Protein AF-A0A831SJA8-F1 (afdb_monomer_lite)

Secondary structure (DSSP, 8-state):
-HHHHHHHHHHHHHHHHHHHHHHHHHHHGGG----TTHHHHHHHHHHHHHHHHH-PPPPGGGTTS--HHHHHHHHHHHHHHHH-GGGT-GGGGS-HHHHHHHHHHHHHHHHHHHHHHHHHHHHHHHHHHH-GGGTTHHHHHHHH-HHHHHHTTT-TTHHHHHHHHHHHHHHHHHHHHHHHHHTT---HHHHHHHHHHHHHHHHHHHHHHHH-GGGGHHHHHHHHHHHHHSGGG-STHHHHHHHHHHHHHHHHHHHHHHHH-GGGGGHHHHHHHHHHHHS-TTSHHHHHHHH-TTTS-SS--THHHHHHHHHHHHHHHHHHHHHHHHSS-HHHHHHHHHHHHHH--HHHIIIIIHHHHHHHHHHHHHHHHHHHHHHHH----SEEEETTEEEETTS--TTHHHHHHHHHS-HHHHHHHHHHHHHHHHTGGG--HHHHHHHHHHHHHHHHHHHHHHHTT--

Structure (mmCIF, N/CA/C/O backbone):
data_AF-A0A831SJA8-F1
#
_entry.id   AF-A0A831SJA8-F1
#
loop_
_atom_site.group_PDB
_atom_site.id
_atom_site.type_symbol
_atom_site.label_atom_id
_atom_site.label_alt_id
_atom_site.label_comp_id
_atom_site.label_asym_id
_atom_site.label_entity_id
_atom_site.label_seq_id
_atom_site.pdbx_PDB_ins_code
_atom_site.Cartn_x
_atom_site.Cartn_y
_atom_site.Cartn_z
_atom_site.occupancy
_atom_site.B_iso_or_equiv
_atom_site.auth_seq_id
_atom_site.auth_comp_id
_atom_site.auth_asym_id
_atom_site.auth_atom_id
_atom_site.pdbx_PDB_model_num
ATOM 1 N N . MET A 1 1 ? 10.935 -4.710 32.785 1.00 45.56 1 MET A N 1
ATOM 2 C CA . MET A 1 1 ? 11.330 -6.101 32.458 1.00 45.56 1 MET A CA 1
ATOM 3 C C . MET A 1 1 ? 10.149 -7.076 32.427 1.00 45.56 1 MET A C 1
ATOM 5 O O . MET A 1 1 ? 9.999 -7.708 31.394 1.00 45.56 1 MET A O 1
ATOM 9 N N . LYS A 1 2 ? 9.251 -7.128 33.432 1.00 38.75 2 LYS A N 1
ATOM 10 C CA . LYS A 1 2 ? 8.084 -8.055 33.473 1.00 38.75 2 LYS A CA 1
ATOM 11 C C . LYS A 1 2 ? 7.200 -8.128 32.206 1.00 38.75 2 LYS A C 1
ATOM 13 O O . LYS A 1 2 ? 6.755 -9.201 31.830 1.00 38.75 2 LYS A O 1
ATOM 18 N N . LYS A 1 3 ? 6.977 -7.010 31.504 1.00 47.56 3 LYS A N 1
ATOM 19 C CA . LYS A 1 3 ? 6.137 -6.983 30.288 1.00 47.56 3 LYS A CA 1
ATOM 20 C C . LYS A 1 3 ? 6.804 -7.631 29.061 1.00 47.56 3 LYS A C 1
ATOM 22 O O . LYS A 1 3 ? 6.114 -8.121 28.177 1.00 47.56 3 LYS A O 1
ATOM 27 N N . TYR A 1 4 ? 8.139 -7.632 29.002 1.00 48.50 4 TYR A N 1
ATOM 28 C CA . TYR A 1 4 ? 8.899 -8.208 27.885 1.00 48.50 4 TYR A CA 1
ATOM 29 C C . TYR A 1 4 ? 9.063 -9.726 28.026 1.00 48.50 4 TYR A C 1
ATOM 31 O O . TYR A 1 4 ? 9.014 -10.432 27.023 1.00 48.50 4 TYR A O 1
ATOM 39 N N . THR A 1 5 ? 9.167 -10.226 29.261 1.00 49.53 5 THR A N 1
ATOM 40 C CA . THR A 1 5 ? 9.229 -11.664 29.569 1.00 49.53 5 THR A CA 1
ATOM 41 C C . THR A 1 5 ? 7.941 -12.410 29.209 1.00 49.53 5 THR A C 1
ATOM 43 O O . THR A 1 5 ? 8.011 -13.576 28.847 1.00 49.53 5 THR A O 1
ATOM 46 N N . GLU A 1 6 ? 6.782 -11.744 29.224 1.00 58.97 6 GLU A N 1
ATOM 47 C CA . GLU A 1 6 ? 5.502 -12.343 28.804 1.00 58.97 6 GLU A CA 1
ATOM 48 C C . GLU A 1 6 ? 5.267 -12.274 27.285 1.00 58.97 6 GLU A C 1
ATOM 50 O O . GLU A 1 6 ? 4.634 -13.156 26.713 1.00 58.97 6 GLU A O 1
ATOM 55 N N . LEU A 1 7 ? 5.777 -11.237 26.608 1.00 60.75 7 LEU A N 1
ATOM 56 C CA . LEU A 1 7 ? 5.582 -11.037 25.165 1.00 60.75 7 LEU A CA 1
ATOM 57 C C . LEU A 1 7 ? 6.501 -11.916 24.307 1.00 60.75 7 LEU A C 1
ATOM 59 O O . LEU A 1 7 ? 6.094 -12.347 23.229 1.00 60.75 7 LEU A O 1
ATOM 63 N N . PHE A 1 8 ? 7.724 -12.177 24.769 1.00 62.22 8 PHE A N 1
ATOM 64 C CA . PHE A 1 8 ? 8.710 -12.968 24.034 1.00 62.22 8 PHE A CA 1
ATOM 65 C C . PHE A 1 8 ? 8.229 -14.389 23.669 1.00 62.22 8 PHE A C 1
ATOM 67 O O . PHE A 1 8 ? 8.270 -14.716 22.482 1.00 62.22 8 PHE A O 1
ATOM 74 N N . PRO A 1 9 ? 7.692 -15.212 24.597 1.00 71.19 9 PRO A N 1
ATOM 75 C CA . PRO A 1 9 ? 7.235 -16.563 24.258 1.00 71.19 9 PRO A CA 1
ATOM 76 C C . PRO A 1 9 ? 6.049 -16.582 23.281 1.00 71.19 9 PRO A C 1
ATOM 78 O O . PRO A 1 9 ? 5.926 -17.513 22.494 1.00 71.19 9 PRO A O 1
ATOM 81 N N . ILE A 1 10 ? 5.209 -15.540 23.270 1.00 80.88 10 ILE A N 1
ATOM 82 C CA . ILE A 1 10 ? 4.058 -15.440 22.355 1.00 80.88 10 ILE A CA 1
ATOM 83 C C . ILE A 1 10 ? 4.510 -15.155 20.915 1.00 80.88 10 ILE A C 1
ATOM 85 O O . ILE A 1 10 ? 3.962 -15.704 19.960 1.00 80.88 10 ILE A O 1
ATOM 89 N N . TRP A 1 11 ? 5.503 -14.278 20.742 1.00 88.25 11 TRP A N 1
ATOM 90 C CA . TRP A 1 11 ? 5.961 -13.856 19.414 1.00 88.25 11 TRP A CA 1
ATOM 91 C C . TRP A 1 11 ? 7.069 -14.736 18.840 1.00 88.25 11 TRP A C 1
ATOM 93 O O . TRP A 1 11 ? 7.246 -14.732 17.622 1.00 88.25 11 TRP A O 1
ATOM 103 N N . LEU A 1 12 ? 7.775 -15.511 19.669 1.00 90.88 12 LEU A N 1
ATOM 104 C CA . LEU A 1 12 ? 8.875 -16.369 19.229 1.00 90.88 12 LEU A CA 1
ATOM 105 C C . LEU A 1 12 ? 8.479 -17.313 18.074 1.00 90.88 12 LEU A C 1
ATOM 107 O O . LEU A 1 12 ? 9.172 -17.273 17.057 1.00 90.88 12 LEU A O 1
ATOM 111 N N . PRO A 1 13 ? 7.360 -18.071 18.126 1.00 92.75 13 PRO A N 1
ATOM 112 C CA . PRO A 1 13 ? 6.957 -18.922 17.003 1.00 92.75 13 PRO A CA 1
ATOM 113 C C . PRO A 1 13 ? 6.730 -18.125 15.714 1.00 92.75 13 PRO A C 1
ATOM 115 O O . PRO A 1 13 ? 7.152 -18.532 14.639 1.00 92.75 13 PRO A O 1
ATOM 118 N N . THR A 1 14 ? 6.123 -16.941 15.827 1.00 93.88 14 THR A N 1
ATOM 119 C CA . THR A 1 14 ? 5.858 -16.058 14.682 1.00 93.88 14 THR A CA 1
ATOM 120 C C . THR A 1 14 ? 7.157 -15.565 14.048 1.00 93.88 14 THR A C 1
ATOM 122 O O . THR A 1 14 ? 7.292 -15.577 12.827 1.00 93.88 14 THR A O 1
ATOM 125 N N . VAL A 1 15 ? 8.128 -15.151 14.865 1.00 94.50 15 VAL A N 1
ATOM 126 C CA . VAL A 1 15 ? 9.439 -14.698 14.382 1.00 94.50 15 VAL A CA 1
ATOM 127 C C . VAL A 1 15 ? 10.188 -15.845 13.706 1.00 94.50 15 VAL A C 1
ATOM 129 O O . VAL A 1 15 ? 10.713 -15.646 12.615 1.00 94.50 15 VAL A O 1
ATOM 132 N N . LEU A 1 16 ? 10.188 -17.045 14.295 1.00 96.00 16 LEU A N 1
ATOM 133 C CA . LEU A 1 16 ? 10.824 -18.227 13.704 1.00 96.00 16 LEU A CA 1
ATOM 134 C C . LEU A 1 16 ? 10.196 -18.608 12.357 1.00 96.00 16 LEU A C 1
ATOM 136 O O . LEU A 1 16 ? 10.923 -18.878 11.406 1.00 96.00 16 LEU A O 1
ATOM 140 N N . VAL A 1 17 ? 8.865 -18.559 12.246 1.00 97.12 17 VAL A N 1
ATOM 141 C CA . VAL A 1 17 ? 8.150 -18.796 10.981 1.00 97.12 17 VAL A CA 1
ATOM 142 C C . VAL A 1 17 ? 8.542 -17.769 9.918 1.00 97.12 17 VAL A C 1
ATOM 144 O O . VAL A 1 17 ? 8.821 -18.142 8.781 1.00 97.12 17 VAL A O 1
ATOM 147 N N . ILE A 1 18 ? 8.597 -16.482 10.269 1.00 97.38 18 ILE A N 1
ATOM 148 C CA . ILE A 1 18 ? 8.975 -15.421 9.323 1.00 97.38 18 ILE A CA 1
ATOM 149 C C . ILE A 1 18 ? 10.441 -15.561 8.896 1.00 97.38 18 ILE A C 1
ATOM 151 O O . ILE A 1 18 ? 10.749 -15.363 7.723 1.00 97.38 18 ILE A O 1
ATOM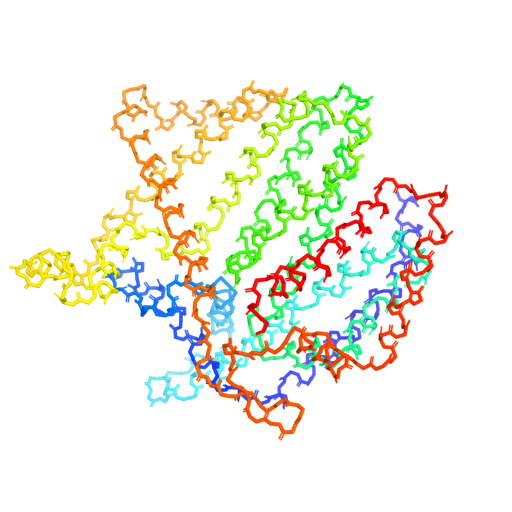 155 N N . LEU A 1 19 ? 11.336 -15.930 9.818 1.00 97.50 19 LEU A N 1
ATOM 156 C CA . LEU A 1 19 ? 12.734 -16.216 9.495 1.00 97.50 19 LEU A CA 1
ATOM 157 C C . LEU A 1 19 ? 12.846 -17.410 8.547 1.00 97.50 19 LEU A C 1
ATOM 159 O O . LEU A 1 19 ? 13.544 -17.303 7.547 1.00 97.50 19 LEU A O 1
ATOM 163 N N . LEU A 1 20 ? 12.109 -18.495 8.800 1.00 97.88 20 LEU A N 1
ATOM 164 C CA . LEU A 1 20 ? 12.072 -19.663 7.919 1.00 97.88 20 LEU A CA 1
ATOM 165 C C . LEU A 1 20 ? 11.577 -19.293 6.513 1.00 97.88 20 LEU A C 1
ATOM 167 O O . LEU A 1 20 ? 12.234 -19.622 5.528 1.00 97.88 20 LEU A O 1
ATOM 171 N N . ILE A 1 21 ? 10.464 -18.556 6.422 1.00 97.81 21 ILE A N 1
ATOM 172 C CA . ILE A 1 21 ? 9.939 -18.011 5.161 1.00 97.81 21 ILE A CA 1
ATOM 173 C C . ILE A 1 21 ? 11.006 -17.168 4.451 1.00 97.81 21 ILE A C 1
ATOM 175 O O . ILE A 1 21 ? 11.233 -17.341 3.254 1.00 97.81 21 ILE A O 1
ATOM 179 N N . GLY A 1 22 ? 11.675 -16.278 5.186 1.00 97.31 22 GLY A N 1
ATOM 180 C CA . GLY A 1 22 ? 12.732 -15.418 4.665 1.00 97.31 22 GLY A CA 1
ATOM 181 C C . GLY A 1 22 ? 13.918 -16.211 4.120 1.00 97.31 22 GLY A C 1
ATOM 182 O O . GLY A 1 22 ? 14.361 -15.947 3.006 1.00 97.31 22 GLY A O 1
ATOM 183 N N . THR A 1 23 ? 14.402 -17.206 4.866 1.00 97.44 23 THR A N 1
ATOM 184 C CA . THR A 1 23 ? 15.517 -18.071 4.459 1.00 97.44 23 THR A CA 1
ATOM 185 C C . THR A 1 23 ? 15.171 -18.876 3.212 1.00 97.44 23 THR A C 1
ATOM 187 O O . THR A 1 23 ? 15.947 -18.865 2.256 1.00 97.44 23 THR A O 1
ATOM 190 N N . ILE A 1 24 ? 13.995 -19.514 3.186 1.00 96.88 24 ILE A N 1
ATOM 191 C CA . ILE A 1 24 ? 13.525 -20.268 2.018 1.00 96.88 24 ILE A CA 1
ATOM 192 C C . ILE A 1 24 ? 13.417 -19.330 0.818 1.00 96.88 24 ILE A C 1
ATOM 194 O O . ILE A 1 24 ? 14.011 -19.598 -0.223 1.00 96.88 24 ILE A O 1
ATOM 198 N N . GLY A 1 25 ? 12.723 -18.202 0.962 1.00 96.38 25 GLY A N 1
ATOM 199 C CA . GLY A 1 25 ? 12.517 -17.286 -0.149 1.00 96.38 25 GLY A CA 1
ATOM 200 C C . GLY A 1 25 ? 13.825 -16.714 -0.695 1.00 96.38 25 GLY A C 1
ATOM 201 O O . GLY A 1 25 ? 14.055 -16.811 -1.893 1.00 96.38 25 GLY A O 1
ATOM 202 N N . VAL A 1 26 ? 14.740 -16.227 0.153 1.00 96.19 26 VAL A N 1
ATOM 203 C CA . VAL A 1 26 ? 16.060 -15.732 -0.295 1.00 96.19 26 VAL A CA 1
ATOM 204 C C . VAL A 1 26 ? 16.845 -16.804 -1.056 1.00 96.19 26 VAL A C 1
ATOM 206 O O . VAL A 1 26 ? 17.522 -16.464 -2.029 1.00 96.19 26 VAL A O 1
ATOM 209 N N . SER A 1 27 ? 16.741 -18.075 -0.651 1.00 96.12 27 SER A N 1
ATOM 210 C CA . SER A 1 27 ? 17.435 -19.177 -1.326 1.00 96.12 27 SER A CA 1
ATOM 211 C C . SER A 1 27 ? 16.907 -19.466 -2.735 1.00 96.12 27 SER A C 1
ATOM 213 O O . SER A 1 27 ? 17.702 -19.847 -3.586 1.00 96.12 27 SER A O 1
ATOM 215 N N . ILE A 1 28 ? 15.618 -19.208 -3.000 1.00 95.31 28 ILE A N 1
ATOM 216 C CA . ILE A 1 28 ? 14.964 -19.523 -4.284 1.00 95.31 28 ILE A CA 1
ATOM 217 C C . ILE A 1 28 ? 14.686 -18.302 -5.173 1.00 95.31 28 ILE A C 1
ATOM 219 O O . ILE A 1 28 ? 14.299 -18.470 -6.325 1.00 95.31 28 ILE A O 1
ATOM 223 N N . VAL A 1 29 ? 14.857 -17.062 -4.682 1.00 93.50 29 VAL A N 1
ATOM 224 C CA . VAL A 1 29 ? 14.620 -15.828 -5.475 1.00 93.50 29 VAL A CA 1
ATOM 225 C C . VAL A 1 29 ? 15.337 -15.889 -6.829 1.00 93.50 29 VAL A C 1
ATOM 227 O O . VAL A 1 29 ? 14.800 -15.427 -7.831 1.00 93.50 29 VAL A O 1
ATOM 230 N N . GLY A 1 30 ? 16.545 -16.460 -6.862 1.00 88.94 30 GLY A N 1
ATOM 231 C CA . GLY A 1 30 ? 17.364 -16.562 -8.069 1.00 88.94 30 GLY A CA 1
ATOM 232 C C . GLY A 1 30 ? 16.840 -17.530 -9.134 1.00 88.94 30 GLY A C 1
ATOM 233 O O . GLY A 1 30 ? 17.302 -17.443 -10.272 1.00 88.94 30 GLY A O 1
ATOM 234 N N . ASP A 1 31 ? 15.892 -18.402 -8.783 1.00 91.56 31 ASP A N 1
ATOM 235 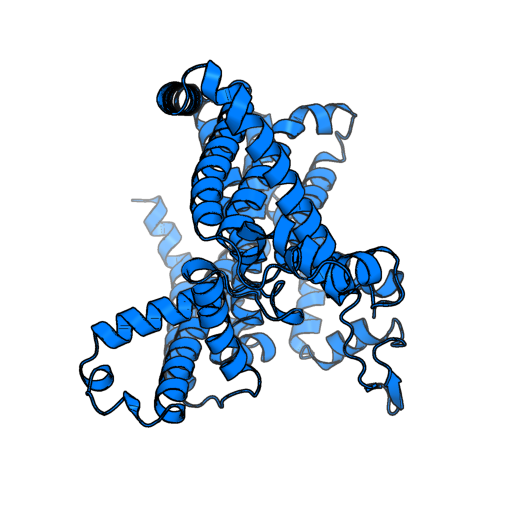C CA . ASP A 1 31 ? 15.340 -19.437 -9.666 1.00 91.56 31 ASP A CA 1
ATOM 236 C C . ASP A 1 31 ? 14.133 -18.938 -10.478 1.00 91.56 31 ASP A C 1
ATOM 238 O O . ASP A 1 31 ? 13.669 -19.610 -11.400 1.00 91.56 31 ASP A O 1
ATOM 242 N N . TYR A 1 32 ? 13.613 -17.748 -10.157 1.00 90.00 32 TYR A N 1
ATOM 243 C CA . TYR A 1 32 ? 12.485 -17.157 -10.870 1.00 90.00 32 TYR A CA 1
ATOM 244 C C . TYR A 1 32 ? 12.912 -16.546 -12.210 1.00 90.00 32 TYR A C 1
ATOM 246 O O . TYR A 1 32 ? 13.964 -15.919 -12.349 1.00 90.00 32 TYR A O 1
ATOM 254 N N . GLY A 1 33 ? 12.049 -16.729 -13.212 1.00 88.81 33 GLY A N 1
ATOM 255 C CA . GLY A 1 33 ? 12.221 -16.151 -14.540 1.00 88.81 33 GLY A CA 1
ATOM 256 C C . GLY A 1 33 ? 12.019 -14.635 -14.573 1.00 88.81 33 GLY A C 1
ATOM 257 O O . GLY A 1 33 ? 11.650 -14.005 -13.583 1.00 88.81 33 GLY A O 1
ATOM 258 N N . ILE A 1 34 ? 12.244 -14.056 -15.752 1.00 88.62 34 ILE A N 1
ATOM 259 C CA . ILE A 1 34 ? 12.055 -12.626 -16.009 1.00 88.62 34 ILE A CA 1
ATOM 260 C C . ILE A 1 34 ? 10.743 -12.426 -16.758 1.00 88.62 34 ILE A C 1
ATOM 262 O O . ILE A 1 34 ? 10.533 -13.061 -17.794 1.00 88.62 34 ILE A O 1
ATOM 266 N N . THR A 1 35 ? 9.872 -11.544 -16.268 1.00 87.69 35 THR A N 1
ATOM 267 C CA . THR A 1 35 ? 8.616 -11.229 -16.964 1.00 87.69 35 THR A CA 1
ATOM 268 C C . THR A 1 35 ? 8.806 -10.157 -18.037 1.00 87.69 35 THR A C 1
ATOM 270 O O . THR A 1 35 ? 9.763 -9.378 -18.021 1.00 87.69 35 THR A O 1
ATOM 273 N N . THR A 1 36 ? 7.883 -10.117 -18.999 1.00 83.62 36 THR A N 1
ATOM 274 C CA . THR A 1 36 ? 7.919 -9.204 -20.156 1.00 83.62 36 THR A CA 1
ATOM 275 C C . THR A 1 36 ? 7.947 -7.730 -19.768 1.00 83.62 36 THR A C 1
ATOM 277 O O . THR A 1 36 ? 8.562 -6.926 -20.463 1.00 83.62 36 THR A O 1
ATOM 280 N N . ASP A 1 37 ? 7.325 -7.381 -18.644 1.00 82.31 37 ASP A N 1
ATOM 281 C CA . ASP A 1 37 ? 7.115 -5.990 -18.239 1.00 82.31 37 ASP A CA 1
ATOM 282 C C . ASP A 1 37 ? 8.299 -5.434 -17.431 1.00 82.31 37 ASP A C 1
ATOM 284 O O . ASP A 1 37 ? 8.409 -4.227 -17.224 1.00 82.31 37 ASP A O 1
ATOM 288 N N . GLU A 1 38 ? 9.210 -6.290 -16.955 1.00 88.38 38 GLU A N 1
ATOM 289 C CA . GLU A 1 38 ? 10.304 -5.880 -16.070 1.00 88.38 38 GLU A CA 1
ATOM 290 C C . GLU A 1 38 ? 11.283 -4.854 -16.653 1.00 88.38 38 GLU A C 1
ATOM 292 O O . GLU A 1 38 ? 11.744 -4.014 -15.872 1.00 88.38 38 GLU A O 1
ATOM 297 N N . PRO A 1 39 ? 11.628 -4.882 -17.957 1.00 86.81 39 PRO A N 1
ATOM 298 C CA . PRO A 1 39 ? 12.447 -3.838 -18.564 1.00 86.81 39 PRO A CA 1
ATOM 299 C C . PRO A 1 39 ? 11.777 -2.462 -18.500 1.00 86.81 39 PRO A C 1
ATOM 301 O O . PRO A 1 39 ? 12.420 -1.495 -18.096 1.00 86.81 39 PRO A O 1
ATOM 304 N N . MET A 1 40 ? 10.470 -2.393 -18.782 1.00 85.12 40 MET A N 1
ATOM 305 C CA . MET A 1 40 ? 9.695 -1.150 -18.704 1.00 85.12 40 MET A CA 1
ATOM 306 C C . MET A 1 40 ? 9.720 -0.557 -17.288 1.00 85.12 40 MET A C 1
ATOM 308 O O . MET A 1 40 ? 9.850 0.654 -17.124 1.00 85.12 40 MET A O 1
ATOM 312 N N . GLU A 1 41 ? 9.674 -1.399 -16.250 1.00 86.06 41 GLU A N 1
ATOM 313 C CA . GLU A 1 41 ? 9.768 -0.944 -14.853 1.00 86.06 41 GLU A CA 1
ATOM 314 C C . GLU A 1 41 ? 11.100 -0.280 -14.510 1.00 86.06 41 GLU A C 1
ATOM 316 O O . GLU A 1 41 ? 11.155 0.625 -13.674 1.00 86.06 41 GLU A O 1
ATOM 321 N N . ILE A 1 42 ? 12.182 -0.741 -15.137 1.00 86.88 42 ILE A N 1
ATOM 322 C CA . ILE A 1 42 ? 13.519 -0.180 -14.944 1.00 86.88 42 ILE A CA 1
ATOM 323 C C . ILE A 1 42 ? 13.633 1.152 -15.686 1.00 86.88 42 ILE A C 1
ATOM 325 O O . ILE A 1 42 ? 14.128 2.129 -15.115 1.00 86.88 42 ILE A O 1
ATOM 329 N N . ASP A 1 43 ? 13.135 1.206 -16.920 1.00 86.12 43 ASP A N 1
ATOM 330 C CA . ASP A 1 43 ? 13.146 2.419 -17.736 1.00 86.12 43 ASP A CA 1
ATOM 331 C C . ASP A 1 43 ? 12.259 3.517 -17.134 1.00 86.12 43 ASP A C 1
ATOM 333 O O . ASP A 1 43 ? 12.634 4.690 -17.158 1.00 86.12 43 ASP A O 1
ATOM 337 N N . MET A 1 44 ? 11.157 3.149 -16.468 1.00 87.25 44 MET A N 1
ATOM 338 C CA . MET A 1 44 ? 10.281 4.088 -15.759 1.00 87.25 44 MET A CA 1
ATOM 339 C C . MET A 1 44 ? 11.028 4.964 -14.749 1.00 87.25 44 MET A C 1
ATOM 341 O O . MET A 1 44 ? 10.741 6.161 -14.627 1.00 87.25 44 MET A O 1
ATOM 345 N N . VAL A 1 45 ? 12.000 4.401 -14.028 1.00 89.56 45 VAL A N 1
ATOM 346 C CA . VAL A 1 45 ? 12.814 5.178 -13.082 1.00 89.56 45 VAL A CA 1
ATOM 347 C C . VAL A 1 45 ? 13.680 6.185 -13.834 1.00 89.56 45 VAL A C 1
ATOM 349 O O . VAL A 1 45 ? 13.793 7.337 -13.414 1.00 89.56 45 VAL A O 1
ATOM 352 N N . GLN A 1 46 ? 14.258 5.778 -14.966 1.00 87.31 46 GLN A N 1
ATOM 353 C CA . GLN A 1 46 ? 15.079 6.660 -15.786 1.00 87.31 46 GLN A CA 1
ATOM 354 C C . GLN A 1 46 ? 14.248 7.791 -16.400 1.00 87.31 46 GLN A C 1
ATOM 356 O O . GLN A 1 46 ? 14.675 8.939 -16.337 1.00 87.31 46 GLN A O 1
ATOM 361 N N . TRP A 1 47 ? 13.040 7.515 -16.896 1.00 85.88 47 TRP A N 1
ATOM 362 C CA . TRP A 1 47 ? 12.146 8.552 -17.423 1.00 85.88 47 TRP A CA 1
ATOM 363 C C . TRP A 1 47 ? 11.769 9.593 -16.366 1.00 85.88 47 TRP A C 1
ATOM 365 O O . TRP A 1 47 ? 11.756 10.785 -16.657 1.00 85.88 47 TRP A O 1
ATOM 375 N N . ASN A 1 48 ? 11.531 9.175 -15.118 1.00 86.19 48 ASN A N 1
ATOM 376 C CA . ASN A 1 48 ? 11.276 10.115 -14.022 1.00 86.19 48 ASN A CA 1
ATOM 377 C C . ASN A 1 48 ? 12.521 10.949 -13.668 1.00 86.19 48 ASN A C 1
ATOM 379 O O . ASN A 1 48 ? 12.400 12.133 -13.357 1.00 86.19 48 ASN A O 1
ATOM 383 N N . ILE A 1 49 ? 13.723 10.370 -13.746 1.00 85.56 49 ILE A N 1
ATOM 384 C CA . ILE A 1 49 ? 14.978 11.117 -13.562 1.00 85.56 49 ILE A CA 1
ATOM 385 C C . ILE A 1 49 ? 15.173 12.138 -14.690 1.00 85.56 49 ILE A C 1
ATOM 387 O O . ILE A 1 49 ? 15.535 13.282 -14.415 1.00 85.56 49 ILE A O 1
ATOM 391 N N . ASP A 1 50 ? 14.926 11.742 -15.935 1.00 84.31 50 ASP A N 1
ATOM 392 C CA . ASP A 1 50 ? 15.024 12.589 -17.126 1.00 84.31 50 ASP A CA 1
ATOM 393 C C . ASP A 1 50 ? 14.000 13.733 -17.092 1.00 84.31 50 ASP A C 1
ATOM 395 O O . ASP A 1 50 ? 14.328 14.868 -17.445 1.00 84.31 50 ASP A O 1
ATOM 399 N N . LEU A 1 51 ? 12.789 13.474 -16.594 1.00 80.44 51 LEU A N 1
ATOM 400 C CA . LEU A 1 51 ? 11.785 14.503 -16.331 1.00 80.44 51 LEU A CA 1
ATOM 401 C C . LEU A 1 51 ? 12.314 15.544 -15.336 1.00 80.44 51 LEU A C 1
ATOM 403 O O . LEU A 1 51 ? 12.284 16.739 -15.623 1.00 80.44 51 LEU A O 1
ATOM 407 N N . ILE A 1 52 ? 12.847 15.097 -14.195 1.00 80.56 52 ILE A N 1
ATOM 408 C CA . ILE A 1 52 ? 13.340 15.994 -13.137 1.00 80.56 52 ILE A CA 1
ATOM 409 C C . ILE A 1 52 ? 14.567 16.792 -13.602 1.00 80.56 52 ILE A C 1
ATOM 411 O O . ILE A 1 52 ? 14.674 17.987 -13.326 1.00 80.56 52 ILE A O 1
ATOM 415 N N . LYS A 1 53 ? 15.521 16.139 -14.277 1.00 82.00 53 LYS A N 1
ATOM 416 C CA . LYS A 1 53 ? 16.803 16.753 -14.655 1.00 82.00 53 LYS A CA 1
ATOM 417 C C . LYS A 1 53 ? 16.721 17.569 -15.933 1.00 82.00 53 LYS A C 1
ATOM 419 O O . LYS A 1 53 ? 17.324 18.634 -16.019 1.00 82.00 53 LYS A O 1
ATOM 424 N N . GLU A 1 54 ? 16.028 17.061 -16.941 1.00 79.06 54 GLU A N 1
ATOM 425 C CA . GLU A 1 54 ? 16.080 17.591 -18.306 1.00 79.06 54 GLU A CA 1
ATOM 426 C C . GLU A 1 54 ? 14.736 18.160 -18.770 1.00 79.06 54 GLU A C 1
ATOM 428 O O . GLU A 1 54 ? 14.664 18.727 -19.863 1.00 79.06 54 GLU A O 1
ATOM 433 N N . GLY A 1 55 ? 13.676 18.020 -17.962 1.00 72.12 55 GLY A N 1
ATOM 434 C CA . GLY A 1 55 ? 12.327 18.447 -18.327 1.00 72.12 55 GLY A CA 1
ATOM 435 C C . GLY A 1 55 ? 11.740 17.636 -19.482 1.00 72.12 55 GLY A C 1
ATOM 436 O O . GLY A 1 55 ? 10.859 18.140 -20.180 1.00 72.12 55 GLY A O 1
ATOM 437 N N . LYS A 1 56 ? 12.257 16.423 -19.731 1.00 76.81 56 LYS A N 1
ATOM 438 C CA . LYS A 1 56 ? 11.756 15.522 -20.776 1.00 76.81 56 LYS A CA 1
ATOM 439 C C . LYS A 1 56 ? 10.376 14.988 -20.371 1.00 76.81 56 LYS A C 1
ATOM 441 O O . LYS A 1 56 ? 10.250 14.474 -19.260 1.00 76.81 56 LYS A O 1
ATOM 446 N N . PRO A 1 57 ? 9.348 15.096 -21.229 1.00 72.38 57 PRO A N 1
ATOM 447 C CA . PRO A 1 57 ? 8.018 14.604 -20.893 1.00 72.38 57 PRO A CA 1
ATOM 448 C C . PRO A 1 57 ? 8.024 13.080 -20.714 1.00 72.38 57 PRO A C 1
ATOM 450 O O . PRO A 1 57 ? 8.757 12.365 -21.399 1.00 72.38 57 PRO A O 1
ATOM 453 N N . LEU A 1 58 ? 7.193 12.592 -19.790 1.00 75.44 58 LEU A N 1
ATOM 454 C CA . LEU A 1 58 ? 6.929 11.160 -19.653 1.00 75.44 58 LEU A CA 1
ATOM 455 C C . LEU A 1 58 ? 6.070 10.674 -20.831 1.00 75.44 58 LEU A C 1
ATOM 457 O O . LEU A 1 58 ? 5.266 11.454 -21.346 1.00 75.44 58 LEU A O 1
ATOM 461 N N . PRO A 1 59 ? 6.179 9.395 -21.225 1.00 71.94 59 PRO A N 1
ATOM 462 C CA . PRO A 1 59 ? 5.215 8.790 -22.139 1.00 71.94 59 PRO A CA 1
ATOM 463 C C . PRO A 1 59 ? 3.784 8.883 -21.580 1.00 71.94 59 PRO A C 1
ATOM 465 O O . PRO A 1 59 ? 3.585 8.735 -20.371 1.00 71.94 59 PRO A O 1
ATOM 468 N N . GLU A 1 60 ? 2.804 9.113 -22.460 1.00 61.78 60 GLU A N 1
ATOM 469 C CA . GLU A 1 60 ? 1.399 9.411 -22.117 1.00 61.78 60 GLU A CA 1
ATOM 470 C C . GLU A 1 60 ? 0.772 8.357 -21.190 1.00 61.78 60 GLU A C 1
ATOM 472 O O . GLU A 1 60 ? 0.163 8.702 -20.179 1.00 61.78 60 GLU A O 1
ATOM 477 N N . ASP A 1 61 ? 1.031 7.075 -21.447 1.00 64.69 61 ASP A N 1
ATOM 478 C CA . ASP A 1 61 ? 0.454 5.977 -20.667 1.00 64.69 61 ASP A CA 1
ATOM 479 C C . ASP A 1 61 ? 1.094 5.791 -19.278 1.00 64.69 61 ASP A C 1
ATOM 481 O O . ASP A 1 61 ? 0.560 5.086 -18.421 1.00 64.69 61 ASP A O 1
ATOM 485 N N . LEU A 1 62 ? 2.249 6.418 -19.031 1.00 72.00 62 LEU A N 1
ATOM 486 C CA . LEU A 1 62 ? 3.133 6.119 -17.899 1.00 72.00 62 LEU A CA 1
ATOM 487 C C . LEU A 1 62 ? 3.166 7.230 -16.844 1.00 72.00 62 LEU A C 1
ATOM 489 O O . LEU A 1 62 ? 3.677 7.019 -15.743 1.00 72.00 62 LEU A O 1
ATOM 493 N N . SER A 1 63 ? 2.559 8.390 -17.115 1.00 72.06 63 SER A N 1
ATOM 494 C CA . SER A 1 63 ? 2.493 9.518 -16.171 1.00 72.06 63 SER A CA 1
ATOM 495 C C . SER A 1 63 ? 1.713 9.219 -14.885 1.00 72.06 63 SER A C 1
ATOM 497 O O . SER A 1 63 ? 1.869 9.933 -13.886 1.00 72.06 63 SER A O 1
ATOM 499 N N . PHE A 1 64 ? 0.875 8.179 -14.916 1.00 79.56 64 PHE A N 1
ATOM 500 C CA . PHE A 1 64 ? 0.033 7.732 -13.803 1.00 79.56 64 PHE A CA 1
ATOM 501 C C . PHE A 1 64 ? 0.538 6.449 -13.128 1.00 79.56 64 PHE A C 1
ATOM 503 O O . PHE A 1 64 ? -0.058 6.001 -12.147 1.00 79.56 64 PHE A O 1
ATOM 510 N N . TYR A 1 65 ? 1.630 5.856 -13.620 1.00 82.00 65 TYR A N 1
ATOM 511 C CA . TYR A 1 65 ? 2.243 4.692 -12.984 1.00 82.00 65 TYR A CA 1
ATOM 512 C C . TYR A 1 65 ? 3.073 5.131 -11.782 1.00 82.00 65 TYR A C 1
ATOM 514 O O . TYR A 1 65 ? 3.805 6.113 -11.857 1.00 82.00 65 TYR A O 1
ATOM 522 N N . GLY A 1 66 ? 2.946 4.409 -10.668 1.00 87.19 66 GLY A N 1
ATOM 523 C CA . GLY A 1 66 ? 3.632 4.732 -9.422 1.00 87.19 66 GLY A CA 1
ATOM 524 C C . GLY A 1 66 ? 5.113 4.348 -9.457 1.00 87.19 66 GLY A C 1
ATOM 525 O O . GLY A 1 66 ? 5.432 3.157 -9.389 1.00 87.19 66 GLY A O 1
ATOM 526 N N . PRO A 1 67 ? 6.055 5.311 -9.521 1.00 90.56 67 PRO A N 1
ATOM 527 C CA . PRO A 1 67 ? 7.472 4.999 -9.682 1.00 90.56 67 PRO A CA 1
ATOM 528 C C . PRO A 1 67 ? 8.164 4.694 -8.349 1.00 90.56 67 PRO A C 1
ATOM 530 O O . PRO A 1 67 ? 9.350 4.354 -8.334 1.00 90.56 67 PRO A O 1
ATOM 533 N N . PHE A 1 68 ? 7.462 4.837 -7.219 1.00 93.19 68 PHE A N 1
ATOM 534 C CA . PHE A 1 68 ? 8.076 4.900 -5.895 1.00 93.19 68 PHE A CA 1
ATOM 535 C C . PHE A 1 68 ? 8.884 3.643 -5.548 1.00 93.19 68 PHE A C 1
ATOM 537 O O . PHE A 1 68 ? 10.065 3.742 -5.215 1.00 93.19 68 PHE A O 1
ATOM 544 N N . PHE A 1 69 ? 8.284 2.454 -5.668 1.00 94.44 69 PHE A N 1
ATOM 545 C CA . PHE A 1 69 ? 8.978 1.213 -5.314 1.00 94.44 69 PHE A CA 1
ATOM 546 C C . PHE A 1 69 ? 10.139 0.900 -6.267 1.00 94.44 69 PHE A C 1
ATOM 548 O O . PHE A 1 69 ? 11.230 0.550 -5.819 1.00 94.44 69 PHE A O 1
ATOM 555 N N . ASN A 1 70 ? 9.948 1.097 -7.573 1.00 93.19 70 ASN A N 1
ATOM 556 C CA . ASN A 1 70 ? 11.019 0.894 -8.551 1.00 93.19 70 ASN A CA 1
ATOM 557 C C . ASN A 1 70 ? 12.193 1.860 -8.322 1.00 93.19 70 ASN A C 1
ATOM 559 O O . ASN A 1 70 ? 13.352 1.470 -8.459 1.00 93.19 70 ASN A O 1
ATOM 563 N N . THR A 1 71 ? 11.916 3.089 -7.877 1.00 93.00 71 THR A N 1
ATOM 564 C CA . THR A 1 71 ? 12.957 4.052 -7.483 1.00 93.00 71 THR A CA 1
ATOM 565 C C . THR A 1 71 ? 13.755 3.546 -6.279 1.00 93.00 71 THR A C 1
ATOM 567 O O . THR A 1 71 ? 14.982 3.635 -6.281 1.00 93.00 71 THR A O 1
ATOM 570 N N . ILE A 1 72 ? 13.094 2.954 -5.277 1.00 93.19 72 ILE A N 1
ATOM 571 C CA . ILE A 1 72 ? 13.776 2.310 -4.141 1.00 93.19 72 ILE A CA 1
ATOM 572 C C . ILE A 1 72 ? 14.658 1.153 -4.624 1.00 93.19 72 ILE A C 1
ATOM 574 O O . ILE A 1 72 ? 15.821 1.076 -4.229 1.00 93.19 72 ILE A O 1
ATOM 578 N N . ALA A 1 73 ? 14.149 0.288 -5.505 1.00 93.00 73 ALA A N 1
ATOM 579 C CA . ALA A 1 73 ? 14.924 -0.825 -6.055 1.00 93.00 73 ALA A CA 1
ATOM 580 C C . ALA A 1 73 ? 16.174 -0.346 -6.825 1.00 93.00 73 ALA A C 1
ATOM 582 O O . ALA A 1 73 ? 17.254 -0.921 -6.674 1.00 93.00 73 ALA A O 1
ATOM 583 N N . GLU A 1 74 ? 16.071 0.746 -7.589 1.00 91.88 74 GLU A N 1
ATOM 584 C CA . GLU A 1 74 ? 17.215 1.371 -8.270 1.00 91.88 74 GLU A CA 1
ATOM 585 C C . GLU A 1 74 ? 18.222 1.980 -7.275 1.00 91.88 74 GLU A C 1
ATOM 587 O O . GLU A 1 74 ? 19.433 1.863 -7.477 1.00 91.88 74 GLU A O 1
ATOM 592 N N . ILE A 1 75 ? 17.760 2.597 -6.180 1.00 92.19 75 ILE A N 1
ATOM 593 C CA . ILE A 1 75 ? 18.644 3.095 -5.111 1.00 92.19 75 ILE A CA 1
ATOM 594 C C . ILE A 1 75 ? 19.409 1.932 -4.470 1.00 92.19 75 ILE A C 1
ATOM 596 O O . ILE A 1 75 ? 20.632 2.015 -4.334 1.00 92.19 75 ILE A O 1
ATOM 600 N N . ILE A 1 76 ? 18.718 0.836 -4.136 1.00 92.50 76 ILE A N 1
ATOM 601 C CA . ILE A 1 76 ? 19.345 -0.376 -3.593 1.00 92.50 76 ILE A CA 1
ATOM 602 C C . ILE A 1 76 ? 20.395 -0.893 -4.578 1.00 92.50 76 ILE A C 1
ATOM 604 O O . ILE A 1 76 ? 21.538 -1.105 -4.185 1.00 92.50 76 ILE A O 1
ATOM 608 N N . PHE A 1 77 ? 20.067 -0.987 -5.871 1.00 91.12 77 PHE A N 1
ATOM 609 C CA . PHE A 1 77 ? 21.024 -1.389 -6.904 1.00 91.12 77 PHE A CA 1
ATOM 610 C C . PHE A 1 77 ? 22.277 -0.501 -6.938 1.00 91.12 77 PHE A C 1
ATOM 612 O O . PHE A 1 77 ? 23.394 -1.020 -6.998 1.00 91.12 77 PHE A O 1
ATOM 619 N N . ARG A 1 78 ? 22.131 0.827 -6.859 1.00 89.44 78 ARG A N 1
ATOM 620 C CA . ARG A 1 78 ? 23.270 1.766 -6.840 1.00 89.44 78 ARG A CA 1
ATOM 621 C C . ARG A 1 78 ? 24.146 1.594 -5.601 1.00 89.44 78 ARG A C 1
ATOM 623 O O . ARG A 1 78 ? 25.375 1.636 -5.718 1.00 89.44 78 ARG A O 1
ATOM 630 N N . ILE A 1 79 ? 23.535 1.351 -4.443 1.00 89.50 79 ILE A N 1
ATOM 631 C CA . ILE A 1 79 ? 24.252 1.057 -3.196 1.00 89.50 79 ILE A CA 1
ATOM 632 C C . ILE A 1 79 ? 24.997 -0.277 -3.330 1.00 89.50 79 ILE A C 1
ATOM 634 O O . ILE A 1 79 ? 26.209 -0.318 -3.129 1.00 89.50 79 ILE A O 1
ATOM 638 N N . THR A 1 80 ? 24.327 -1.349 -3.765 1.00 87.12 80 THR A N 1
ATOM 639 C CA . THR A 1 80 ? 24.942 -2.673 -3.953 1.00 87.12 80 THR A CA 1
ATOM 640 C C . THR A 1 80 ? 26.079 -2.635 -4.974 1.00 87.12 80 THR A C 1
ATOM 642 O O . THR A 1 80 ? 27.131 -3.230 -4.737 1.00 87.12 80 THR A O 1
ATOM 645 N N . LYS A 1 81 ? 25.918 -1.889 -6.077 1.00 85.88 81 LYS A N 1
ATOM 646 C CA . LYS A 1 81 ? 26.972 -1.657 -7.077 1.00 85.88 81 LYS A CA 1
ATOM 647 C C . LYS A 1 81 ? 28.179 -0.947 -6.469 1.00 85.88 81 LYS A C 1
ATOM 649 O O . LYS A 1 81 ? 29.317 -1.291 -6.778 1.00 85.88 81 LYS A O 1
ATOM 654 N N . THR A 1 82 ? 27.935 0.030 -5.600 1.00 85.12 82 THR A N 1
ATOM 655 C CA . THR A 1 82 ? 29.009 0.713 -4.876 1.00 85.12 82 THR A CA 1
ATOM 656 C C . THR A 1 82 ? 29.705 -0.247 -3.920 1.00 85.12 82 THR A C 1
ATOM 658 O O . THR A 1 82 ? 30.922 -0.235 -3.862 1.00 85.12 82 THR A O 1
ATOM 661 N N . LEU A 1 83 ? 28.987 -1.117 -3.218 1.00 83.56 83 LEU A N 1
ATOM 662 C CA . LEU A 1 83 ? 29.581 -2.003 -2.211 1.00 83.56 83 LEU A CA 1
ATOM 663 C C . LEU A 1 83 ? 30.265 -3.255 -2.788 1.00 83.56 83 LEU A C 1
ATOM 665 O O . LEU A 1 83 ? 31.181 -3.774 -2.162 1.00 83.56 83 LEU A O 1
ATOM 669 N N . SER A 1 84 ? 29.856 -3.737 -3.966 1.00 77.94 84 SER A N 1
ATOM 670 C CA . SER A 1 84 ? 30.345 -5.004 -4.535 1.00 77.94 84 SER A CA 1
ATOM 671 C C . SER A 1 84 ? 31.357 -4.781 -5.669 1.00 77.94 84 SER A C 1
ATOM 673 O O . SER A 1 84 ? 30.958 -4.347 -6.754 1.00 77.94 84 SER A O 1
ATOM 675 N N . PRO A 1 85 ? 32.645 -5.141 -5.499 1.00 67.75 85 PRO A N 1
ATOM 676 C CA . PRO A 1 85 ? 33.666 -5.015 -6.547 1.00 67.75 85 PRO A CA 1
ATOM 677 C C . PRO A 1 85 ? 33.314 -5.760 -7.846 1.00 67.75 85 PRO A C 1
ATOM 679 O O . PRO A 1 85 ? 33.547 -5.246 -8.938 1.00 67.75 85 PRO A O 1
ATOM 682 N N . SER A 1 86 ? 32.639 -6.911 -7.744 1.00 66.25 86 SER A N 1
ATOM 683 C CA . SER A 1 86 ? 32.149 -7.721 -8.878 1.00 66.25 86 SER A CA 1
ATOM 684 C C . SER A 1 86 ? 31.091 -7.022 -9.754 1.00 66.25 86 SER A C 1
ATOM 686 O O . SER A 1 86 ? 30.783 -7.459 -10.871 1.00 66.25 86 SER A O 1
ATOM 688 N N . LEU A 1 87 ? 30.510 -5.921 -9.264 1.00 63.75 87 LEU A N 1
ATOM 689 C CA . LEU A 1 87 ? 29.558 -5.075 -9.985 1.00 63.75 87 LEU A CA 1
ATOM 690 C C . LEU A 1 87 ? 30.195 -3.782 -10.538 1.00 63.75 87 LEU A C 1
ATOM 692 O O . LEU A 1 87 ? 29.495 -3.038 -11.230 1.00 63.75 87 LEU A O 1
ATOM 696 N N . ARG A 1 88 ? 31.487 -3.515 -10.267 1.00 59.44 88 ARG A N 1
ATOM 697 C CA . ARG A 1 88 ? 32.202 -2.274 -10.647 1.00 59.44 88 ARG A CA 1
ATOM 698 C C . ARG A 1 88 ? 33.021 -2.353 -11.948 1.00 59.44 88 ARG A C 1
ATOM 700 O O . ARG A 1 88 ? 33.209 -1.321 -12.577 1.00 59.44 88 ARG A O 1
ATOM 707 N N . ASP A 1 89 ? 33.474 -3.542 -12.338 1.00 54.75 89 ASP A N 1
ATOM 708 C CA . ASP A 1 89 ? 34.353 -3.815 -13.490 1.00 54.75 89 ASP A CA 1
ATOM 709 C C . ASP A 1 89 ? 34.055 -3.048 -14.812 1.00 54.75 89 ASP A C 1
ATOM 711 O O . ASP A 1 89 ? 32.986 -3.149 -15.395 1.00 54.75 89 ASP A O 1
ATOM 715 N N . GLY A 1 90 ? 35.015 -2.285 -15.341 1.00 50.31 90 GLY A N 1
ATOM 716 C CA . GLY A 1 90 ? 34.833 -1.251 -16.381 1.00 50.31 90 GLY A CA 1
ATOM 717 C C . GLY A 1 90 ? 34.374 -1.698 -17.782 1.00 50.31 90 GLY A C 1
ATOM 718 O O . GLY A 1 90 ? 34.128 -0.850 -18.635 1.00 50.31 90 GLY A O 1
ATOM 719 N N . SER A 1 91 ? 34.164 -2.994 -18.027 1.00 48.19 91 SER A N 1
ATOM 720 C CA . SER A 1 91 ? 33.603 -3.536 -19.282 1.00 48.19 91 SER A CA 1
ATOM 721 C C . SER A 1 91 ? 32.078 -3.326 -19.433 1.00 48.19 91 SER A C 1
ATOM 723 O O . SER A 1 91 ? 31.444 -3.852 -20.350 1.00 48.19 91 SER A O 1
ATOM 725 N N . PHE A 1 92 ? 31.456 -2.555 -18.530 1.00 50.19 92 PHE A N 1
ATOM 726 C CA . PHE A 1 92 ? 30.000 -2.392 -18.424 1.00 50.19 92 PHE A CA 1
ATOM 727 C C . PHE A 1 92 ? 29.342 -1.455 -19.445 1.00 50.19 92 PHE A C 1
ATOM 729 O O . PHE A 1 92 ? 28.114 -1.397 -19.470 1.00 50.19 92 PHE A O 1
ATOM 736 N N . HIS A 1 93 ? 30.099 -0.742 -20.283 1.00 49.47 93 HIS A N 1
ATOM 737 C CA . HIS A 1 93 ? 29.508 0.194 -21.250 1.00 49.47 93 HIS A CA 1
ATOM 738 C C . HIS A 1 93 ? 28.935 -0.485 -22.510 1.00 49.47 93 HIS A C 1
ATOM 740 O O . HIS A 1 93 ? 28.053 0.082 -23.144 1.00 49.47 93 HIS A O 1
ATOM 746 N N . ASN A 1 94 ? 29.349 -1.721 -22.835 1.00 45.69 94 ASN A N 1
ATOM 747 C CA . ASN A 1 94 ? 29.067 -2.319 -24.152 1.00 45.69 94 ASN A CA 1
ATOM 748 C C . ASN A 1 94 ? 27.973 -3.404 -24.190 1.00 45.69 94 ASN A C 1
ATOM 750 O O . ASN A 1 94 ? 27.602 -3.829 -25.276 1.00 45.69 94 ASN A O 1
ATOM 754 N N . ASN A 1 95 ? 27.411 -3.848 -23.054 1.00 56.44 95 ASN A N 1
ATOM 755 C CA . ASN A 1 95 ? 26.373 -4.896 -23.041 1.00 56.44 95 ASN A CA 1
ATOM 756 C C . ASN A 1 95 ? 25.148 -4.504 -22.196 1.00 56.44 95 ASN A C 1
ATOM 758 O O . ASN A 1 95 ? 25.000 -4.931 -21.044 1.00 56.44 95 ASN A O 1
ATOM 762 N N . SER A 1 96 ? 24.235 -3.732 -22.799 1.00 70.44 96 SER A N 1
ATOM 763 C CA . SER A 1 96 ? 22.961 -3.273 -22.209 1.00 70.44 96 SER A CA 1
ATOM 764 C C . SER A 1 96 ? 22.156 -4.401 -21.545 1.00 70.44 96 SER A C 1
ATOM 766 O O . SER A 1 96 ? 21.661 -4.243 -20.427 1.00 70.44 96 SER A O 1
ATOM 768 N N . LYS A 1 97 ? 22.125 -5.590 -22.162 1.00 77.81 97 LYS A N 1
ATOM 769 C CA . LYS A 1 97 ? 21.423 -6.773 -21.633 1.00 77.81 97 LYS A CA 1
ATOM 770 C C . LYS A 1 97 ? 21.994 -7.272 -20.299 1.00 77.81 97 LYS A C 1
ATOM 772 O O . LYS A 1 97 ? 21.235 -7.611 -19.397 1.00 77.81 97 LYS A O 1
ATOM 777 N N . LYS A 1 98 ? 23.321 -7.289 -20.119 1.00 80.69 98 LYS A N 1
ATOM 778 C CA . LYS A 1 98 ? 23.954 -7.805 -18.885 1.00 80.69 98 LYS A CA 1
ATOM 779 C C . LYS A 1 98 ? 23.715 -6.875 -17.691 1.00 80.69 98 LYS A C 1
ATOM 781 O O . LYS A 1 98 ? 23.552 -7.348 -16.566 1.00 80.69 98 LYS A O 1
ATOM 786 N N . LEU A 1 99 ? 23.680 -5.562 -17.932 1.00 82.25 99 LEU A N 1
ATOM 787 C CA . LEU A 1 99 ? 23.326 -4.571 -16.915 1.00 82.25 99 LEU A CA 1
ATOM 788 C C . LEU A 1 99 ? 21.853 -4.699 -16.506 1.00 82.25 99 LEU A C 1
ATOM 790 O O . LEU A 1 99 ? 21.560 -4.715 -15.310 1.00 82.25 99 LEU A O 1
ATOM 794 N N . LEU A 1 100 ? 20.957 -4.848 -17.485 1.00 84.00 100 LEU A N 1
ATOM 795 C CA . LEU A 1 100 ? 19.527 -5.044 -17.253 1.00 84.00 100 LEU A CA 1
ATOM 796 C C . LEU A 1 100 ? 19.265 -6.263 -16.357 1.00 84.00 100 LEU A C 1
ATOM 798 O O . LEU A 1 100 ? 18.607 -6.135 -15.328 1.00 84.00 100 LEU A O 1
ATOM 802 N N . LEU A 1 101 ? 19.877 -7.412 -16.668 1.00 86.31 101 LEU A N 1
ATOM 803 C CA . LEU A 1 101 ? 19.757 -8.634 -15.860 1.00 86.31 101 LEU A CA 1
ATOM 804 C C . LEU A 1 101 ? 20.179 -8.425 -14.397 1.00 86.31 101 LEU A C 1
ATOM 806 O O . LEU A 1 101 ? 19.532 -8.926 -13.481 1.00 86.31 101 LEU A O 1
ATOM 810 N N . LYS A 1 102 ? 21.254 -7.668 -14.151 1.00 87.12 102 LYS A N 1
ATOM 811 C CA . LYS A 1 102 ? 21.723 -7.380 -12.785 1.00 87.12 102 LYS A CA 1
ATOM 812 C C . LYS A 1 102 ? 20.749 -6.487 -12.015 1.00 87.12 102 LYS A C 1
ATOM 814 O O . LYS A 1 102 ? 20.512 -6.741 -10.835 1.00 87.12 102 LYS A O 1
ATOM 819 N N . LYS A 1 103 ? 20.181 -5.470 -12.671 1.00 89.25 103 LYS A N 1
ATOM 820 C CA . LYS A 1 103 ? 19.138 -4.621 -12.077 1.00 89.25 103 LYS A CA 1
ATOM 821 C C . LYS A 1 103 ? 17.900 -5.441 -11.713 1.00 89.25 103 LYS A C 1
ATOM 823 O O . LYS A 1 103 ? 17.403 -5.316 -10.597 1.00 89.25 103 LYS A O 1
ATOM 828 N N . ILE A 1 104 ? 17.466 -6.324 -12.615 1.00 90.56 104 ILE A N 1
ATOM 829 C CA . ILE A 1 104 ? 16.327 -7.225 -12.396 1.00 90.56 104 ILE A CA 1
ATOM 830 C C . ILE A 1 104 ? 16.571 -8.128 -11.184 1.00 90.56 104 ILE A C 1
ATOM 832 O O . ILE A 1 104 ? 15.734 -8.163 -10.288 1.00 90.56 104 ILE A O 1
ATOM 836 N N . LYS A 1 105 ? 17.752 -8.750 -11.071 1.00 90.94 105 LYS A N 1
ATOM 837 C CA . LYS A 1 105 ? 18.090 -9.577 -9.899 1.00 90.94 105 LYS A CA 1
ATOM 838 C C . LYS A 1 105 ? 17.983 -8.805 -8.584 1.00 90.94 105 LYS A C 1
ATOM 840 O O . LYS A 1 105 ? 17.339 -9.273 -7.652 1.00 90.94 105 LYS A O 1
ATOM 845 N N . VAL A 1 106 ? 18.571 -7.608 -8.492 1.00 91.69 106 VAL A N 1
ATOM 846 C CA . VAL A 1 106 ? 18.461 -6.793 -7.264 1.00 91.69 106 VAL A CA 1
ATOM 847 C C . VAL A 1 106 ? 17.006 -6.427 -6.969 1.00 91.69 106 VAL A C 1
ATOM 849 O O . VAL A 1 106 ? 16.591 -6.450 -5.809 1.00 91.69 106 VAL A O 1
ATOM 852 N N . LYS A 1 107 ? 16.212 -6.135 -8.002 1.00 92.75 107 LYS A N 1
ATOM 853 C CA . LYS A 1 107 ? 14.779 -5.860 -7.869 1.00 92.75 107 LYS A CA 1
ATOM 854 C C . LYS A 1 107 ? 13.998 -7.078 -7.363 1.00 92.75 107 LYS A C 1
ATOM 856 O O . LYS A 1 107 ? 13.147 -6.898 -6.496 1.00 92.75 107 LYS A O 1
ATOM 861 N N . HIS A 1 108 ? 14.297 -8.290 -7.835 1.00 94.88 108 HIS A N 1
ATOM 862 C CA . HIS A 1 108 ? 13.684 -9.538 -7.353 1.00 94.88 108 HIS A CA 1
ATOM 863 C C . HIS A 1 108 ? 13.913 -9.720 -5.847 1.00 94.88 108 HIS A C 1
ATOM 865 O O . HIS A 1 108 ? 12.956 -9.820 -5.078 1.00 94.88 108 HIS A O 1
ATOM 871 N N . TYR A 1 109 ? 15.168 -9.607 -5.395 1.00 94.94 109 TYR A N 1
ATOM 872 C CA . TYR A 1 109 ? 15.495 -9.639 -3.962 1.00 94.94 109 TYR A CA 1
ATOM 873 C C . TYR A 1 109 ? 14.824 -8.506 -3.181 1.00 94.94 109 TYR A C 1
ATOM 875 O O . TYR A 1 109 ? 14.283 -8.743 -2.105 1.00 94.94 109 TYR A O 1
ATOM 883 N N . SER A 1 110 ? 14.823 -7.282 -3.714 1.00 95.06 110 SER A N 1
ATOM 884 C CA . SER A 1 110 ? 14.198 -6.129 -3.049 1.00 95.06 110 SER A CA 1
ATOM 885 C C . SER A 1 110 ? 12.688 -6.323 -2.887 1.00 95.06 110 SER A C 1
ATOM 887 O O . SER A 1 110 ? 12.143 -6.005 -1.834 1.00 95.06 110 SER A O 1
ATOM 889 N N . THR A 1 111 ? 12.018 -6.886 -3.898 1.00 95.56 111 THR A N 1
ATOM 890 C CA . THR A 1 111 ? 10.578 -7.194 -3.877 1.00 95.56 111 THR A CA 1
ATOM 891 C C . THR A 1 111 ? 10.270 -8.239 -2.812 1.00 95.56 111 THR A C 1
ATOM 893 O O . THR A 1 111 ? 9.406 -8.007 -1.961 1.00 95.56 111 THR A O 1
ATOM 896 N N . PHE A 1 112 ? 11.036 -9.333 -2.783 1.00 97.06 112 PHE A N 1
ATOM 897 C CA . PHE A 1 112 ? 10.845 -10.389 -1.796 1.00 97.06 112 PHE A CA 1
ATOM 898 C C . PHE A 1 112 ? 11.123 -9.899 -0.370 1.00 97.06 112 PHE A C 1
ATOM 900 O O . PHE A 1 112 ? 10.291 -10.080 0.518 1.00 97.06 112 PHE A O 1
ATOM 907 N N . LEU A 1 113 ? 12.249 -9.216 -0.140 1.00 96.00 113 LEU A N 1
ATOM 908 C CA . LEU A 1 113 ? 12.595 -8.686 1.182 1.00 96.00 113 LEU A CA 1
ATOM 909 C C . LEU A 1 113 ? 11.564 -7.669 1.676 1.00 96.00 113 LEU A C 1
ATOM 911 O O . LEU A 1 113 ? 11.234 -7.656 2.860 1.00 96.00 113 LEU A O 1
ATOM 915 N N . PHE A 1 114 ? 11.014 -6.849 0.779 1.00 96.75 114 PHE A N 1
ATOM 916 C CA . PHE A 1 114 ? 9.935 -5.934 1.133 1.00 96.75 114 PHE A CA 1
ATOM 917 C C . PHE A 1 114 ? 8.663 -6.691 1.541 1.00 96.75 114 PHE A C 1
ATOM 919 O O . PHE A 1 114 ? 8.036 -6.323 2.534 1.00 96.75 114 PHE A O 1
ATOM 926 N N . SER A 1 115 ? 8.331 -7.794 0.857 1.00 96.94 115 SER A N 1
ATOM 927 C CA . SER A 1 115 ? 7.179 -8.647 1.193 1.00 96.94 115 SER A CA 1
ATOM 928 C C . SER A 1 115 ? 7.240 -9.237 2.609 1.00 96.94 115 SER A C 1
ATOM 930 O O . SER A 1 115 ? 6.196 -9.515 3.199 1.00 96.94 115 SER A O 1
ATOM 932 N N . ILE A 1 116 ? 8.435 -9.346 3.215 1.00 97.12 116 ILE A N 1
ATOM 933 C CA . ILE A 1 116 ? 8.597 -9.841 4.593 1.00 97.12 116 ILE A CA 1
ATOM 934 C C . ILE A 1 116 ? 7.801 -9.000 5.599 1.00 97.12 116 ILE A C 1
ATOM 936 O O . ILE A 1 116 ? 7.246 -9.526 6.570 1.00 97.12 116 ILE A O 1
ATOM 940 N N . LEU A 1 117 ? 7.673 -7.697 5.335 1.00 97.06 117 LEU A N 1
ATOM 941 C CA . LEU A 1 117 ? 6.870 -6.798 6.154 1.00 97.06 117 LEU A CA 1
ATOM 942 C C . LEU A 1 117 ? 5.394 -7.232 6.204 1.00 97.06 117 LEU A C 1
ATOM 944 O O . LEU A 1 117 ? 4.771 -7.133 7.261 1.00 97.06 117 LEU A O 1
ATOM 948 N N . ALA A 1 118 ? 4.848 -7.779 5.112 1.00 97.81 118 ALA A N 1
ATOM 949 C CA . ALA A 1 118 ? 3.468 -8.255 5.061 1.00 97.81 118 ALA A CA 1
ATOM 950 C C . ALA A 1 118 ? 3.231 -9.421 6.031 1.00 97.81 118 ALA A C 1
ATOM 952 O O . ALA A 1 118 ? 2.239 -9.405 6.761 1.00 97.81 118 ALA A O 1
ATOM 953 N N . TYR A 1 119 ? 4.159 -10.385 6.103 1.00 97.56 119 TYR A N 1
ATOM 954 C CA . TYR A 1 119 ? 4.067 -11.528 7.022 1.00 97.56 119 TYR A CA 1
ATOM 955 C C . TYR A 1 119 ? 4.042 -11.086 8.489 1.00 97.56 119 TYR A C 1
ATOM 957 O O . TYR A 1 119 ? 3.265 -11.597 9.298 1.00 97.56 119 TYR A O 1
ATOM 965 N N . PHE A 1 120 ? 4.851 -10.087 8.843 1.00 95.62 120 PHE A N 1
ATOM 966 C CA . PHE A 1 120 ? 4.848 -9.548 10.199 1.00 95.62 120 PHE A CA 1
ATOM 967 C C . PHE A 1 120 ? 3.562 -8.774 10.513 1.00 95.62 120 PHE A C 1
ATOM 969 O O . PHE A 1 120 ? 2.988 -8.903 11.599 1.00 95.62 120 PHE A O 1
ATOM 976 N N . THR A 1 121 ? 3.081 -7.967 9.570 1.00 96.25 121 THR A N 1
ATOM 977 C CA . THR A 1 121 ? 1.886 -7.153 9.791 1.00 96.25 121 THR A CA 1
ATOM 978 C C . THR A 1 121 ? 0.606 -7.986 9.803 1.00 96.25 121 THR A C 1
ATOM 980 O O . THR A 1 121 ? -0.260 -7.728 10.641 1.00 96.25 121 THR A O 1
ATOM 983 N N . VAL A 1 122 ? 0.481 -9.012 8.955 1.00 95.69 122 VAL A N 1
ATOM 984 C CA . VAL A 1 122 ? -0.695 -9.897 8.974 1.00 95.69 122 VAL A CA 1
ATOM 985 C C . VAL A 1 122 ? -0.804 -10.632 10.312 1.00 95.69 122 VAL A C 1
ATOM 987 O O . VAL A 1 122 ? -1.895 -10.728 10.868 1.00 95.69 122 VAL A O 1
ATOM 990 N N . ALA A 1 123 ? 0.327 -11.026 10.906 1.00 94.44 123 ALA A N 1
ATOM 991 C CA . ALA A 1 123 ? 0.368 -11.590 12.253 1.00 94.44 123 ALA A CA 1
ATOM 992 C C . ALA A 1 123 ? -0.174 -10.604 13.309 1.00 94.44 123 ALA A C 1
ATOM 994 O O . ALA A 1 123 ? -0.982 -10.969 14.166 1.00 94.44 123 ALA A O 1
ATOM 995 N N . LYS A 1 124 ? 0.200 -9.318 13.218 1.00 92.19 124 LYS A N 1
ATOM 996 C CA . LYS A 1 124 ? -0.320 -8.262 14.108 1.00 92.19 124 LYS A CA 1
ATOM 997 C C . LYS A 1 124 ? -1.814 -7.989 13.943 1.00 92.19 124 LYS A C 1
ATOM 999 O O . LYS A 1 124 ? -2.459 -7.642 14.930 1.00 92.19 124 LYS A O 1
ATOM 1004 N N . LEU A 1 125 ? -2.347 -8.123 12.731 1.00 92.19 125 LEU A N 1
ATOM 1005 C CA . LEU A 1 125 ? -3.781 -7.996 12.456 1.00 92.19 125 LEU A CA 1
ATOM 1006 C C . LEU A 1 125 ? -4.568 -9.217 12.947 1.00 92.19 125 LEU A C 1
ATOM 1008 O O . LEU A 1 125 ? -5.663 -9.060 13.482 1.00 92.19 125 LEU A O 1
ATOM 1012 N N . ALA A 1 126 ? -3.998 -10.416 12.813 1.00 89.94 126 ALA A N 1
ATOM 1013 C CA . ALA A 1 126 ? -4.639 -11.663 13.217 1.00 89.94 126 ALA A CA 1
ATOM 1014 C C . ALA A 1 126 ? -4.698 -11.843 14.741 1.00 89.94 126 ALA A C 1
ATOM 1016 O O . ALA A 1 126 ? -5.687 -12.356 15.255 1.00 89.94 126 ALA A O 1
ATOM 1017 N N . GLY A 1 127 ? -3.675 -11.408 15.485 1.00 87.50 127 GLY A N 1
ATOM 1018 C CA . GLY A 1 127 ? -3.598 -11.637 16.935 1.00 87.50 127 GLY A CA 1
ATOM 1019 C C . GLY A 1 127 ? -4.805 -11.152 17.748 1.00 87.50 127 GLY A C 1
ATOM 1020 O O . GLY A 1 127 ? -5.307 -11.917 18.572 1.00 87.50 127 GLY A O 1
ATOM 1021 N N . PRO A 1 128 ? -5.316 -9.929 17.521 1.00 86.06 128 PRO A N 1
ATOM 1022 C CA . PRO A 1 128 ? -6.545 -9.464 18.154 1.00 86.06 128 PRO A CA 1
ATOM 1023 C C . PRO A 1 128 ? -7.775 -10.301 17.791 1.00 86.06 128 PRO A C 1
ATOM 1025 O O . PRO A 1 128 ? -8.655 -10.430 18.627 1.00 86.06 128 PRO A O 1
ATOM 1028 N N . LEU A 1 129 ? -7.855 -10.867 16.583 1.00 84.81 129 LEU A N 1
ATOM 1029 C CA . LEU A 1 129 ? -9.040 -11.594 16.106 1.00 84.81 129 LEU A CA 1
ATOM 1030 C C . LEU A 1 129 ? -9.045 -13.076 16.514 1.00 84.81 129 LEU A C 1
ATOM 1032 O O . LEU A 1 129 ? -10.092 -13.612 16.864 1.00 84.81 129 LEU A O 1
ATOM 1036 N N . CYS A 1 130 ? -7.883 -13.731 16.477 1.00 80.69 130 CYS A N 1
ATOM 1037 C CA . CYS A 1 130 ? -7.754 -15.188 16.614 1.00 80.69 130 CYS A CA 1
ATOM 1038 C C . CYS A 1 130 ? -7.124 -15.633 17.945 1.00 80.69 130 CYS A C 1
ATOM 1040 O O . CYS A 1 130 ? -6.975 -16.829 18.191 1.00 80.69 130 CYS A O 1
ATOM 1042 N N . GLY A 1 131 ? -6.725 -14.687 18.799 1.00 79.81 131 GLY A N 1
ATOM 1043 C CA . GLY A 1 131 ? -6.036 -14.966 20.056 1.00 79.81 131 GLY A CA 1
ATOM 1044 C C . GLY A 1 131 ? -4.519 -15.133 19.905 1.00 79.81 131 GLY A C 1
ATOM 1045 O O . GLY A 1 131 ? -3.969 -15.305 18.818 1.00 79.81 131 GLY A O 1
ATOM 1046 N N . LYS A 1 132 ? -3.817 -15.063 21.043 1.00 79.06 132 LYS A N 1
ATOM 1047 C CA . LYS A 1 132 ? -2.347 -14.951 21.100 1.00 79.06 132 LYS A CA 1
ATOM 1048 C C . LYS A 1 132 ? -1.607 -16.205 20.612 1.00 79.06 132 LYS A C 1
ATOM 1050 O O . LYS A 1 132 ? -0.530 -16.078 20.042 1.00 79.06 132 LYS A O 1
ATOM 1055 N N . ASN A 1 133 ? -2.188 -17.391 20.793 1.00 79.88 133 ASN A N 1
ATOM 1056 C CA . ASN A 1 133 ? -1.523 -18.669 20.499 1.00 79.88 133 ASN A CA 1
ATOM 1057 C C . ASN A 1 133 ? -1.501 -19.021 19.001 1.00 79.88 133 ASN A C 1
ATOM 1059 O O . ASN A 1 133 ? -0.707 -19.860 18.585 1.00 79.88 133 ASN A O 1
ATOM 1063 N N . SER A 1 134 ? -2.331 -18.359 18.191 1.00 83.31 134 SER A N 1
ATOM 1064 C CA . SER A 1 134 ? -2.514 -18.673 16.765 1.00 83.31 134 SER A CA 1
ATOM 1065 C C . SER A 1 134 ? -1.917 -17.613 15.830 1.00 83.31 134 SER A C 1
ATOM 1067 O O . SER A 1 134 ? -2.106 -17.679 14.618 1.00 83.31 134 SER A O 1
ATOM 1069 N N . ILE A 1 135 ? -1.181 -16.632 16.368 1.00 90.38 135 ILE A N 1
ATOM 1070 C CA . ILE A 1 135 ? -0.600 -15.511 15.602 1.00 90.38 135 ILE A CA 1
ATOM 1071 C C . ILE A 1 135 ? 0.349 -16.003 14.503 1.00 90.38 135 ILE A C 1
ATOM 1073 O O . ILE A 1 135 ? 0.338 -15.479 13.389 1.00 90.38 135 ILE A O 1
ATOM 1077 N N . TRP A 1 136 ? 1.145 -17.028 14.811 1.00 93.31 136 TRP A N 1
ATOM 1078 C CA . TRP A 1 136 ? 2.147 -17.590 13.907 1.00 93.31 136 TRP A CA 1
ATOM 1079 C C . TRP A 1 136 ? 1.535 -18.242 12.664 1.00 93.31 136 TRP A C 1
ATOM 1081 O O . TRP A 1 136 ? 2.217 -18.363 11.652 1.00 93.31 136 TRP A O 1
ATOM 1091 N N . LEU A 1 137 ? 0.255 -18.624 12.705 1.00 93.44 137 LEU A N 1
ATOM 1092 C CA . LEU A 1 137 ? -0.424 -19.259 11.578 1.00 93.44 137 LEU A CA 1
ATOM 1093 C C . LEU A 1 137 ? -0.725 -18.257 10.453 1.00 93.44 137 LEU A C 1
ATOM 1095 O O . LEU A 1 137 ? -0.742 -18.628 9.284 1.00 93.44 137 LEU A O 1
ATOM 1099 N N . ALA A 1 138 ? -0.916 -16.977 10.777 1.00 94.25 138 ALA A N 1
ATOM 1100 C CA . ALA A 1 138 ? -1.214 -15.942 9.790 1.00 94.25 138 ALA A CA 1
ATOM 1101 C C . ALA A 1 138 ? -0.127 -15.788 8.701 1.00 94.25 138 ALA A C 1
ATOM 1103 O O . ALA A 1 138 ? -0.479 -15.817 7.518 1.00 94.25 138 ALA A O 1
ATOM 1104 N N . PRO A 1 139 ? 1.179 -15.667 9.029 1.00 96.75 139 PRO A N 1
ATOM 1105 C CA . PRO A 1 139 ? 2.220 -15.624 8.006 1.00 96.75 139 PRO A CA 1
ATOM 1106 C C . PRO A 1 139 ? 2.360 -16.945 7.239 1.00 96.75 139 PRO A C 1
ATOM 1108 O O . PRO A 1 139 ? 2.663 -16.899 6.051 1.00 96.75 139 PRO A O 1
ATOM 1111 N N . VAL A 1 140 ? 2.076 -18.098 7.864 1.00 96.00 140 VAL A N 1
ATOM 1112 C CA . VAL A 1 140 ? 2.024 -19.393 7.160 1.00 96.00 140 VAL A CA 1
ATOM 1113 C C . VAL A 1 140 ? 0.929 -19.366 6.096 1.00 96.00 140 VAL A C 1
ATOM 1115 O O . VAL A 1 140 ? 1.215 -19.588 4.928 1.00 96.00 140 VAL A O 1
ATOM 1118 N N . ILE A 1 141 ? -0.308 -19.015 6.457 1.00 94.56 141 ILE A N 1
ATOM 1119 C CA . ILE A 1 141 ? -1.434 -18.940 5.511 1.00 94.56 141 ILE A CA 1
ATOM 1120 C C . ILE A 1 141 ? -1.105 -18.009 4.336 1.00 94.56 141 ILE A C 1
ATOM 1122 O O . ILE A 1 141 ? -1.368 -18.361 3.188 1.00 94.56 141 ILE A O 1
ATOM 1126 N N . LEU A 1 142 ? -0.494 -16.849 4.605 1.00 95.62 142 LEU A N 1
ATOM 1127 C CA . LEU A 1 142 ? -0.091 -15.915 3.551 1.00 95.62 142 LEU A CA 1
ATOM 1128 C C . LEU A 1 142 ? 1.000 -16.500 2.637 1.00 95.62 142 LEU A C 1
ATOM 1130 O O . LEU A 1 142 ? 0.937 -16.304 1.427 1.00 95.62 142 LEU A O 1
ATOM 1134 N N . ALA A 1 143 ? 1.970 -17.234 3.190 1.00 96.19 143 ALA A N 1
ATOM 1135 C CA . ALA A 1 143 ? 3.042 -17.863 2.414 1.00 96.19 143 ALA A CA 1
ATOM 1136 C C . ALA A 1 143 ? 2.535 -19.041 1.570 1.00 96.19 143 ALA A C 1
ATOM 1138 O O . ALA A 1 143 ? 3.031 -19.278 0.475 1.00 96.19 143 ALA A O 1
ATOM 1139 N N . PHE A 1 144 ? 1.513 -19.753 2.046 1.00 95.44 144 PHE A N 1
ATOM 1140 C CA . PHE A 1 144 ? 0.873 -20.829 1.291 1.00 95.44 144 PHE A CA 1
ATOM 1141 C C . PHE A 1 144 ? -0.106 -20.319 0.227 1.00 95.44 144 PHE A C 1
ATOM 1143 O O . PHE A 1 144 ? -0.573 -21.118 -0.583 1.00 95.44 144 PHE A O 1
ATOM 1150 N N . LEU A 1 145 ? -0.422 -19.018 0.190 1.00 94.38 145 LEU A N 1
ATOM 1151 C CA . LEU A 1 145 ? -1.243 -18.435 -0.865 1.00 94.38 145 LEU A CA 1
ATOM 1152 C C . LEU A 1 145 ? -0.399 -18.312 -2.150 1.00 94.38 145 LEU A C 1
ATOM 1154 O O . LEU A 1 145 ? 0.432 -17.401 -2.236 1.00 94.38 145 LEU A O 1
ATOM 1158 N N . PRO A 1 146 ? -0.620 -19.152 -3.186 1.00 92.19 146 PRO A N 1
ATOM 1159 C CA . PRO A 1 146 ? 0.325 -19.279 -4.301 1.00 92.19 146 PRO A CA 1
ATOM 1160 C C . PRO A 1 146 ? 0.540 -17.969 -5.058 1.00 92.19 146 PRO A C 1
ATOM 1162 O O . PRO A 1 146 ? 1.644 -17.672 -5.503 1.00 92.19 146 PRO A O 1
ATOM 1165 N N . ARG A 1 147 ? -0.511 -17.144 -5.154 1.00 91.94 147 ARG A N 1
ATOM 1166 C CA . ARG A 1 147 ? -0.445 -15.823 -5.781 1.00 91.94 147 ARG A CA 1
ATOM 1167 C C . ARG A 1 147 ? 0.448 -14.860 -4.998 1.00 91.94 147 ARG A C 1
ATOM 1169 O O . ARG A 1 147 ? 1.255 -14.171 -5.607 1.00 91.94 147 ARG A O 1
ATOM 1176 N N . PHE A 1 148 ? 0.336 -14.795 -3.672 1.00 94.94 148 PHE A N 1
ATOM 1177 C CA . PHE A 1 148 ? 1.195 -13.894 -2.902 1.00 94.94 148 PHE A CA 1
ATOM 1178 C C . PHE A 1 148 ? 2.647 -14.380 -2.933 1.00 94.94 148 PHE A C 1
ATOM 1180 O O . PHE A 1 148 ? 3.543 -13.603 -3.262 1.00 94.94 148 PHE A O 1
ATOM 1187 N N . TRP A 1 149 ? 2.870 -15.673 -2.680 1.00 95.44 149 TRP A N 1
ATOM 1188 C CA . TRP A 1 149 ? 4.204 -16.270 -2.710 1.00 95.44 149 TRP A CA 1
ATOM 1189 C C . TRP A 1 149 ? 4.873 -16.119 -4.076 1.00 95.44 149 TRP A C 1
ATOM 1191 O O . TRP A 1 149 ? 5.905 -15.465 -4.178 1.00 95.44 149 TRP A O 1
ATOM 1201 N N . GLY A 1 150 ? 4.260 -16.642 -5.140 1.00 93.38 150 GLY A N 1
ATOM 1202 C CA . GLY A 1 150 ? 4.863 -16.670 -6.473 1.00 93.38 150 GLY A CA 1
ATOM 1203 C C . GLY A 1 150 ? 5.183 -15.278 -7.017 1.00 93.38 150 GLY A C 1
ATOM 1204 O O . GLY A 1 150 ? 6.265 -15.063 -7.556 1.00 93.38 150 GLY A O 1
ATOM 1205 N N . HIS A 1 151 ? 4.297 -14.297 -6.817 1.00 94.19 151 HIS A N 1
ATOM 1206 C CA . HIS A 1 151 ? 4.554 -12.932 -7.281 1.00 94.19 151 HIS A CA 1
ATOM 1207 C C . HIS A 1 151 ? 5.589 -12.180 -6.429 1.00 94.19 151 HIS A C 1
ATOM 1209 O O . HIS A 1 151 ? 6.154 -11.199 -6.920 1.00 94.19 151 HIS A O 1
ATOM 1215 N N . SER A 1 152 ? 5.875 -12.617 -5.192 1.00 96.12 152 SER A N 1
ATOM 1216 C CA . SER A 1 152 ? 6.829 -11.937 -4.291 1.00 96.12 152 SER A CA 1
ATOM 1217 C C . SER A 1 152 ? 8.253 -11.890 -4.832 1.00 96.12 152 SER A C 1
ATOM 1219 O O . SER A 1 152 ? 9.046 -11.066 -4.383 1.00 96.12 152 SER A O 1
ATOM 1221 N N . PHE A 1 153 ? 8.564 -12.718 -5.826 1.00 94.94 153 PHE A N 1
ATOM 1222 C CA . PHE A 1 153 ? 9.902 -12.837 -6.386 1.00 94.94 153 PHE A CA 1
ATOM 1223 C C . PHE A 1 153 ? 10.154 -11.942 -7.599 1.00 94.94 153 PHE A C 1
ATOM 1225 O O . PHE A 1 153 ? 11.299 -11.587 -7.838 1.00 94.94 153 PHE A O 1
ATOM 1232 N N . PHE A 1 154 ? 9.122 -11.521 -8.337 1.00 92.19 154 PHE A N 1
ATOM 1233 C CA . PHE A 1 154 ? 9.320 -10.799 -9.604 1.00 92.19 154 PHE A CA 1
ATOM 1234 C C . PHE A 1 154 ? 8.390 -9.603 -9.823 1.00 92.19 154 PHE A C 1
ATOM 1236 O O . PHE A 1 154 ? 8.611 -8.842 -10.762 1.00 92.19 154 PHE A O 1
ATOM 1243 N N . ASN A 1 155 ? 7.343 -9.418 -9.007 1.00 93.19 155 ASN A N 1
ATOM 1244 C CA . ASN A 1 155 ? 6.322 -8.399 -9.249 1.00 93.19 155 ASN A CA 1
ATOM 1245 C C . ASN A 1 155 ? 6.526 -7.141 -8.374 1.00 93.19 155 ASN A C 1
ATOM 1247 O O . ASN A 1 155 ? 6.007 -7.082 -7.254 1.00 93.19 155 ASN A O 1
ATOM 1251 N N . PRO A 1 156 ? 7.216 -6.095 -8.877 1.00 90.12 156 PRO A N 1
ATOM 1252 C CA . PRO A 1 156 ? 7.527 -4.886 -8.111 1.00 90.12 156 PRO A CA 1
ATOM 1253 C C . PRO A 1 156 ? 6.334 -3.932 -7.955 1.00 90.12 156 PRO A C 1
ATOM 1255 O O . PRO A 1 156 ? 6.465 -2.884 -7.324 1.00 90.12 156 PRO A O 1
ATOM 1258 N N . LYS A 1 157 ? 5.174 -4.257 -8.536 1.00 89.06 157 LYS A N 1
ATOM 1259 C CA . LYS A 1 157 ? 3.979 -3.414 -8.462 1.00 89.06 157 LYS A CA 1
ATOM 1260 C C . LYS A 1 157 ? 2.986 -3.966 -7.448 1.00 89.06 157 LYS A C 1
ATOM 1262 O O . LYS A 1 157 ? 2.591 -3.256 -6.527 1.00 89.06 157 LYS A O 1
ATOM 1267 N N . ASP A 1 158 ? 2.583 -5.229 -7.606 1.00 93.75 158 ASP A N 1
ATOM 1268 C CA . ASP A 1 158 ? 1.500 -5.834 -6.818 1.00 93.75 158 ASP A CA 1
ATOM 1269 C C . ASP A 1 158 ? 1.916 -6.192 -5.408 1.00 93.75 158 ASP A C 1
ATOM 1271 O O . ASP A 1 158 ? 1.170 -5.920 -4.472 1.00 93.75 158 ASP A O 1
ATOM 1275 N N . ILE A 1 159 ? 3.106 -6.754 -5.227 1.00 96.19 159 ILE A N 1
ATOM 1276 C CA . ILE A 1 159 ? 3.530 -7.222 -3.908 1.00 96.19 159 ILE A CA 1
ATOM 1277 C C . ILE A 1 159 ? 3.902 -6.064 -2.988 1.00 96.19 159 ILE A C 1
ATOM 1279 O O . ILE A 1 159 ? 3.431 -6.050 -1.846 1.00 96.19 159 ILE A O 1
ATOM 1283 N N . PRO A 1 160 ? 4.646 -5.040 -3.443 1.00 96.81 160 PRO A N 1
ATOM 1284 C CA . PRO A 1 160 ? 4.857 -3.846 -2.638 1.00 96.81 160 PRO A CA 1
ATOM 1285 C C . PRO A 1 160 ? 3.555 -3.109 -2.333 1.00 96.81 160 PRO A C 1
ATOM 1287 O O . PRO A 1 160 ? 3.365 -2.656 -1.203 1.00 96.81 160 PRO A O 1
ATOM 1290 N N . PHE A 1 161 ? 2.628 -3.051 -3.298 1.00 97.12 161 PHE A N 1
ATOM 1291 C CA . PHE A 1 161 ? 1.303 -2.479 -3.078 1.00 97.12 161 PHE A CA 1
ATOM 1292 C C . PHE A 1 161 ? 0.526 -3.262 -2.017 1.00 97.12 161 PHE A C 1
ATOM 1294 O O . PHE A 1 161 ? 0.098 -2.674 -1.030 1.00 97.12 161 PHE A O 1
ATOM 1301 N N . ALA A 1 162 ? 0.408 -4.585 -2.153 1.00 97.06 162 ALA A N 1
ATOM 1302 C CA . ALA A 1 162 ? -0.278 -5.447 -1.192 1.00 97.06 162 ALA A CA 1
ATOM 1303 C C . ALA A 1 162 ? 0.353 -5.359 0.206 1.00 97.06 162 ALA A C 1
ATOM 1305 O O . ALA A 1 162 ? -0.353 -5.223 1.203 1.00 97.06 162 ALA A O 1
ATOM 1306 N N . THR A 1 163 ? 1.684 -5.352 0.280 1.00 97.94 163 THR A N 1
ATOM 1307 C CA . THR A 1 163 ? 2.432 -5.215 1.536 1.00 97.94 163 THR A CA 1
ATOM 1308 C C . THR A 1 163 ? 2.110 -3.895 2.227 1.00 97.94 163 THR A C 1
ATOM 1310 O O . THR A 1 163 ? 1.693 -3.886 3.388 1.00 97.94 163 THR A O 1
ATOM 1313 N N . MET A 1 164 ? 2.239 -2.772 1.514 1.00 97.56 164 MET A N 1
ATOM 1314 C CA . MET A 1 164 ? 1.910 -1.462 2.072 1.00 97.56 164 MET A CA 1
ATOM 1315 C C . MET A 1 164 ? 0.419 -1.328 2.384 1.00 97.56 164 MET A C 1
ATOM 1317 O O . MET A 1 164 ? 0.069 -0.651 3.347 1.00 97.56 164 MET A O 1
ATOM 1321 N N . PHE A 1 165 ? -0.461 -1.994 1.638 1.00 97.38 165 PHE A N 1
ATOM 1322 C CA . PHE A 1 165 ? -1.897 -2.003 1.899 1.00 97.38 165 PHE A CA 1
ATOM 1323 C C . PHE A 1 165 ? -2.213 -2.697 3.233 1.00 97.38 165 PHE A C 1
ATOM 1325 O O . PHE A 1 165 ? -2.966 -2.156 4.048 1.00 97.38 165 PHE A O 1
ATOM 1332 N N . ILE A 1 166 ? -1.574 -3.839 3.517 1.00 97.12 166 ILE A N 1
ATOM 1333 C CA . ILE A 1 166 ? -1.678 -4.548 4.805 1.00 97.12 166 ILE A CA 1
ATOM 1334 C C . ILE A 1 166 ? -1.114 -3.678 5.944 1.00 97.12 166 ILE A C 1
ATOM 1336 O O . ILE A 1 166 ? -1.760 -3.523 6.984 1.00 97.12 166 ILE A O 1
ATOM 1340 N N . VAL A 1 167 ? 0.050 -3.047 5.741 1.00 97.38 167 VAL A N 1
ATOM 1341 C CA . VAL A 1 167 ? 0.666 -2.103 6.701 1.00 97.38 167 VAL A CA 1
ATOM 1342 C C . VAL A 1 167 ? -0.265 -0.945 7.021 1.00 97.38 167 VAL A C 1
ATOM 1344 O O . VAL A 1 167 ? -0.535 -0.673 8.190 1.00 97.38 167 VAL A O 1
ATOM 1347 N N . CYS A 1 168 ? -0.797 -0.282 6.001 1.00 97.50 168 CYS A N 1
ATOM 1348 C CA . CYS A 1 168 ? -1.692 0.847 6.192 1.00 97.50 168 CYS A CA 1
ATOM 1349 C C . CYS A 1 168 ? -3.015 0.412 6.838 1.00 97.50 168 CYS A C 1
ATOM 1351 O O . CYS A 1 168 ? -3.541 1.149 7.663 1.00 97.50 168 CYS A O 1
ATOM 1353 N N . THR A 1 169 ? -3.517 -0.795 6.554 1.00 96.75 169 THR A N 1
ATOM 1354 C CA . THR A 1 169 ? -4.696 -1.361 7.238 1.00 96.75 169 THR A CA 1
ATOM 1355 C C . THR A 1 169 ? -4.445 -1.547 8.734 1.00 96.75 169 THR A C 1
ATOM 1357 O O . THR A 1 169 ? -5.277 -1.172 9.559 1.00 96.75 169 THR A O 1
ATOM 1360 N N . PHE A 1 170 ? -3.269 -2.052 9.109 1.00 95.56 170 PHE A N 1
ATOM 1361 C CA . PHE A 1 170 ? -2.864 -2.154 10.511 1.00 95.56 170 PHE A CA 1
ATOM 1362 C C . PHE A 1 170 ? -2.755 -0.785 11.191 1.00 95.56 170 PHE A C 1
ATOM 1364 O O . PHE A 1 170 ? -3.287 -0.596 12.286 1.00 95.56 170 PHE A O 1
ATOM 1371 N N . VAL A 1 171 ? -2.117 0.189 10.539 1.00 95.25 171 VAL A N 1
ATOM 1372 C CA . VAL A 1 171 ? -2.001 1.552 11.080 1.00 95.25 171 VAL A CA 1
ATOM 1373 C C . VAL A 1 171 ? -3.378 2.226 11.187 1.00 95.25 171 VAL A C 1
ATOM 1375 O O . VAL A 1 171 ? -3.650 2.872 12.197 1.00 95.25 171 VAL A O 1
ATOM 1378 N N . ALA A 1 172 ? -4.277 2.021 10.219 1.00 95.75 172 ALA A N 1
ATOM 1379 C CA . ALA A 1 172 ? -5.660 2.501 10.272 1.00 95.75 172 ALA A CA 1
ATOM 1380 C C . ALA A 1 172 ? -6.414 1.930 11.481 1.00 95.75 172 ALA A C 1
ATOM 1382 O O . ALA A 1 172 ? -7.084 2.670 12.199 1.00 95.75 172 ALA A O 1
ATOM 1383 N N . ALA A 1 173 ? -6.273 0.628 11.745 1.00 93.50 173 ALA A N 1
ATOM 1384 C CA . ALA A 1 173 ? -6.901 -0.011 12.896 1.00 93.50 173 ALA A CA 1
ATOM 1385 C C . ALA A 1 173 ? -6.384 0.551 14.234 1.00 93.50 173 ALA A C 1
ATOM 1387 O O . ALA A 1 173 ? -7.172 0.770 15.157 1.00 93.50 173 ALA A O 1
ATOM 1388 N N . LEU A 1 174 ? -5.075 0.819 14.342 1.00 91.06 174 LEU A N 1
ATOM 1389 C CA . LEU A 1 174 ? -4.493 1.478 15.518 1.00 91.06 174 LEU A CA 1
ATOM 1390 C C . LEU A 1 174 ? -5.023 2.904 15.694 1.00 91.06 174 LEU A C 1
ATOM 1392 O O . LEU A 1 174 ? -5.417 3.271 16.803 1.00 91.06 174 LEU A O 1
ATOM 1396 N N . LEU A 1 175 ? -5.085 3.672 14.603 1.00 91.12 175 LEU A N 1
ATOM 1397 C CA . LEU A 1 175 ? -5.600 5.037 14.605 1.00 91.12 175 LEU A CA 1
ATOM 1398 C C . LEU A 1 175 ? -7.060 5.079 15.081 1.00 91.12 175 LEU A C 1
ATOM 1400 O O . LEU A 1 175 ? -7.388 5.850 15.978 1.00 91.12 175 LEU A O 1
ATOM 1404 N N . LEU A 1 176 ? -7.924 4.206 14.550 1.00 90.19 176 LEU A N 1
ATOM 1405 C CA . LEU A 1 176 ? -9.334 4.111 14.955 1.00 90.19 176 LEU A CA 1
ATOM 1406 C C . LEU A 1 176 ? -9.506 3.711 16.424 1.00 90.19 176 LEU A C 1
ATOM 1408 O O . LEU A 1 176 ? -10.360 4.262 17.121 1.00 90.19 176 LEU A O 1
ATOM 1412 N N . ARG A 1 177 ? -8.670 2.792 16.924 1.00 87.50 177 ARG A N 1
ATOM 1413 C CA . ARG A 1 177 ? -8.665 2.432 18.347 1.00 87.50 177 ARG A CA 1
ATOM 1414 C C . ARG A 1 177 ? -8.363 3.648 19.217 1.00 87.50 177 ARG A C 1
ATOM 1416 O O . ARG A 1 177 ? -9.064 3.893 20.196 1.00 87.50 177 ARG A O 1
ATOM 1423 N N . ASN A 1 178 ? -7.315 4.393 18.881 1.00 83.50 178 ASN A N 1
ATOM 1424 C CA . ASN A 1 178 ? -6.854 5.497 19.716 1.00 83.50 178 ASN A CA 1
ATOM 1425 C C . ASN A 1 178 ? -7.762 6.731 19.597 1.00 83.50 178 ASN A C 1
ATOM 1427 O O . ASN A 1 178 ? -7.940 7.431 20.592 1.00 83.50 178 ASN A O 1
ATOM 1431 N N . LEU A 1 179 ? -8.408 6.941 18.442 1.00 80.38 179 LEU A N 1
ATOM 1432 C CA . LEU A 1 179 ? -9.479 7.932 18.275 1.00 80.38 179 LEU A CA 1
ATOM 1433 C C . LEU A 1 179 ? -10.629 7.694 19.259 1.00 80.38 179 LEU A C 1
ATOM 1435 O O . LEU A 1 179 ? -11.035 8.613 19.963 1.00 80.38 179 LEU A O 1
ATOM 1439 N N . SER A 1 180 ? -11.105 6.450 19.360 1.00 74.88 180 SER A N 1
ATOM 1440 C CA . SER A 1 180 ? -12.204 6.104 20.266 1.00 74.88 180 SER A CA 1
ATOM 1441 C C . SER A 1 180 ? -11.839 6.302 21.743 1.00 74.88 180 SER A C 1
ATOM 1443 O O . SER A 1 180 ? -12.661 6.771 22.527 1.00 74.88 180 SER A O 1
ATOM 1445 N N . ILE A 1 181 ? -10.591 6.005 22.123 1.00 68.94 181 ILE A N 1
ATOM 1446 C CA . ILE A 1 181 ? -10.097 6.197 23.496 1.00 68.94 181 ILE A CA 1
ATOM 1447 C C . ILE A 1 181 ? -9.995 7.690 23.859 1.00 68.94 181 ILE A C 1
ATOM 1449 O O . ILE A 1 181 ? -10.222 8.046 25.018 1.00 68.94 181 ILE A O 1
ATOM 1453 N N . ASN A 1 182 ? -9.651 8.561 22.901 1.00 58.94 182 ASN A N 1
ATOM 1454 C CA . ASN A 1 182 ? -9.417 9.983 23.172 1.00 58.94 182 ASN A CA 1
ATOM 1455 C C . ASN A 1 182 ? -10.699 10.753 23.523 1.00 58.94 182 ASN A C 1
ATOM 1457 O O . ASN A 1 182 ? -10.641 11.669 24.336 1.00 58.94 182 ASN A O 1
ATOM 1461 N N . ASN A 1 183 ? -11.862 10.324 23.013 1.00 59.56 183 ASN A N 1
ATOM 1462 C CA . ASN A 1 183 ? -13.165 10.927 23.338 1.00 59.56 183 ASN A CA 1
ATOM 1463 C C . ASN A 1 183 ? -13.480 10.950 24.853 1.00 59.56 183 ASN A C 1
ATOM 1465 O O . ASN A 1 183 ? -14.378 11.673 25.273 1.00 59.56 183 ASN A O 1
ATOM 1469 N N . ASN A 1 184 ? -12.753 10.180 25.674 1.00 54.94 184 ASN A N 1
ATOM 1470 C CA . ASN A 1 184 ? -13.020 10.021 27.103 1.00 54.94 184 ASN A CA 1
ATOM 1471 C C . ASN A 1 184 ? -11.980 10.693 28.029 1.00 54.94 184 ASN A C 1
ATOM 1473 O O . ASN A 1 184 ? -12.095 10.549 29.245 1.00 54.94 184 ASN A O 1
ATOM 1477 N N . SER A 1 185 ? -10.945 11.382 27.519 1.00 52.25 185 SER A N 1
ATOM 1478 C CA . SER A 1 185 ? -9.928 12.014 28.386 1.00 52.25 185 SER A CA 1
ATOM 1479 C C . SER A 1 185 ? -9.279 13.266 27.787 1.00 52.25 185 SER A C 1
ATOM 1481 O O . SER A 1 185 ? -8.654 13.183 26.733 1.00 52.25 185 SER A O 1
ATOM 1483 N N . GLU A 1 186 ? -9.288 14.380 28.518 1.00 57.47 186 GLU A N 1
ATOM 1484 C CA . GLU A 1 186 ? -8.602 15.623 28.139 1.00 57.47 186 GLU A CA 1
ATOM 1485 C C . GLU A 1 186 ? -7.119 15.579 28.551 1.00 57.47 186 GLU A C 1
ATOM 1487 O O . GLU A 1 186 ? -6.747 15.931 29.670 1.00 57.47 186 GLU A O 1
ATOM 1492 N N . SER A 1 187 ? -6.234 15.102 27.669 1.00 61.34 187 SER A N 1
ATOM 1493 C CA . SER A 1 187 ? -4.787 15.110 27.928 1.00 61.34 187 SER A CA 1
ATOM 1494 C C . SER A 1 187 ? -3.985 15.549 26.704 1.00 61.34 187 SER A C 1
ATOM 1496 O O . SER A 1 187 ? -3.924 14.837 25.704 1.00 61.34 187 SER A O 1
ATOM 1498 N N . GLU A 1 188 ? -3.252 16.662 26.823 1.00 63.19 188 GLU A N 1
ATOM 1499 C CA . GLU A 1 188 ? -2.405 17.234 25.755 1.00 63.19 188 GLU A CA 1
ATOM 1500 C C . GLU A 1 188 ? -1.381 16.226 25.181 1.00 63.19 188 GLU A C 1
ATOM 1502 O O . GLU A 1 188 ? -1.080 16.204 23.980 1.00 63.19 188 GLU A O 1
ATOM 1507 N N . LYS A 1 189 ? -0.855 15.328 26.029 1.00 63.06 189 LYS A N 1
ATOM 1508 C CA . LYS A 1 189 ? 0.076 14.269 25.601 1.00 63.06 189 LYS A CA 1
ATOM 1509 C C . LYS A 1 189 ? -0.593 13.250 24.670 1.00 63.06 189 LYS A C 1
ATOM 1511 O O . LYS A 1 189 ? 0.077 12.735 23.773 1.00 63.06 189 LYS A O 1
ATOM 1516 N N . ARG A 1 190 ? -1.887 12.962 24.863 1.00 65.56 190 ARG A N 1
ATOM 1517 C CA . ARG A 1 190 ? -2.659 12.036 24.016 1.00 65.56 190 ARG A CA 1
ATOM 1518 C C . ARG A 1 190 ? -2.998 12.658 22.666 1.00 65.56 190 ARG A C 1
ATOM 1520 O O . ARG A 1 190 ? -2.799 11.994 21.651 1.00 65.56 190 ARG A O 1
ATOM 1527 N N . ASP A 1 191 ? -3.354 13.938 22.631 1.00 66.88 191 ASP A N 1
ATOM 1528 C CA . ASP A 1 191 ? -3.598 14.653 21.371 1.00 66.88 191 ASP A CA 1
ATOM 1529 C C . ASP A 1 191 ? -2.344 14.700 20.491 1.00 66.88 191 ASP A C 1
ATOM 1531 O O . ASP A 1 191 ? -2.395 14.446 19.286 1.00 66.88 191 ASP A O 1
ATOM 1535 N N . THR A 1 192 ? -1.183 14.942 21.108 1.00 69.00 192 THR A N 1
ATOM 1536 C CA . THR A 1 192 ? 0.109 14.922 20.405 1.00 69.00 192 THR A CA 1
ATOM 1537 C C . THR A 1 192 ? 0.401 13.559 19.787 1.00 69.00 192 THR A C 1
ATOM 1539 O O . THR A 1 192 ? 0.929 13.469 18.676 1.00 69.00 192 THR A O 1
ATOM 1542 N N . PHE A 1 193 ? 0.086 12.488 20.513 1.00 75.00 193 PHE A N 1
ATOM 1543 C CA . PHE A 1 193 ? 0.268 11.129 20.026 1.00 75.00 193 PHE A CA 1
ATOM 1544 C C . PHE A 1 193 ? -0.668 10.834 18.847 1.00 75.00 193 PHE A C 1
ATOM 1546 O O . PHE A 1 193 ? -0.201 10.369 17.810 1.00 75.00 193 PHE A O 1
ATOM 1553 N N . LEU A 1 194 ? -1.943 11.210 18.956 1.00 78.50 194 LEU A N 1
ATOM 1554 C CA . LEU A 1 194 ? -2.930 11.022 17.897 1.00 78.50 194 LEU A CA 1
ATOM 1555 C C . LEU A 1 194 ? -2.544 11.760 16.605 1.00 78.50 194 LEU A C 1
ATOM 1557 O O . LEU A 1 194 ? -2.609 11.184 15.523 1.00 78.50 194 LEU A O 1
ATOM 1561 N N . VAL A 1 195 ? -2.065 13.006 16.699 1.00 80.75 195 VAL A N 1
ATOM 1562 C CA . VAL A 1 195 ? -1.591 13.762 15.524 1.00 80.75 195 VAL A CA 1
ATOM 1563 C C . VAL A 1 195 ? -0.432 13.055 14.820 1.00 80.75 195 VAL A C 1
ATOM 1565 O O . VAL A 1 195 ? -0.406 12.997 13.589 1.00 80.75 195 VAL A O 1
ATOM 1568 N N . LYS A 1 196 ? 0.502 12.464 15.573 1.00 81.75 196 LYS A N 1
ATOM 1569 C CA . LYS A 1 196 ? 1.591 11.669 14.986 1.00 81.75 196 LYS A CA 1
ATOM 1570 C C . LYS A 1 196 ? 1.062 10.439 14.254 1.00 81.75 196 LYS A C 1
ATOM 1572 O O . LYS A 1 196 ? 1.579 10.120 13.189 1.00 81.75 196 LYS A O 1
ATOM 1577 N N . GLU A 1 197 ? 0.036 9.778 14.784 1.00 84.25 197 GLU A N 1
ATOM 1578 C CA . GLU A 1 197 ? -0.585 8.624 14.125 1.00 84.25 197 GLU A CA 1
ATOM 1579 C C . GLU A 1 197 ? -1.331 9.010 12.846 1.00 84.25 197 GLU A C 1
ATOM 1581 O O . GLU A 1 197 ? -1.203 8.307 11.846 1.00 84.25 197 GLU A O 1
ATOM 1586 N N . ILE A 1 198 ? -2.035 10.149 12.834 1.00 87.06 198 ILE A N 1
ATOM 1587 C CA . ILE A 1 198 ? -2.682 10.684 11.623 1.00 87.06 198 ILE A CA 1
ATOM 1588 C C . ILE A 1 198 ? -1.640 10.934 10.535 1.00 87.06 198 ILE A C 1
ATOM 1590 O O . ILE A 1 198 ? -1.810 10.490 9.401 1.00 87.06 198 ILE A O 1
ATOM 1594 N N . ILE A 1 199 ? -0.549 11.622 10.887 1.00 85.62 199 ILE A N 1
ATOM 1595 C CA . ILE A 1 199 ? 0.535 11.937 9.952 1.00 85.62 199 ILE A CA 1
ATOM 1596 C C . ILE A 1 199 ? 1.195 10.648 9.456 1.00 85.62 199 ILE A C 1
ATOM 1598 O O . ILE A 1 199 ? 1.384 10.487 8.253 1.00 85.62 199 ILE A O 1
ATOM 1602 N N . ALA A 1 200 ? 1.505 9.708 10.353 1.00 89.88 200 ALA A N 1
ATOM 1603 C CA . ALA A 1 200 ? 2.112 8.432 9.986 1.00 89.88 200 ALA A CA 1
ATOM 1604 C C . ALA A 1 200 ? 1.214 7.621 9.039 1.00 89.88 200 ALA A C 1
ATOM 1606 O O . ALA A 1 200 ? 1.697 7.103 8.033 1.00 89.88 200 ALA A O 1
ATOM 1607 N N . PHE A 1 201 ? -0.091 7.555 9.321 1.00 95.12 201 PHE A N 1
ATOM 1608 C CA . PHE A 1 201 ? -1.059 6.891 8.453 1.00 95.12 201 PHE A CA 1
ATOM 1609 C C . PHE A 1 201 ? -1.158 7.578 7.085 1.00 95.12 201 PHE A C 1
ATOM 1611 O O . PHE A 1 201 ? -1.059 6.910 6.059 1.00 95.12 201 PHE A O 1
ATOM 1618 N N . ALA A 1 202 ? -1.283 8.906 7.049 1.00 93.81 202 ALA A N 1
ATOM 1619 C CA . ALA A 1 202 ? -1.376 9.663 5.803 1.00 93.81 202 ALA A CA 1
ATOM 1620 C C . ALA A 1 202 ? -0.114 9.541 4.932 1.00 93.81 202 ALA A C 1
ATOM 1622 O O . ALA A 1 202 ? -0.228 9.380 3.717 1.00 93.81 202 ALA A O 1
ATOM 1623 N N . ILE A 1 203 ? 1.079 9.555 5.543 1.00 93.81 203 ILE A N 1
ATOM 1624 C CA . ILE A 1 203 ? 2.348 9.292 4.848 1.00 93.81 203 ILE A CA 1
ATOM 1625 C C . ILE A 1 203 ? 2.343 7.873 4.275 1.00 93.81 203 ILE A C 1
ATOM 1627 O O . ILE A 1 203 ? 2.665 7.682 3.104 1.00 93.81 203 ILE A O 1
ATOM 1631 N N . ALA A 1 204 ? 1.945 6.875 5.067 1.00 96.31 204 ALA A N 1
ATOM 1632 C CA . ALA A 1 204 ? 1.904 5.490 4.611 1.00 96.31 204 ALA A CA 1
ATOM 1633 C C . ALA A 1 204 ? 0.936 5.307 3.424 1.00 96.31 204 ALA A C 1
ATOM 1635 O O . ALA A 1 204 ? 1.296 4.659 2.440 1.00 96.31 204 ALA A O 1
ATOM 1636 N N . VAL A 1 205 ? -0.241 5.946 3.457 1.00 97.62 205 VAL A N 1
ATOM 1637 C CA . VAL A 1 205 ? -1.188 5.939 2.327 1.00 97.62 205 VAL A CA 1
ATOM 1638 C C . VAL A 1 205 ? -0.643 6.712 1.124 1.00 97.62 205 VAL A C 1
ATOM 1640 O O . VAL A 1 205 ? -0.853 6.291 -0.012 1.00 97.62 205 VAL A O 1
ATOM 1643 N N . GLY A 1 206 ? 0.077 7.817 1.331 1.00 95.69 206 GLY A N 1
ATOM 1644 C CA . GLY A 1 206 ? 0.732 8.552 0.244 1.00 95.69 206 GLY A CA 1
ATOM 1645 C C . GLY A 1 206 ? 1.807 7.716 -0.453 1.00 95.69 206 GLY A C 1
ATOM 1646 O O . GLY A 1 206 ? 1.838 7.664 -1.679 1.00 95.69 206 GLY A O 1
ATOM 1647 N N . ILE A 1 207 ? 2.608 6.973 0.318 1.00 95.44 207 ILE A N 1
ATOM 1648 C CA . ILE A 1 207 ? 3.571 5.991 -0.203 1.00 95.44 207 ILE A CA 1
ATOM 1649 C C . ILE A 1 207 ? 2.851 4.882 -0.973 1.00 95.44 207 ILE A C 1
ATOM 1651 O O . ILE A 1 207 ? 3.240 4.563 -2.093 1.00 95.44 207 ILE A O 1
ATOM 1655 N N . LEU A 1 208 ? 1.780 4.317 -0.407 1.00 96.81 208 LEU A N 1
ATOM 1656 C CA . LEU A 1 208 ? 0.972 3.289 -1.065 1.00 96.81 208 LEU A CA 1
ATOM 1657 C C . LEU A 1 208 ? 0.390 3.794 -2.396 1.00 96.81 208 LEU A C 1
ATOM 1659 O O . LEU A 1 208 ? 0.461 3.090 -3.401 1.00 96.81 208 LEU A O 1
ATOM 1663 N N . THR A 1 209 ? -0.113 5.033 -2.413 1.00 95.00 209 THR A N 1
ATOM 1664 C CA . THR A 1 209 ? -0.585 5.730 -3.623 1.00 95.00 209 THR A CA 1
ATOM 1665 C C . THR A 1 209 ? 0.561 5.894 -4.627 1.00 95.00 209 THR A C 1
ATOM 1667 O O . THR A 1 209 ? 0.374 5.691 -5.825 1.00 95.00 209 THR A O 1
ATOM 1670 N N . GLY A 1 210 ? 1.765 6.196 -4.130 1.00 93.12 210 GLY A N 1
ATOM 1671 C CA . GLY A 1 210 ? 3.031 6.261 -4.865 1.00 93.12 210 GLY A CA 1
ATOM 1672 C C . GLY A 1 210 ? 3.478 4.955 -5.524 1.00 93.12 210 GLY A C 1
ATOM 1673 O O . GLY A 1 210 ? 4.231 4.998 -6.493 1.00 93.12 210 GLY A O 1
ATOM 1674 N N . ILE A 1 211 ? 3.027 3.804 -5.016 1.00 94.31 211 ILE A N 1
ATOM 1675 C CA . ILE A 1 211 ? 3.228 2.495 -5.654 1.00 94.31 211 ILE A CA 1
ATOM 1676 C C . ILE A 1 211 ? 2.140 2.270 -6.704 1.00 94.31 211 ILE A C 1
ATOM 1678 O O . ILE A 1 211 ? 2.440 1.916 -7.840 1.00 94.31 211 ILE A O 1
ATOM 1682 N N . ARG A 1 212 ? 0.874 2.508 -6.340 1.00 91.56 212 ARG A N 1
ATOM 1683 C CA . ARG A 1 212 ? -0.250 2.552 -7.281 1.00 91.56 212 ARG A CA 1
ATOM 1684 C C . ARG A 1 212 ? -1.335 3.493 -6.801 1.00 91.56 212 ARG A C 1
ATOM 1686 O O . ARG A 1 212 ? -1.726 3.436 -5.637 1.00 91.56 212 ARG A O 1
ATOM 1693 N N . VAL A 1 213 ? -1.904 4.256 -7.736 1.00 89.44 213 VAL A N 1
ATOM 1694 C CA . VAL A 1 213 ? -2.942 5.263 -7.464 1.00 89.44 213 VAL A CA 1
ATOM 1695 C C . VAL A 1 213 ? -4.058 4.705 -6.580 1.00 89.44 213 VAL A C 1
ATOM 1697 O O . VAL A 1 213 ? -4.388 5.340 -5.589 1.00 89.44 213 VAL A O 1
ATOM 1700 N N . GLY A 1 214 ? -4.551 3.482 -6.827 1.00 89.50 214 GLY A N 1
ATOM 1701 C CA . GLY A 1 214 ? -5.610 2.835 -6.029 1.00 89.50 214 GLY A CA 1
ATOM 1702 C C . GLY A 1 214 ? -5.359 2.741 -4.512 1.00 89.50 214 GLY A C 1
ATOM 1703 O O . GLY A 1 214 ? -6.286 2.481 -3.750 1.00 89.50 214 GLY A O 1
ATOM 1704 N N . GLY A 1 215 ? -4.144 3.014 -4.033 1.00 92.69 215 GLY A N 1
ATOM 1705 C CA . GLY A 1 215 ? -3.827 3.135 -2.611 1.00 92.69 215 GLY A CA 1
ATOM 1706 C C . GLY A 1 215 ? -4.681 4.148 -1.848 1.00 92.69 215 GLY A C 1
ATOM 1707 O O . GLY A 1 215 ? -4.949 3.949 -0.661 1.00 92.69 215 GLY A O 1
ATOM 1708 N N . PHE A 1 216 ? -5.172 5.194 -2.526 1.00 92.94 216 PHE A N 1
ATOM 1709 C CA . PHE A 1 216 ? -6.003 6.230 -1.903 1.00 92.94 216 PHE A CA 1
ATOM 1710 C C . PHE A 1 216 ? -7.308 5.672 -1.304 1.00 92.94 216 PHE A C 1
ATOM 1712 O O . PHE A 1 216 ? -7.860 6.278 -0.382 1.00 92.94 216 PHE A O 1
ATOM 1719 N N . PHE A 1 217 ? -7.799 4.512 -1.774 1.00 93.44 217 PHE A N 1
ATOM 1720 C CA . PHE A 1 217 ? -9.023 3.891 -1.255 1.00 93.44 217 PHE A CA 1
ATOM 1721 C C . PHE A 1 217 ? -8.953 3.595 0.250 1.00 93.44 217 PHE A C 1
ATOM 1723 O O . PHE A 1 217 ? -9.990 3.574 0.909 1.00 93.44 217 PHE A O 1
ATOM 1730 N N . LEU A 1 218 ? -7.759 3.473 0.844 1.00 95.44 218 LEU A N 1
ATOM 1731 C CA . LEU A 1 218 ? -7.643 3.319 2.297 1.00 95.44 218 LEU A CA 1
ATOM 1732 C C . LEU A 1 218 ? -8.157 4.515 3.102 1.00 95.44 218 LEU A C 1
ATOM 1734 O O . LEU A 1 218 ? -8.636 4.318 4.218 1.00 95.44 218 LEU A O 1
ATOM 1738 N N . ILE A 1 219 ? -8.117 5.732 2.553 1.00 95.25 219 ILE A N 1
ATOM 1739 C CA . ILE A 1 219 ? -8.738 6.899 3.201 1.00 95.25 219 ILE A CA 1
ATOM 1740 C C . ILE A 1 219 ? -10.258 6.722 3.239 1.00 95.25 219 ILE A C 1
ATOM 1742 O O . ILE A 1 219 ? -10.882 6.996 4.265 1.00 95.25 219 ILE A O 1
ATOM 1746 N N . PHE A 1 220 ? -10.845 6.206 2.156 1.00 93.25 220 PHE A N 1
ATOM 1747 C CA . PHE A 1 220 ? -12.273 5.904 2.089 1.00 93.25 220 PHE A CA 1
ATOM 1748 C C . PHE A 1 220 ? -12.664 4.784 3.056 1.00 93.25 220 PHE A C 1
ATOM 1750 O O . PHE A 1 220 ? -13.661 4.924 3.759 1.00 93.25 220 PHE A O 1
ATOM 1757 N N . TYR A 1 221 ? -11.862 3.722 3.171 1.00 95.25 221 TYR A N 1
ATOM 1758 C CA . TYR A 1 221 ? -12.126 2.642 4.130 1.00 95.25 221 TYR A CA 1
ATOM 1759 C C . TYR A 1 221 ? -12.003 3.096 5.583 1.00 95.25 221 TYR A C 1
ATOM 1761 O O . TYR A 1 221 ? -12.829 2.709 6.412 1.00 95.25 221 TYR A O 1
ATOM 1769 N N . LEU A 1 222 ? -11.025 3.953 5.894 1.00 95.19 222 LEU A N 1
ATOM 1770 C CA . LEU A 1 222 ? -10.914 4.575 7.212 1.00 95.19 222 LEU A CA 1
ATOM 1771 C C . LEU A 1 222 ? -12.158 5.418 7.520 1.00 95.19 222 LEU A C 1
ATOM 1773 O O . LEU A 1 222 ? -12.746 5.257 8.586 1.00 95.19 222 LEU A O 1
ATOM 1777 N N . LEU A 1 223 ? -12.572 6.282 6.587 1.00 92.94 223 LEU A N 1
ATOM 1778 C CA . LEU A 1 223 ? -13.756 7.131 6.734 1.00 92.94 223 LEU A CA 1
ATOM 1779 C C . LEU A 1 223 ? -15.026 6.294 6.925 1.00 92.94 223 LEU A C 1
ATOM 1781 O O . LEU A 1 223 ? -15.770 6.538 7.870 1.00 92.94 223 LEU A O 1
ATOM 1785 N N . ALA A 1 224 ? -15.256 5.292 6.073 1.00 92.38 224 ALA A N 1
ATOM 1786 C CA . ALA A 1 224 ? -16.415 4.406 6.160 1.00 92.38 224 ALA A CA 1
ATOM 1787 C C . ALA A 1 224 ? -16.451 3.657 7.499 1.00 92.38 224 ALA A C 1
ATOM 1789 O O . ALA A 1 224 ? -17.486 3.614 8.162 1.00 92.38 224 ALA A O 1
ATOM 1790 N N . THR A 1 225 ? -15.302 3.143 7.945 1.00 92.62 225 THR A N 1
ATOM 1791 C CA . THR A 1 225 ? -15.191 2.461 9.239 1.00 92.62 225 THR A CA 1
ATOM 1792 C C . THR A 1 225 ? -15.442 3.411 10.404 1.00 92.62 225 THR A C 1
ATOM 1794 O O . THR A 1 225 ? -16.190 3.071 11.318 1.00 92.62 225 THR A O 1
ATOM 1797 N N . HIS A 1 226 ? -14.871 4.617 10.368 1.00 89.81 226 HIS A N 1
ATOM 1798 C CA . HIS A 1 226 ? -15.070 5.624 11.407 1.00 89.81 226 HIS A CA 1
ATOM 1799 C C . HIS A 1 226 ? -16.541 6.060 11.496 1.00 89.81 226 HIS A C 1
ATOM 1801 O O . HIS A 1 226 ? -17.103 6.092 12.588 1.00 89.81 226 HIS A O 1
ATOM 1807 N N . LEU A 1 227 ? -17.186 6.311 10.352 1.00 89.12 227 LEU A N 1
ATOM 1808 C CA . LEU A 1 227 ? -18.615 6.626 10.280 1.00 89.12 227 LEU A CA 1
ATOM 1809 C C . LEU A 1 227 ? -19.477 5.488 10.829 1.00 89.12 227 LEU A C 1
ATOM 1811 O O . LEU A 1 227 ? -20.426 5.751 11.557 1.00 89.12 227 LEU A O 1
ATOM 1815 N N . PHE A 1 228 ? -19.144 4.234 10.514 1.00 88.81 228 PHE A N 1
ATOM 1816 C CA . PHE A 1 228 ? -19.892 3.075 11.001 1.00 88.81 228 PHE A CA 1
ATOM 1817 C C . PHE A 1 228 ? -19.733 2.877 12.516 1.00 88.81 228 PHE A C 1
ATOM 1819 O O . PHE A 1 228 ? -20.692 2.547 13.211 1.00 88.81 228 PHE A O 1
ATOM 1826 N N . ILE A 1 229 ? -18.529 3.099 13.047 1.00 85.69 229 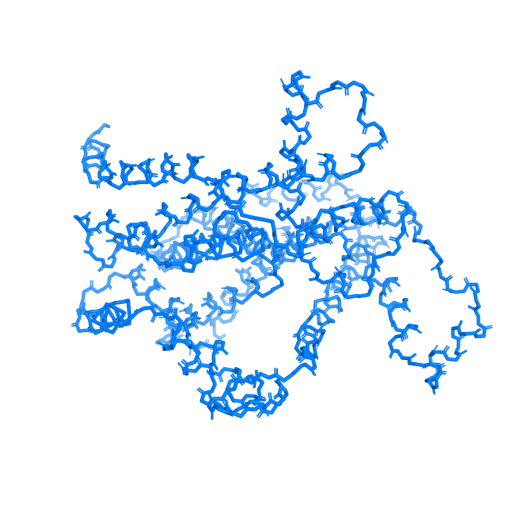ILE A N 1
ATOM 1827 C CA . ILE A 1 229 ? -18.252 3.043 14.489 1.00 85.69 229 ILE A CA 1
ATOM 1828 C C . ILE A 1 229 ? -19.054 4.111 15.239 1.00 85.69 229 ILE A C 1
ATOM 1830 O O . ILE A 1 229 ? -19.683 3.799 16.249 1.00 85.69 229 ILE A O 1
ATOM 1834 N N . GLU A 1 230 ? -19.052 5.345 14.734 1.00 81.06 230 GLU A N 1
ATOM 1835 C CA . GLU A 1 230 ? -19.737 6.487 15.350 1.00 81.06 230 GLU A CA 1
ATOM 1836 C C . GLU A 1 230 ? -21.207 6.613 14.909 1.00 81.06 230 GLU A C 1
ATOM 1838 O O . GLU A 1 230 ? -21.894 7.548 15.323 1.00 81.06 230 GLU A O 1
ATOM 1843 N N . TYR A 1 231 ? -21.728 5.658 14.122 1.00 78.06 231 TYR A N 1
ATOM 1844 C CA . TYR A 1 231 ? -23.100 5.668 13.602 1.00 78.06 231 TYR A CA 1
ATOM 1845 C C . TYR A 1 231 ? -24.177 5.916 14.670 1.00 78.06 231 TYR A C 1
ATOM 1847 O O . TYR A 1 231 ? -25.048 6.756 14.437 1.00 78.06 231 TYR A O 1
ATOM 1855 N N . PRO A 1 232 ? -24.104 5.314 15.878 1.00 67.12 232 PRO A N 1
ATOM 1856 C CA . PRO A 1 232 ? -25.078 5.582 16.940 1.00 67.12 232 PRO A CA 1
ATOM 1857 C C . PRO A 1 232 ? -25.127 7.052 17.399 1.00 67.12 232 PRO A C 1
ATOM 1859 O O . PRO A 1 232 ? -26.092 7.465 18.037 1.00 67.12 232 PRO A O 1
ATOM 1862 N N . LYS A 1 233 ? -24.091 7.847 17.096 1.00 62.72 233 LYS A N 1
ATOM 1863 C CA . LYS A 1 233 ? -23.940 9.263 17.465 1.00 62.72 233 LYS A CA 1
ATOM 1864 C C . LYS A 1 233 ? -23.973 10.211 16.258 1.00 62.72 233 LYS A C 1
ATOM 1866 O O . LYS A 1 233 ? -23.728 11.407 16.442 1.00 62.72 233 LYS A O 1
ATOM 1871 N N . LEU A 1 234 ? -24.264 9.726 15.043 1.00 61.66 234 LEU A N 1
ATOM 1872 C CA . LEU A 1 234 ? -24.255 10.533 13.814 1.00 61.66 234 LEU A CA 1
ATOM 1873 C C . LEU A 1 234 ? -25.298 11.661 13.872 1.00 61.66 234 LEU A C 1
ATOM 1875 O O . LEU A 1 234 ? -26.452 11.521 13.480 1.00 61.66 234 LEU A O 1
ATOM 1879 N N . LYS A 1 235 ? -24.854 12.827 14.339 1.00 63.00 235 LYS A N 1
ATOM 1880 C CA . LYS A 1 235 ? -25.492 14.130 14.128 1.00 63.00 235 LYS A CA 1
ATOM 1881 C C . LYS A 1 235 ? -24.603 14.958 13.201 1.00 63.00 235 LYS A C 1
ATOM 1883 O O . LYS A 1 235 ? -23.411 14.682 13.071 1.00 63.00 235 LYS A O 1
ATOM 1888 N N . PHE A 1 236 ? -25.131 16.056 12.655 1.00 61.72 236 PHE A N 1
ATOM 1889 C CA . PHE A 1 236 ? -24.367 17.059 11.882 1.00 61.72 236 PHE A CA 1
ATOM 1890 C C . PHE A 1 236 ? -23.079 17.538 12.601 1.00 61.72 236 PHE A C 1
ATOM 1892 O O . PHE A 1 236 ? -22.129 18.011 11.979 1.00 61.72 236 PHE A O 1
ATOM 1899 N N . LYS A 1 237 ? -23.019 17.358 13.929 1.00 67.94 237 LYS A N 1
ATOM 1900 C CA . LYS A 1 237 ? -21.853 17.601 14.784 1.00 67.94 237 LYS A CA 1
ATOM 1901 C C . LYS A 1 237 ? -20.615 16.761 14.410 1.00 67.94 237 LYS A C 1
ATOM 1903 O O . LYS A 1 237 ? -19.520 17.298 14.524 1.00 67.94 237 LYS A O 1
ATOM 1908 N N . PHE A 1 238 ? -20.762 15.535 13.890 1.00 73.62 238 PHE A N 1
ATOM 1909 C CA . PHE A 1 238 ? -19.635 14.649 13.535 1.00 73.62 238 PHE A CA 1
ATOM 1910 C C . PHE A 1 238 ? -18.658 15.312 12.556 1.00 73.62 238 PHE A C 1
ATOM 1912 O O . PHE A 1 238 ? -17.465 15.428 12.831 1.00 73.62 238 PHE A O 1
ATOM 1919 N N . PHE A 1 239 ? -19.166 15.816 11.425 1.00 73.38 239 PHE A N 1
ATOM 1920 C CA . PHE A 1 239 ? -18.317 16.461 10.422 1.00 73.38 239 PHE A CA 1
ATOM 1921 C C . PHE A 1 239 ? -17.671 17.736 10.961 1.00 73.38 239 PHE A C 1
ATOM 1923 O O . PHE A 1 239 ? -16.535 18.039 10.613 1.00 73.38 239 PHE A O 1
ATOM 1930 N N . ARG A 1 240 ? -18.358 18.470 11.845 1.00 71.94 240 ARG A N 1
ATOM 1931 C CA . ARG A 1 240 ? -17.801 19.665 12.489 1.00 71.94 240 ARG A CA 1
ATOM 1932 C C . ARG A 1 240 ? -16.671 19.322 13.465 1.00 71.94 240 ARG A C 1
ATOM 1934 O O . ARG A 1 240 ? -15.714 20.089 13.540 1.00 71.94 240 ARG A O 1
ATOM 1941 N N . GLU A 1 241 ? -16.790 18.211 14.180 1.00 73.00 241 GLU A N 1
ATOM 1942 C CA . GLU A 1 241 ? -15.836 17.736 15.186 1.00 73.00 241 GLU A CA 1
ATOM 1943 C C . GLU A 1 241 ? -14.571 17.159 14.536 1.00 73.00 241 GLU A C 1
ATOM 1945 O O . GLU A 1 241 ? -13.459 17.580 14.851 1.00 73.00 241 GLU A O 1
ATOM 1950 N N . TYR A 1 242 ? -14.729 16.305 13.522 1.00 78.31 242 TYR A N 1
ATOM 1951 C CA . TYR A 1 242 ? -13.606 15.632 12.862 1.00 78.31 242 TYR A CA 1
ATOM 1952 C C . TYR A 1 242 ? -13.081 16.344 11.603 1.00 78.31 242 TYR A C 1
ATOM 1954 O O . TYR A 1 242 ? -12.161 15.840 10.956 1.00 78.31 242 TYR A O 1
ATOM 1962 N N . LYS A 1 243 ? -13.588 17.535 11.240 1.00 77.94 243 LYS A N 1
ATOM 1963 C CA . LYS A 1 243 ? -13.114 18.274 10.045 1.00 77.94 243 LYS A CA 1
ATOM 1964 C C . LYS A 1 243 ? -11.594 18.453 10.024 1.00 77.94 243 LYS A C 1
ATOM 1966 O O . LYS A 1 243 ? -10.980 18.331 8.970 1.00 77.94 243 LYS A O 1
ATOM 1971 N N . ASN A 1 244 ? -10.981 18.740 11.172 1.00 74.81 244 ASN A N 1
ATOM 1972 C CA . ASN A 1 244 ? -9.553 19.044 11.257 1.00 74.81 244 ASN A CA 1
ATOM 1973 C C . ASN A 1 244 ? -8.702 17.775 11.168 1.00 74.81 244 ASN A C 1
ATOM 1975 O O . ASN A 1 244 ? -7.661 17.788 10.516 1.00 74.81 244 ASN A O 1
ATOM 1979 N N . PHE A 1 245 ? -9.200 16.670 11.730 1.00 82.25 245 PHE A N 1
ATOM 1980 C CA . PHE A 1 245 ? -8.638 15.336 11.541 1.00 82.25 245 PHE A CA 1
ATOM 1981 C C . PHE A 1 245 ? -8.557 14.982 10.049 1.00 82.25 245 PHE A C 1
ATOM 1983 O O . PHE A 1 245 ? -7.476 14.691 9.540 1.00 82.25 245 PHE A O 1
ATOM 1990 N N . TYR A 1 246 ? -9.676 15.092 9.322 1.00 84.81 246 TYR A N 1
ATOM 1991 C CA . TYR A 1 246 ? -9.713 14.751 7.896 1.00 84.81 246 TYR A CA 1
ATOM 1992 C C . TYR A 1 246 ? -8.931 15.740 7.027 1.00 84.81 246 TYR A C 1
ATOM 1994 O O . TYR A 1 246 ? -8.297 15.325 6.062 1.00 84.81 246 TYR A O 1
ATOM 2002 N N . LYS A 1 247 ? -8.910 17.032 7.378 1.00 81.25 247 LYS A N 1
ATOM 2003 C CA . LYS A 1 247 ? -8.067 18.023 6.692 1.00 81.25 247 LYS A CA 1
ATOM 2004 C C . LYS A 1 247 ? -6.584 17.689 6.810 1.00 81.25 247 LYS A C 1
ATOM 2006 O O . LYS A 1 247 ? -5.894 17.707 5.796 1.00 81.25 247 LYS A O 1
ATOM 2011 N N . LEU A 1 248 ? -6.106 17.373 8.017 1.00 80.38 248 LEU A N 1
ATOM 2012 C CA . LEU A 1 248 ? -4.713 16.980 8.233 1.00 80.38 248 LEU A CA 1
ATOM 2013 C C . LEU A 1 248 ? -4.388 15.699 7.459 1.00 80.38 248 LEU A C 1
ATOM 2015 O O . LEU A 1 248 ? -3.399 15.662 6.734 1.00 80.38 248 LEU A O 1
ATOM 2019 N N . LEU A 1 249 ? -5.260 14.692 7.555 1.00 86.00 249 LEU A N 1
ATOM 2020 C CA . LEU A 1 249 ? -5.130 13.428 6.835 1.00 86.00 249 LEU A CA 1
ATOM 2021 C C . LEU A 1 249 ? -4.981 13.639 5.319 1.00 86.00 249 LEU A C 1
ATOM 2023 O O . LEU A 1 249 ? -4.008 13.176 4.725 1.00 86.00 249 LEU A O 1
ATOM 2027 N N . ILE A 1 250 ? -5.932 14.349 4.700 1.00 87.94 250 ILE A N 1
ATOM 2028 C CA . ILE A 1 250 ? -5.959 14.584 3.249 1.00 87.94 250 ILE A CA 1
ATOM 2029 C C . ILE A 1 250 ? -4.746 15.405 2.826 1.00 87.94 250 ILE A C 1
ATOM 2031 O O . ILE A 1 250 ? -4.093 15.062 1.846 1.00 87.94 250 ILE A O 1
ATOM 2035 N N . ALA A 1 251 ? -4.415 16.463 3.564 1.00 82.06 251 ALA A N 1
ATOM 2036 C CA . ALA A 1 251 ? -3.300 17.313 3.192 1.00 82.06 251 ALA A CA 1
ATOM 2037 C C . ALA A 1 251 ? -1.961 16.570 3.294 1.00 82.06 251 ALA A C 1
ATOM 2039 O O . ALA A 1 251 ? -1.176 16.616 2.353 1.00 82.06 251 ALA A O 1
ATOM 2040 N N . THR A 1 252 ? -1.709 15.818 4.372 1.00 84.00 252 THR A N 1
ATOM 2041 C CA . THR A 1 252 ? -0.495 14.994 4.480 1.00 84.00 252 THR A CA 1
ATOM 2042 C C . THR A 1 252 ? -0.440 13.922 3.389 1.00 84.00 252 THR A C 1
ATOM 2044 O O . THR A 1 252 ? 0.615 13.728 2.790 1.00 84.00 252 THR A O 1
ATOM 2047 N N . TRP A 1 253 ? -1.564 13.281 3.057 1.00 93.00 253 TRP A N 1
ATOM 2048 C CA . TRP A 1 253 ? -1.623 12.321 1.952 1.00 93.00 253 TRP A CA 1
ATOM 2049 C C . TRP A 1 253 ? -1.279 12.963 0.600 1.00 93.00 253 TRP A C 1
ATOM 2051 O O . TRP A 1 253 ? -0.469 12.414 -0.147 1.00 93.00 253 TRP A O 1
ATOM 2061 N N . GLN A 1 254 ? -1.842 14.135 0.294 1.00 88.62 254 GLN A N 1
ATOM 2062 C CA . GLN A 1 254 ? -1.546 14.886 -0.930 1.00 88.62 254 GLN A CA 1
ATOM 2063 C C . GLN A 1 254 ? -0.066 15.295 -1.001 1.00 88.62 254 GLN A C 1
ATOM 2065 O O . GLN A 1 254 ? 0.572 15.135 -2.043 1.00 88.62 254 GLN A O 1
ATOM 2070 N N . ILE A 1 255 ? 0.495 15.765 0.121 1.00 83.81 255 ILE A N 1
ATOM 2071 C CA . ILE A 1 255 ? 1.916 16.111 0.264 1.00 83.81 255 ILE A CA 1
ATOM 2072 C C . ILE A 1 255 ? 2.781 14.903 -0.096 1.00 83.81 255 ILE A C 1
ATOM 2074 O O . ILE A 1 255 ? 3.617 14.981 -0.997 1.00 83.81 255 ILE A O 1
ATOM 2078 N N . THR A 1 256 ? 2.563 13.771 0.572 1.00 89.81 256 THR A N 1
ATOM 2079 C CA . THR A 1 256 ? 3.377 12.572 0.361 1.00 89.81 256 THR A CA 1
ATOM 2080 C C . THR A 1 256 ? 3.183 11.988 -1.035 1.00 89.81 256 THR A C 1
ATOM 2082 O O . THR A 1 256 ? 4.169 11.649 -1.681 1.00 89.81 256 THR A O 1
ATOM 2085 N N . THR A 1 257 ? 1.950 11.940 -1.544 1.00 90.31 257 THR A N 1
ATOM 2086 C CA . THR A 1 257 ? 1.671 11.477 -2.915 1.00 90.31 257 THR A CA 1
ATOM 2087 C C . THR A 1 257 ? 2.415 12.328 -3.933 1.00 90.31 257 THR A C 1
ATOM 2089 O O . THR A 1 257 ? 3.005 11.791 -4.864 1.00 90.31 257 THR A O 1
ATOM 2092 N N . THR A 1 258 ? 2.468 13.645 -3.725 1.00 84.38 258 THR A N 1
ATOM 2093 C CA . THR A 1 258 ? 3.223 14.516 -4.624 1.00 84.38 258 THR A CA 1
ATOM 2094 C C . THR A 1 258 ? 4.716 14.228 -4.585 1.00 84.38 258 THR A C 1
ATOM 2096 O O . THR A 1 258 ? 5.344 14.163 -5.633 1.00 84.38 258 THR A O 1
ATOM 2099 N N . VAL A 1 259 ? 5.299 13.975 -3.412 1.00 85.50 259 VAL A N 1
ATOM 2100 C CA . VAL A 1 259 ? 6.711 13.559 -3.323 1.00 85.50 259 VAL A CA 1
ATOM 2101 C C . VAL A 1 259 ? 6.953 12.244 -4.070 1.00 85.50 259 VAL A C 1
ATOM 2103 O O . VAL A 1 259 ? 7.979 12.095 -4.729 1.00 85.50 259 VAL A O 1
ATOM 2106 N N . CYS A 1 260 ? 6.010 11.304 -3.997 1.00 89.44 260 CYS A N 1
ATOM 2107 C CA . CYS A 1 260 ? 6.117 10.007 -4.660 1.00 89.44 260 CYS A CA 1
ATOM 2108 C C . CYS A 1 260 ? 5.872 10.049 -6.181 1.00 89.44 260 CYS A C 1
ATOM 2110 O O . CYS A 1 260 ? 6.309 9.124 -6.864 1.00 89.44 260 CYS A O 1
ATOM 2112 N N . TYR A 1 261 ? 5.211 11.087 -6.710 1.00 86.19 261 TYR A N 1
ATOM 2113 C CA . TYR A 1 261 ? 4.939 11.269 -8.142 1.00 86.19 261 TYR A CA 1
ATOM 2114 C C . TYR A 1 261 ? 5.582 12.550 -8.685 1.00 86.19 261 TYR A C 1
ATOM 2116 O O . TYR A 1 261 ? 4.953 13.614 -8.685 1.00 86.19 261 TYR A O 1
ATOM 2124 N N . PRO A 1 262 ? 6.795 12.452 -9.255 1.00 83.06 262 PRO A N 1
ATOM 2125 C CA . PRO A 1 262 ? 7.416 13.558 -9.978 1.00 83.06 262 PRO A CA 1
ATOM 2126 C C . PRO A 1 262 ? 6.562 14.105 -11.131 1.00 83.06 262 PRO A C 1
ATOM 2128 O O . PRO A 1 262 ? 6.664 15.281 -11.468 1.00 83.06 262 PRO A O 1
ATOM 2131 N N . SER A 1 263 ? 5.669 13.295 -11.711 1.00 78.31 263 SER A N 1
ATOM 2132 C CA . SER A 1 263 ? 4.730 13.741 -12.749 1.00 78.31 263 SER A CA 1
ATOM 2133 C C . SER A 1 263 ? 3.778 14.848 -12.273 1.00 78.31 263 SER A C 1
ATOM 2135 O O . SER A 1 263 ? 3.427 15.729 -13.058 1.00 78.31 263 SER A O 1
ATOM 2137 N N . ILE A 1 264 ? 3.424 14.878 -10.980 1.00 79.31 264 ILE A N 1
ATOM 2138 C CA . ILE A 1 264 ? 2.577 15.930 -10.391 1.00 79.31 264 ILE A CA 1
ATOM 2139 C C . ILE A 1 264 ? 3.295 17.282 -10.397 1.00 79.31 264 ILE A C 1
ATOM 2141 O O . ILE A 1 264 ? 2.656 18.327 -10.527 1.00 79.31 264 ILE A O 1
ATOM 2145 N N . TRP A 1 265 ? 4.629 17.278 -10.309 1.00 76.19 265 TRP A N 1
ATOM 2146 C CA . TRP A 1 265 ? 5.437 18.495 -10.187 1.00 76.19 265 TRP A CA 1
ATOM 2147 C C . TRP A 1 265 ? 5.348 19.360 -11.435 1.00 76.19 265 TRP A C 1
ATOM 2149 O O . TRP A 1 265 ? 5.639 20.547 -11.375 1.00 76.19 265 TRP A O 1
ATOM 2159 N N . TYR A 1 266 ? 4.907 18.768 -12.542 1.00 68.56 266 TYR A N 1
ATOM 2160 C CA . TYR A 1 266 ? 4.749 19.415 -13.831 1.00 68.56 266 TYR A CA 1
ATOM 2161 C C . TYR A 1 266 ? 3.304 19.347 -14.340 1.00 68.56 266 TYR A C 1
ATOM 2163 O O . TYR A 1 266 ? 3.052 19.714 -15.486 1.00 68.56 266 TYR A O 1
ATOM 2171 N N . ALA A 1 267 ? 2.352 18.909 -13.503 1.00 61.66 267 ALA A N 1
ATOM 2172 C CA . ALA A 1 267 ? 0.983 18.596 -13.904 1.00 61.66 267 ALA A CA 1
ATOM 2173 C C . ALA A 1 267 ? 0.293 19.707 -14.712 1.00 61.66 267 ALA A C 1
ATOM 2175 O O . ALA A 1 267 ? -0.250 19.366 -15.751 1.00 61.66 267 ALA A O 1
ATOM 2176 N N . PRO A 1 268 ? 0.344 21.012 -14.377 1.00 56.12 268 PRO A N 1
ATOM 2177 C CA . PRO A 1 268 ? -0.307 22.039 -15.202 1.00 56.12 268 PRO A CA 1
ATOM 2178 C C . PRO A 1 268 ? 0.203 22.085 -16.646 1.00 56.12 268 PRO A C 1
ATOM 2180 O O . PRO A 1 268 ? -0.571 22.318 -17.567 1.00 56.12 268 PRO A O 1
ATOM 2183 N N . ILE A 1 269 ? 1.497 21.829 -16.845 1.00 57.56 269 ILE A N 1
ATOM 2184 C CA . ILE A 1 269 ? 2.153 21.844 -18.157 1.00 57.56 269 ILE A CA 1
ATOM 2185 C C . ILE A 1 269 ? 1.947 20.502 -18.861 1.00 57.56 269 ILE A C 1
ATOM 2187 O O . ILE A 1 269 ? 1.639 20.474 -20.044 1.00 57.56 269 ILE A O 1
ATOM 2191 N N . VAL A 1 270 ? 2.040 19.390 -18.131 1.00 52.59 270 VAL A N 1
ATOM 2192 C CA . VAL A 1 270 ? 1.756 18.049 -18.658 1.00 52.59 270 VAL A CA 1
ATOM 2193 C C . VAL A 1 270 ? 0.289 17.928 -19.058 1.00 52.59 270 VAL A C 1
ATOM 2195 O O . VAL A 1 270 ? 0.011 17.366 -20.095 1.00 52.59 270 VAL A O 1
ATOM 2198 N N . ILE A 1 271 ? -0.652 18.511 -18.315 1.00 52.25 271 ILE A N 1
ATOM 2199 C CA . ILE A 1 271 ? -2.072 18.594 -18.682 1.00 52.25 271 ILE A CA 1
ATOM 2200 C C . ILE A 1 271 ? -2.260 19.506 -19.892 1.00 52.25 271 ILE A C 1
ATOM 2202 O O . ILE A 1 271 ? -3.057 19.182 -20.757 1.00 52.25 271 ILE A O 1
ATOM 2206 N N . PHE A 1 272 ? -1.518 20.609 -19.998 1.00 50.94 272 PHE A N 1
ATOM 2207 C CA . PHE A 1 272 ? -1.526 21.446 -21.200 1.00 50.94 272 PHE A CA 1
ATOM 2208 C C . PHE A 1 272 ? -1.020 20.676 -22.438 1.00 50.94 272 PHE A C 1
ATOM 2210 O O . PHE A 1 272 ? -1.606 20.774 -23.513 1.00 50.94 272 PHE A O 1
ATOM 2217 N N . MET A 1 273 ? 0.011 19.843 -22.274 1.00 50.28 273 MET A N 1
ATOM 2218 C CA . MET A 1 273 ? 0.555 18.964 -23.318 1.00 50.28 273 MET A CA 1
ATOM 2219 C C . MET A 1 273 ? -0.355 17.766 -23.623 1.00 50.28 273 MET A C 1
ATOM 2221 O O . MET A 1 273 ? -0.564 17.443 -24.783 1.00 50.28 273 MET A O 1
ATOM 2225 N N . LEU A 1 274 ? -0.936 17.127 -22.610 1.00 48.78 274 LEU A N 1
ATOM 2226 C CA . LEU A 1 274 ? -1.872 16.013 -22.760 1.00 48.78 274 LEU A CA 1
ATOM 2227 C C . LEU A 1 274 ? -3.198 16.498 -23.343 1.00 48.78 274 LEU A C 1
ATOM 2229 O O . LEU A 1 274 ? -3.766 15.843 -24.195 1.00 48.78 274 LEU A O 1
ATOM 2233 N N . ALA A 1 275 ? -3.678 17.687 -22.980 1.00 46.50 275 ALA A N 1
ATOM 2234 C CA . ALA A 1 275 ? -4.800 18.318 -23.668 1.00 46.50 275 ALA A CA 1
ATOM 2235 C C . ALA A 1 275 ? -4.475 18.572 -25.153 1.00 46.50 275 ALA A C 1
ATOM 2237 O O . ALA A 1 275 ? -5.367 18.538 -25.989 1.00 46.50 275 ALA A O 1
ATOM 2238 N N . SER A 1 276 ? -3.206 18.771 -25.510 1.00 46.88 276 SER A N 1
ATOM 2239 C CA . SER A 1 276 ? -2.794 18.899 -26.911 1.00 46.88 276 SER A CA 1
ATOM 2240 C C . SER A 1 276 ? -2.766 17.573 -27.685 1.00 46.88 276 SER A C 1
ATOM 2242 O O . SER A 1 276 ? -2.958 17.592 -28.898 1.00 46.88 276 SER A O 1
ATOM 2244 N N . SER A 1 277 ? -2.541 16.436 -27.008 1.00 45.09 277 SER A N 1
ATOM 2245 C CA . SER A 1 277 ? -2.510 15.092 -27.618 1.00 45.09 277 SER A CA 1
ATOM 2246 C C . SER A 1 277 ? -3.862 14.372 -27.571 1.00 45.09 277 SER A C 1
ATOM 2248 O O . SER A 1 277 ? -4.245 13.707 -28.531 1.00 45.09 277 SER A O 1
ATOM 2250 N N . TYR A 1 278 ? -4.593 14.522 -26.466 1.00 42.69 278 TYR A N 1
ATOM 2251 C CA . TYR A 1 278 ? -5.818 13.791 -26.139 1.00 42.69 278 TYR A CA 1
ATOM 2252 C C . TYR A 1 278 ? -7.062 14.407 -26.783 1.00 42.69 278 TYR A C 1
ATOM 2254 O O . TYR A 1 278 ? -7.986 13.699 -27.187 1.00 42.69 278 TYR A O 1
ATOM 2262 N N . PHE A 1 279 ? -7.095 15.733 -26.915 1.00 44.34 279 PHE A N 1
ATOM 2263 C CA . PHE A 1 279 ? -8.056 16.391 -27.782 1.00 44.34 279 PHE A CA 1
ATOM 2264 C C . PHE A 1 279 ? -7.453 16.370 -29.187 1.00 44.34 279 PHE A C 1
ATOM 2266 O O . PHE A 1 279 ? -6.583 17.178 -29.497 1.00 44.34 279 PHE A O 1
ATOM 2273 N N . GLY A 1 280 ? -7.862 15.403 -30.016 1.00 48.28 280 GLY A N 1
ATOM 2274 C CA . GLY A 1 280 ? -7.370 15.262 -31.390 1.00 48.28 280 GLY A CA 1
ATOM 2275 C C . GLY A 1 280 ? -7.368 16.592 -32.157 1.00 48.28 280 GLY A C 1
ATOM 2276 O O . GLY A 1 280 ? -8.058 17.544 -31.774 1.00 48.28 280 GLY A O 1
ATOM 2277 N N . LYS A 1 281 ? -6.606 16.661 -33.258 1.00 51.12 281 LYS A N 1
ATOM 2278 C CA . LYS A 1 281 ? -6.452 17.877 -34.089 1.00 51.12 281 LYS A CA 1
ATOM 2279 C C . LYS A 1 281 ? -7.783 18.562 -34.440 1.00 51.12 281 LYS A C 1
ATOM 2281 O O . LYS A 1 281 ? -7.801 19.768 -34.646 1.00 51.12 281 LYS A O 1
ATOM 2286 N N . ASP A 1 282 ? -8.879 17.810 -34.440 1.00 48.09 282 ASP A N 1
ATOM 2287 C CA . ASP A 1 282 ? -10.230 18.255 -34.791 1.00 48.09 282 ASP A CA 1
ATOM 2288 C C . ASP A 1 282 ? -10.942 19.058 -33.689 1.00 48.09 282 ASP A C 1
ATOM 2290 O O . ASP A 1 282 ? -12.015 19.620 -33.902 1.00 48.09 282 ASP A O 1
ATOM 2294 N N . THR A 1 283 ? -10.361 19.145 -32.495 1.00 56.00 283 THR A N 1
ATOM 2295 C CA . THR A 1 283 ? -10.878 19.995 -31.420 1.00 56.00 283 THR A CA 1
ATOM 2296 C C . THR A 1 283 ? -10.344 21.418 -31.542 1.00 56.00 283 THR A C 1
ATOM 2298 O O . THR A 1 283 ? -9.219 21.642 -31.988 1.00 56.00 283 THR A O 1
ATOM 2301 N N . TRP A 1 284 ? -11.125 22.405 -31.087 1.00 53.38 284 TRP A N 1
ATOM 2302 C CA . TRP A 1 284 ? -10.694 23.810 -31.089 1.00 53.38 284 TRP A CA 1
ATOM 2303 C C . TRP A 1 284 ? -9.330 24.002 -30.398 1.00 53.38 284 TRP A C 1
ATOM 2305 O O . TRP A 1 284 ? -8.476 24.730 -30.900 1.00 53.38 284 TRP A O 1
ATOM 2315 N N . PHE A 1 285 ? -9.091 23.283 -29.296 1.00 44.44 285 PHE A N 1
ATOM 2316 C CA . PHE A 1 285 ? -7.839 23.349 -28.539 1.00 44.44 285 PHE A CA 1
ATOM 2317 C C . PHE A 1 285 ? -6.662 22.669 -29.264 1.00 44.44 285 PHE A C 1
ATOM 2319 O O . PHE A 1 285 ? -5.567 23.232 -29.314 1.00 44.44 285 PHE A O 1
ATOM 2326 N N . GLY A 1 286 ? -6.888 21.508 -29.891 1.00 54.22 286 GLY A N 1
ATOM 2327 C CA . GLY A 1 286 ? -5.889 20.822 -30.719 1.00 54.22 286 GLY A CA 1
ATOM 2328 C C . GLY A 1 286 ? -5.466 21.651 -31.940 1.00 54.22 286 GLY A C 1
ATOM 2329 O O . GLY A 1 286 ? -4.272 21.794 -32.208 1.00 54.22 286 GLY A O 1
ATOM 2330 N N . ASN A 1 287 ? -6.422 22.288 -32.625 1.00 55.50 287 ASN A N 1
ATOM 2331 C CA . ASN A 1 287 ? -6.151 23.203 -33.742 1.00 55.50 287 ASN A CA 1
ATOM 2332 C C . ASN A 1 287 ? -5.417 24.482 -33.299 1.00 55.50 287 ASN A C 1
ATOM 2334 O O . ASN A 1 287 ? -4.491 24.940 -33.975 1.00 55.50 287 ASN A O 1
ATOM 2338 N N . PHE A 1 288 ? -5.774 25.045 -32.142 1.00 59.28 288 PHE A N 1
ATOM 2339 C CA . PHE A 1 288 ? -5.087 26.207 -31.572 1.00 59.28 288 PHE A CA 1
ATOM 2340 C C . PHE A 1 288 ? -3.603 25.918 -31.279 1.00 59.28 288 PHE A C 1
ATOM 2342 O O . PHE A 1 288 ? -2.732 26.729 -31.595 1.00 59.28 288 PHE A O 1
ATOM 2349 N N . LEU A 1 289 ? -3.286 24.735 -30.748 1.00 52.47 289 LEU A N 1
ATOM 2350 C CA . LEU A 1 289 ? -1.903 24.338 -30.463 1.00 52.47 289 LEU A CA 1
ATOM 2351 C C . LEU A 1 289 ? -1.127 23.896 -31.705 1.00 52.47 289 LEU A C 1
ATOM 2353 O O . LEU A 1 289 ? 0.088 24.090 -31.758 1.00 52.47 289 LEU A O 1
ATOM 2357 N N . ALA A 1 290 ? -1.795 23.341 -32.719 1.00 57.53 290 ALA A N 1
ATOM 2358 C CA . ALA A 1 290 ? -1.178 23.044 -34.013 1.00 57.53 290 ALA A CA 1
ATOM 2359 C C . ALA A 1 290 ? -0.779 24.322 -34.775 1.00 57.53 290 ALA A C 1
ATOM 2361 O O . ALA A 1 290 ? 0.237 24.335 -35.467 1.00 57.53 290 ALA A O 1
ATOM 2362 N N . THR A 1 291 ? -1.547 25.402 -34.609 1.00 57.94 291 THR A N 1
ATOM 2363 C CA . THR A 1 291 ? -1.284 26.718 -35.220 1.00 57.94 291 THR A CA 1
ATOM 2364 C C . THR A 1 291 ? -0.286 27.576 -34.432 1.00 57.94 291 THR A C 1
ATOM 2366 O O . THR A 1 291 ? 0.259 28.527 -34.985 1.00 57.94 291 THR A O 1
ATOM 2369 N N . HIS A 1 292 ? 0.026 27.213 -33.180 1.00 55.25 292 HIS A N 1
ATOM 2370 C CA . HIS A 1 292 ? 0.982 27.919 -32.316 1.00 55.25 292 HIS A CA 1
ATOM 2371 C C . HIS A 1 292 ? 2.082 26.976 -31.783 1.00 55.25 292 HIS A C 1
ATOM 2373 O O . HIS A 1 292 ? 2.139 26.692 -30.582 1.00 55.25 292 HIS A O 1
ATOM 2379 N N . PRO A 1 293 ? 3.008 26.501 -32.641 1.00 54.97 293 PRO A N 1
ATOM 2380 C CA . PRO A 1 293 ? 4.063 25.557 -32.252 1.00 54.97 293 PRO A CA 1
ATOM 2381 C C . PRO A 1 293 ? 5.045 26.102 -31.199 1.00 54.97 293 PRO A C 1
ATOM 2383 O O . PRO A 1 293 ? 5.733 25.323 -30.548 1.00 54.97 293 PRO A O 1
ATOM 2386 N N . SER A 1 294 ? 5.090 27.420 -30.977 1.00 49.81 294 SER A N 1
ATOM 2387 C CA . SER A 1 294 ? 5.835 28.053 -29.878 1.00 49.81 294 SER A CA 1
ATOM 2388 C C . SER A 1 294 ? 5.256 27.755 -28.487 1.00 49.81 294 SER A C 1
ATOM 2390 O O . SER A 1 294 ? 5.987 27.826 -27.500 1.00 49.81 294 SER A O 1
ATOM 2392 N N . LEU A 1 295 ? 3.968 27.398 -28.400 1.00 47.28 295 LEU A N 1
ATOM 2393 C CA . LEU A 1 295 ? 3.295 26.995 -27.160 1.00 47.28 295 LEU A CA 1
ATOM 2394 C C . LEU A 1 295 ? 3.454 25.493 -26.873 1.00 47.28 295 LEU A C 1
ATOM 2396 O O . LEU A 1 295 ? 3.276 25.067 -25.733 1.00 47.28 295 LEU A O 1
ATOM 2400 N N . GLN A 1 296 ? 3.837 24.689 -27.871 1.00 53.62 296 GLN A N 1
ATOM 2401 C CA . GLN A 1 296 ? 4.186 23.281 -27.680 1.00 53.62 296 GLN A CA 1
ATOM 2402 C C . GLN A 1 296 ? 5.564 23.186 -27.019 1.00 53.62 296 GLN A C 1
ATOM 2404 O O . GLN A 1 296 ? 6.603 23.084 -27.676 1.00 53.62 296 GLN A O 1
ATOM 2409 N N . LEU A 1 297 ? 5.588 23.252 -25.690 1.00 52.19 297 LEU A N 1
ATOM 2410 C CA . LEU A 1 297 ? 6.817 23.059 -24.928 1.00 52.19 297 LEU A CA 1
ATOM 2411 C C . LEU A 1 297 ? 7.397 21.678 -25.278 1.00 52.19 297 LEU A C 1
ATOM 2413 O O . LEU A 1 297 ? 6.771 20.660 -25.045 1.00 52.19 297 LEU A O 1
ATOM 2417 N N . LYS A 1 298 ? 8.600 21.610 -25.857 1.00 55.28 298 LYS A N 1
ATOM 2418 C CA . LYS A 1 298 ? 9.312 20.326 -26.047 1.00 55.28 298 LYS A CA 1
ATOM 2419 C C . LYS A 1 298 ? 10.073 19.892 -24.792 1.00 55.28 298 LYS A C 1
ATOM 2421 O O . LYS A 1 298 ? 10.467 18.735 -24.672 1.00 55.28 298 LYS A O 1
ATOM 2426 N N . LYS A 1 299 ? 10.304 20.836 -23.875 1.00 56.19 299 LYS A N 1
ATOM 2427 C CA . LYS A 1 299 ? 10.967 20.646 -22.584 1.00 56.19 299 LYS A CA 1
ATOM 2428 C C . LYS A 1 299 ? 10.311 21.529 -21.539 1.00 56.19 299 LYS A C 1
ATOM 2430 O O . LYS A 1 299 ? 9.983 22.683 -21.815 1.00 56.19 299 LYS A O 1
ATOM 2435 N N . ILE A 1 300 ? 10.164 20.994 -20.338 1.00 61.84 300 ILE A N 1
ATOM 2436 C CA . ILE A 1 300 ? 9.630 21.738 -19.204 1.00 61.84 300 ILE A CA 1
ATOM 2437 C C . ILE A 1 300 ? 10.774 22.538 -18.549 1.00 61.84 300 ILE A C 1
ATOM 2439 O O . ILE A 1 300 ? 11.834 21.962 -18.291 1.00 61.84 300 ILE A O 1
ATOM 2443 N N . PRO A 1 301 ? 10.621 23.851 -18.283 1.00 62.66 301 PRO A N 1
ATOM 2444 C CA . PRO A 1 301 ? 11.711 24.651 -17.729 1.00 62.66 301 PRO A CA 1
ATOM 2445 C C . PRO A 1 301 ? 12.165 24.172 -16.340 1.00 62.66 301 PRO A C 1
ATOM 2447 O O . PRO A 1 301 ? 11.354 24.005 -15.431 1.00 62.66 301 PRO A O 1
ATOM 2450 N N . GLN A 1 302 ? 13.479 24.015 -16.141 1.00 60.66 302 GLN A N 1
ATOM 2451 C CA . GLN A 1 302 ? 14.062 23.485 -14.895 1.00 60.66 302 GLN A CA 1
ATOM 2452 C C . GLN A 1 302 ? 13.752 24.342 -13.654 1.00 60.66 302 GLN A C 1
ATOM 2454 O O . GLN A 1 302 ? 13.588 23.809 -12.556 1.00 60.66 302 GLN A O 1
ATOM 2459 N N . TRP A 1 303 ? 13.605 25.662 -13.816 1.00 60.62 303 TRP A N 1
ATOM 2460 C CA . TRP A 1 303 ? 13.241 26.572 -12.722 1.00 60.62 303 TRP A CA 1
ATOM 2461 C C . TRP A 1 303 ? 11.853 26.275 -12.129 1.00 60.62 303 TRP A C 1
ATOM 2463 O O . TRP A 1 303 ? 11.591 26.637 -10.980 1.00 60.62 303 TRP A O 1
ATOM 2473 N N . TYR A 1 304 ? 10.991 25.551 -12.853 1.00 62.31 304 TYR A N 1
ATOM 2474 C CA . TYR A 1 304 ? 9.690 25.105 -12.352 1.00 62.31 304 TYR A CA 1
ATOM 2475 C C . TYR A 1 304 ? 9.833 24.144 -11.162 1.00 62.31 304 TYR A C 1
ATOM 2477 O O . TYR A 1 304 ? 9.067 24.237 -10.208 1.00 62.31 304 TYR A O 1
ATOM 2485 N N . GLY A 1 305 ? 10.868 23.292 -11.151 1.00 59.38 305 GLY A N 1
ATOM 2486 C CA . GLY A 1 305 ? 11.166 22.394 -10.026 1.00 59.38 305 GLY A CA 1
ATOM 2487 C C . GLY A 1 305 ? 11.601 23.133 -8.749 1.00 59.38 305 GLY A C 1
ATOM 2488 O O . GLY A 1 305 ? 11.288 22.713 -7.636 1.00 59.38 305 GLY A O 1
ATOM 2489 N N . ILE A 1 306 ? 12.273 24.279 -8.892 1.00 59.09 306 ILE A N 1
ATOM 2490 C CA . ILE A 1 306 ? 12.684 25.126 -7.759 1.00 59.09 306 ILE A CA 1
ATOM 2491 C C . ILE A 1 306 ? 11.481 25.898 -7.205 1.00 59.09 306 ILE A C 1
ATOM 2493 O O . ILE A 1 306 ? 11.271 25.925 -5.990 1.00 59.09 306 ILE A O 1
ATOM 2497 N N . LEU A 1 307 ? 10.645 26.468 -8.083 1.00 59.88 307 LEU A N 1
ATOM 2498 C CA . LEU A 1 307 ? 9.368 27.066 -7.678 1.00 59.88 307 LEU A CA 1
ATOM 2499 C C . LEU A 1 307 ? 8.452 26.038 -7.008 1.00 59.88 307 LEU A C 1
ATOM 2501 O O . LEU A 1 307 ? 7.807 26.364 -6.013 1.00 59.88 307 LEU A O 1
ATOM 2505 N N . PHE A 1 308 ? 8.451 24.795 -7.496 1.00 62.41 308 PHE A N 1
ATOM 2506 C CA . PHE A 1 308 ? 7.763 23.667 -6.880 1.00 62.41 308 PHE A CA 1
ATOM 2507 C C . PHE A 1 308 ? 8.236 23.440 -5.442 1.00 62.41 308 PHE A C 1
ATOM 2509 O O . PHE A 1 308 ? 7.400 23.416 -4.545 1.00 62.41 308 PHE A O 1
ATOM 2516 N N . LEU A 1 309 ? 9.546 23.338 -5.184 1.00 62.59 309 LEU A N 1
ATOM 2517 C CA . LEU A 1 309 ? 10.059 23.099 -3.828 1.00 62.59 309 LEU A CA 1
ATOM 2518 C C . LEU A 1 309 ? 9.675 24.229 -2.863 1.00 62.59 309 LEU A C 1
ATOM 2520 O O . LEU A 1 309 ? 9.283 23.957 -1.727 1.00 62.59 309 LEU A O 1
ATOM 2524 N N . ILE A 1 310 ? 9.730 25.485 -3.316 1.00 61.31 310 ILE A N 1
ATOM 2525 C CA . ILE A 1 310 ? 9.354 26.658 -2.511 1.00 61.31 310 ILE A CA 1
ATOM 2526 C C . ILE A 1 310 ? 7.843 26.661 -2.222 1.00 61.31 310 ILE A C 1
ATOM 2528 O O . ILE A 1 310 ? 7.438 26.796 -1.064 1.00 61.31 310 ILE A O 1
ATOM 2532 N N . ALA A 1 311 ? 7.010 26.468 -3.248 1.00 61.22 311 ALA A N 1
ATOM 2533 C CA . ALA A 1 311 ? 5.551 26.438 -3.137 1.00 61.22 311 ALA A CA 1
ATOM 2534 C C . ALA A 1 311 ? 5.060 25.265 -2.279 1.00 61.22 311 ALA A C 1
ATOM 2536 O O . ALA A 1 311 ? 4.243 25.446 -1.376 1.00 61.22 311 ALA A O 1
ATOM 2537 N N . PHE A 1 312 ? 5.615 24.077 -2.513 1.00 63.69 312 PHE A N 1
ATOM 2538 C CA . PHE A 1 312 ? 5.326 22.855 -1.774 1.00 63.69 312 PHE A CA 1
ATOM 2539 C C . PHE A 1 312 ? 5.676 23.007 -0.296 1.00 63.69 312 PHE A C 1
ATOM 2541 O O . PHE A 1 312 ? 4.823 22.795 0.564 1.00 63.69 312 PHE A O 1
ATOM 2548 N N . THR A 1 313 ? 6.897 23.462 0.008 1.00 64.50 313 THR A N 1
ATOM 2549 C CA . THR A 1 313 ? 7.335 23.703 1.392 1.00 64.50 313 THR A CA 1
ATOM 2550 C C . THR A 1 313 ? 6.416 24.709 2.085 1.00 64.50 313 THR A C 1
ATOM 2552 O O . THR A 1 313 ? 6.026 24.518 3.237 1.00 64.50 313 THR A O 1
ATOM 2555 N N . SER A 1 314 ? 6.003 25.761 1.377 1.00 62.12 314 SER A N 1
ATOM 2556 C CA . SER A 1 314 ? 5.124 26.785 1.938 1.00 62.12 314 SER A CA 1
ATOM 2557 C C . SER A 1 314 ? 3.684 26.311 2.171 1.00 62.12 314 SER A C 1
ATOM 2559 O O . SER A 1 314 ? 3.067 26.634 3.194 1.00 62.12 314 SER A O 1
ATOM 2561 N N . TRP A 1 315 ? 3.151 25.491 1.266 1.00 64.06 315 TRP A N 1
ATOM 2562 C CA . TRP A 1 315 ? 1.840 24.870 1.419 1.00 64.06 315 TRP A CA 1
ATOM 2563 C C . TRP A 1 315 ? 1.816 23.880 2.589 1.00 64.06 315 TRP A C 1
ATOM 2565 O O . TRP A 1 315 ? 0.935 23.983 3.446 1.00 64.06 315 TRP A O 1
ATOM 2575 N N . VAL A 1 316 ? 2.834 23.013 2.693 1.00 65.56 316 VAL A N 1
ATOM 2576 C CA . VAL A 1 316 ? 3.031 22.086 3.824 1.00 65.56 316 VAL A CA 1
ATOM 2577 C C . VAL A 1 316 ? 2.975 22.844 5.149 1.00 65.56 316 VAL A C 1
ATOM 2579 O O . VAL A 1 316 ? 2.227 22.474 6.055 1.00 65.56 316 VAL A O 1
ATOM 2582 N N . LEU A 1 317 ? 3.713 23.951 5.250 1.00 64.88 317 LEU A N 1
ATOM 2583 C CA . LEU A 1 317 ? 3.746 24.779 6.455 1.00 64.88 317 LEU A CA 1
ATOM 2584 C C . LEU A 1 317 ? 2.409 25.463 6.734 1.00 64.88 317 LEU A C 1
ATOM 2586 O O . LEU A 1 317 ? 1.992 25.527 7.886 1.00 64.88 317 LEU A O 1
ATOM 2590 N N . THR A 1 318 ? 1.716 25.953 5.706 1.00 65.38 318 THR A N 1
ATOM 2591 C CA . THR A 1 318 ? 0.417 26.624 5.870 1.00 65.38 318 THR A CA 1
ATOM 2592 C C . THR A 1 318 ? -0.649 25.664 6.386 1.00 65.38 318 THR A C 1
ATOM 2594 O O . THR A 1 318 ? -1.348 25.996 7.347 1.00 65.38 318 THR A O 1
ATOM 2597 N N . VAL A 1 319 ? -0.740 24.467 5.799 1.00 64.06 319 VAL A N 1
ATOM 2598 C CA . VAL A 1 319 ? -1.620 23.393 6.277 1.00 64.06 319 VAL A CA 1
ATOM 2599 C C . VAL A 1 319 ? -1.271 23.053 7.719 1.00 64.06 319 VAL A C 1
ATOM 2601 O O . VAL A 1 319 ? -2.151 23.067 8.580 1.00 64.06 319 VAL A O 1
ATOM 2604 N N . PHE A 1 320 ? 0.011 22.806 8.000 1.00 63.56 320 PHE A N 1
ATOM 2605 C CA . PHE A 1 320 ? 0.455 22.405 9.329 1.00 63.56 320 PHE A CA 1
ATOM 2606 C C . PHE A 1 320 ? 0.121 23.479 10.375 1.00 63.56 320 PHE A C 1
ATOM 2608 O O . PHE A 1 320 ? -0.470 23.162 11.404 1.00 63.56 320 PHE A O 1
ATOM 2615 N N . VAL A 1 321 ? 0.359 24.763 10.077 1.00 62.97 321 VAL A N 1
ATOM 2616 C CA . VAL A 1 321 ? -0.023 25.893 10.942 1.00 62.97 321 VAL A CA 1
ATOM 2617 C C . VAL A 1 321 ? -1.534 25.953 11.159 1.00 62.97 321 VAL A C 1
ATOM 2619 O O . VAL A 1 321 ? -1.964 26.040 12.308 1.00 62.97 321 VAL A O 1
ATOM 2622 N N . GLN A 1 322 ? -2.342 25.901 10.094 1.00 64.81 322 GLN A N 1
ATOM 2623 C CA . GLN A 1 322 ? -3.804 25.966 10.209 1.00 64.81 322 GLN A CA 1
ATOM 2624 C C . GLN A 1 322 ? -4.350 24.813 11.048 1.00 64.81 322 GLN A C 1
ATOM 2626 O O . GLN A 1 322 ? -5.150 25.048 11.947 1.00 64.81 322 GLN A O 1
ATOM 2631 N N . THR A 1 323 ? -3.865 23.594 10.813 1.00 58.12 323 THR A N 1
ATOM 2632 C CA . THR A 1 323 ? -4.246 22.441 11.634 1.00 58.12 323 THR A CA 1
ATOM 2633 C C . THR A 1 323 ? -3.765 22.603 13.077 1.00 58.12 323 THR A C 1
ATOM 2635 O O . THR A 1 323 ? -4.535 22.360 13.997 1.00 58.12 323 THR A O 1
ATOM 2638 N N . SER A 1 324 ? -2.547 23.107 13.309 1.00 57.28 324 SER A N 1
ATOM 2639 C CA . SER A 1 324 ? -1.964 23.238 14.653 1.00 57.28 324 SER A CA 1
ATOM 2640 C C . SER A 1 324 ? -2.622 24.296 15.542 1.00 57.28 324 SER A C 1
ATOM 2642 O O . SER A 1 324 ? -2.513 24.202 16.760 1.00 57.28 324 SER A O 1
ATOM 2644 N N . LYS A 1 325 ? -3.293 25.306 14.971 1.00 55.72 325 LYS A N 1
ATOM 2645 C CA . LYS A 1 325 ? -3.969 26.354 15.755 1.00 55.72 325 LYS A CA 1
ATOM 2646 C C . LYS A 1 325 ? -5.159 25.829 16.551 1.00 55.72 325 LYS A C 1
ATOM 2648 O O . LYS A 1 325 ? -5.426 26.377 17.620 1.00 55.72 325 LYS A O 1
ATOM 2653 N N . ASP A 1 326 ? -5.800 24.786 16.031 1.00 50.16 326 ASP A N 1
ATOM 2654 C CA . ASP A 1 326 ? -7.028 24.198 16.562 1.00 50.16 326 ASP A CA 1
ATOM 2655 C C . ASP A 1 326 ? -6.776 22.919 17.382 1.00 50.16 326 ASP A C 1
ATOM 2657 O O . ASP A 1 326 ? -7.691 22.425 18.033 1.00 50.16 326 ASP A O 1
ATOM 2661 N N . PHE A 1 327 ? -5.554 22.373 17.358 1.00 51.59 327 PHE A N 1
ATOM 2662 C CA . PHE A 1 327 ? -5.137 21.304 18.269 1.00 51.59 327 PHE A CA 1
ATOM 2663 C C . PHE A 1 327 ? -4.510 21.916 19.531 1.00 51.59 327 PHE A C 1
ATOM 2665 O O . PHE A 1 327 ? -3.714 22.849 19.443 1.00 51.59 327 PHE A O 1
ATOM 2672 N N . HIS A 1 328 ? -4.792 21.350 20.707 1.00 52.09 328 HIS A N 1
ATOM 2673 C CA . HIS A 1 328 ? -4.243 21.792 22.002 1.00 52.09 328 HIS A CA 1
ATOM 2674 C C . HIS A 1 328 ? -2.718 21.605 22.155 1.00 52.09 328 HIS A C 1
ATOM 2676 O O . HIS A 1 328 ? -2.166 21.850 23.221 1.00 52.09 328 HIS A O 1
ATOM 2682 N N . ILE A 1 329 ? -2.009 21.185 21.105 1.00 54.12 329 ILE A N 1
ATOM 2683 C CA . ILE A 1 329 ? -0.593 20.827 21.168 1.00 54.12 329 ILE A CA 1
ATOM 2684 C C . ILE A 1 329 ? 0.265 22.097 21.105 1.00 54.12 329 ILE A C 1
ATOM 2686 O O . ILE A 1 329 ? 0.616 22.608 20.035 1.00 54.12 329 ILE A O 1
ATOM 2690 N N . THR A 1 330 ? 0.654 22.596 22.275 1.00 52.31 330 THR A N 1
ATOM 2691 C CA . THR A 1 330 ? 1.353 23.881 22.424 1.00 52.31 330 THR A CA 1
ATOM 2692 C C . THR A 1 330 ? 2.731 23.893 21.741 1.00 52.31 330 THR A C 1
ATOM 2694 O O . THR A 1 330 ? 3.176 24.920 21.223 1.00 52.31 330 THR A O 1
ATOM 2697 N N . ALA A 1 331 ? 3.414 22.743 21.695 1.00 47.00 331 ALA A N 1
ATOM 2698 C CA . ALA A 1 331 ? 4.764 22.614 21.140 1.00 47.00 331 ALA A CA 1
ATOM 2699 C C . ALA A 1 331 ? 4.801 22.630 19.600 1.00 47.00 331 ALA A C 1
ATOM 2701 O O . ALA A 1 331 ? 5.603 23.360 19.014 1.00 47.00 331 ALA A O 1
ATOM 2702 N N . THR A 1 332 ? 3.923 21.876 18.927 1.00 49.59 332 THR A N 1
ATOM 2703 C CA . THR A 1 332 ? 3.848 21.871 17.453 1.00 49.59 332 THR A CA 1
ATOM 2704 C C . THR A 1 332 ? 3.301 23.186 16.927 1.00 49.59 332 THR A C 1
ATOM 2706 O O . THR A 1 332 ? 3.816 23.672 15.926 1.00 49.59 332 THR A O 1
ATOM 2709 N N . LYS A 1 333 ? 2.344 23.807 17.630 1.00 54.66 333 LYS A N 1
ATOM 2710 C CA . LYS A 1 333 ? 1.852 25.153 17.313 1.00 54.66 333 LYS A CA 1
ATOM 2711 C C . LYS A 1 333 ? 2.983 26.183 17.336 1.00 54.66 333 LYS A C 1
ATOM 2713 O O . LYS A 1 333 ? 3.180 26.883 16.350 1.00 54.66 333 LYS A O 1
ATOM 2718 N N . ARG A 1 334 ? 3.805 26.209 18.394 1.00 54.19 334 ARG A N 1
ATOM 2719 C CA . ARG A 1 334 ? 4.958 27.127 18.496 1.00 54.19 334 ARG A CA 1
ATOM 2720 C C . ARG A 1 334 ? 6.024 26.877 17.427 1.00 54.19 334 ARG A C 1
ATOM 2722 O O . ARG A 1 334 ? 6.572 27.840 16.899 1.00 54.19 334 ARG A O 1
ATOM 2729 N N . ILE A 1 335 ? 6.328 25.617 17.101 1.00 50.09 335 ILE A N 1
ATOM 2730 C CA . ILE A 1 335 ? 7.300 25.274 16.047 1.00 50.09 335 ILE A CA 1
ATOM 2731 C C . ILE A 1 335 ? 6.752 25.647 14.665 1.00 50.09 335 ILE A C 1
ATOM 2733 O O . ILE A 1 335 ? 7.477 26.242 13.876 1.00 50.09 335 ILE A O 1
ATOM 2737 N N . ALA A 1 336 ? 5.477 25.364 14.390 1.00 54.41 336 ALA A N 1
ATOM 2738 C CA . ALA A 1 336 ? 4.810 25.715 13.139 1.00 54.41 336 ALA A CA 1
ATOM 2739 C C . ALA A 1 336 ? 4.724 27.234 12.949 1.00 54.41 336 ALA A C 1
ATOM 2741 O O . ALA A 1 336 ? 5.047 27.749 11.881 1.00 54.41 336 ALA A O 1
ATOM 2742 N N . GLU A 1 337 ? 4.340 27.962 13.999 1.00 57.56 337 GLU A N 1
ATOM 2743 C CA . GLU A 1 337 ? 4.288 29.424 14.002 1.00 57.56 337 GLU A CA 1
ATOM 2744 C C . GLU A 1 337 ? 5.687 30.026 13.833 1.00 57.56 337 GLU A C 1
ATOM 2746 O O . GLU A 1 337 ? 5.858 30.933 13.022 1.00 57.56 337 GLU A O 1
ATOM 2751 N N . ARG A 1 338 ? 6.713 29.492 14.511 1.00 56.72 338 ARG A N 1
ATOM 2752 C CA . ARG A 1 338 ? 8.106 29.933 14.327 1.00 56.72 338 ARG A CA 1
ATOM 2753 C C . ARG A 1 338 ? 8.639 29.616 12.936 1.00 56.72 338 ARG A C 1
ATOM 2755 O O . ARG A 1 338 ? 9.218 30.505 12.333 1.00 56.72 338 ARG A O 1
ATOM 2762 N N . ALA A 1 339 ? 8.421 28.414 12.406 1.00 50.72 339 ALA A N 1
ATOM 2763 C CA . ALA A 1 339 ? 8.847 28.036 11.058 1.00 50.72 339 ALA A CA 1
ATOM 2764 C C . ALA A 1 339 ? 8.133 28.880 9.992 1.00 50.72 339 ALA A C 1
ATOM 2766 O O . ALA A 1 339 ? 8.777 29.390 9.081 1.00 50.72 339 ALA A O 1
ATOM 2767 N N . SER A 1 340 ? 6.825 29.113 10.145 1.00 53.25 340 SER A N 1
ATOM 2768 C CA . SER A 1 340 ? 6.060 29.995 9.260 1.00 53.25 340 SER A CA 1
ATOM 2769 C C . SER A 1 340 ? 6.518 31.450 9.338 1.00 53.25 340 SER A C 1
ATOM 2771 O O . SER A 1 340 ? 6.529 32.115 8.306 1.00 53.25 340 SER A O 1
ATOM 2773 N N . ASN A 1 341 ? 6.863 31.953 10.526 1.00 59.34 341 ASN A N 1
ATOM 2774 C CA . ASN A 1 341 ? 7.338 33.328 10.707 1.00 59.34 341 ASN A CA 1
ATOM 2775 C C . ASN A 1 341 ? 8.801 33.500 10.263 1.00 59.34 341 ASN A C 1
ATOM 2777 O O . ASN A 1 341 ? 9.163 34.565 9.770 1.00 59.34 341 ASN A O 1
ATOM 2781 N N . PHE A 1 342 ? 9.628 32.462 10.419 1.00 54.94 342 PHE A N 1
ATOM 2782 C CA . PHE A 1 342 ? 11.028 32.428 9.994 1.00 54.94 342 PHE A CA 1
ATOM 2783 C C . PHE A 1 342 ? 11.154 32.340 8.471 1.00 54.94 342 PHE A C 1
ATOM 2785 O O . PHE A 1 342 ? 11.945 33.067 7.879 1.00 54.94 342 PHE A O 1
ATOM 2792 N N . LEU A 1 343 ? 10.344 31.495 7.826 1.00 48.38 343 LEU A N 1
ATOM 2793 C CA . LEU A 1 343 ? 10.400 31.298 6.378 1.00 48.38 343 LEU A CA 1
ATOM 2794 C C . LEU A 1 343 ? 9.717 32.423 5.587 1.00 48.38 343 LEU A C 1
ATOM 2796 O O . LEU A 1 343 ? 10.039 32.608 4.416 1.00 48.38 343 LEU A O 1
ATOM 2800 N N . PHE A 1 344 ? 8.806 33.202 6.191 1.00 51.31 344 PHE A N 1
ATOM 2801 C CA . PHE A 1 344 ? 8.008 34.182 5.447 1.00 51.31 344 PHE A CA 1
ATOM 2802 C C . PHE A 1 344 ? 7.756 35.481 6.235 1.00 51.31 344 PHE A C 1
ATOM 2804 O O . PHE A 1 344 ? 6.881 35.551 7.100 1.00 51.31 344 PHE A O 1
ATOM 2811 N N . LYS A 1 345 ? 8.449 36.572 5.867 1.00 54.69 345 LYS A N 1
ATOM 2812 C CA . LYS A 1 345 ? 8.016 37.936 6.232 1.00 54.69 345 LYS A CA 1
ATOM 2813 C C . LYS A 1 345 ? 6.633 38.202 5.608 1.00 54.69 345 LYS A C 1
ATOM 2815 O O . LYS A 1 345 ? 6.388 37.818 4.464 1.00 54.69 345 LYS A O 1
ATOM 2820 N N . LYS A 1 346 ? 5.739 38.889 6.341 1.00 55.09 346 LYS A N 1
ATOM 2821 C CA . LYS A 1 346 ? 4.320 39.153 5.987 1.00 55.09 346 LYS A CA 1
ATOM 2822 C C . LYS A 1 346 ? 4.014 39.446 4.497 1.00 55.09 346 LYS A C 1
ATOM 2824 O O . LYS A 1 346 ? 3.015 38.900 4.037 1.00 55.09 346 LYS A O 1
ATOM 2829 N N . PRO A 1 347 ? 4.807 40.218 3.722 1.00 50.25 347 PRO A N 1
ATOM 2830 C CA . PRO A 1 347 ? 4.497 40.458 2.304 1.00 50.25 347 PRO A CA 1
ATOM 2831 C C . PRO A 1 347 ? 4.689 39.230 1.391 1.00 50.25 347 PRO A C 1
ATOM 2833 O O . PRO A 1 347 ? 3.886 39.004 0.488 1.00 50.25 347 PRO A O 1
ATOM 2836 N N . VAL A 1 348 ? 5.682 38.372 1.652 1.00 51.50 348 VAL A N 1
ATOM 2837 C CA . VAL A 1 348 ? 5.987 37.186 0.816 1.00 51.50 348 VAL A CA 1
ATOM 2838 C C . VAL A 1 348 ? 4.878 36.126 0.910 1.00 51.50 348 VAL A C 1
ATOM 2840 O O . VAL A 1 348 ? 4.571 35.435 -0.064 1.00 51.50 348 VAL A O 1
ATOM 2843 N N . LYS A 1 349 ? 4.218 36.050 2.074 1.00 51.31 349 LYS A N 1
ATOM 2844 C CA . LYS A 1 349 ? 3.126 35.109 2.364 1.00 51.31 349 LYS A CA 1
ATOM 2845 C C . LYS A 1 349 ? 1.891 35.300 1.468 1.00 51.31 349 LYS A C 1
ATOM 2847 O O . LYS A 1 349 ? 1.230 34.320 1.138 1.00 51.31 349 LYS A O 1
ATOM 2852 N N . TYR A 1 350 ? 1.573 36.534 1.079 1.00 53.88 350 TYR A N 1
ATOM 2853 C CA . TYR A 1 350 ? 0.363 36.829 0.298 1.00 53.88 350 TYR A CA 1
ATOM 2854 C C . TYR A 1 350 ? 0.621 36.921 -1.208 1.00 53.88 350 TYR A C 1
ATOM 2856 O O . TYR A 1 350 ? -0.257 36.566 -1.986 1.00 53.88 350 TYR A O 1
ATOM 2864 N N . ILE A 1 351 ? 1.821 37.343 -1.619 1.00 50.72 351 ILE A N 1
ATOM 2865 C CA . ILE A 1 351 ? 2.125 37.625 -3.031 1.00 50.72 351 ILE A CA 1
ATOM 2866 C C . ILE A 1 351 ? 2.589 36.370 -3.788 1.00 50.72 351 ILE A C 1
ATOM 2868 O O . ILE A 1 351 ? 2.234 36.193 -4.946 1.00 50.72 351 ILE A O 1
ATOM 2872 N N . VAL A 1 352 ? 3.353 35.479 -3.145 1.00 52.00 352 VAL A N 1
ATOM 2873 C CA . VAL A 1 352 ? 3.980 34.327 -3.832 1.00 52.00 352 VAL A CA 1
ATOM 2874 C C . VAL A 1 352 ? 3.456 32.994 -3.303 1.00 52.00 352 VAL A C 1
ATOM 2876 O O . VAL A 1 352 ? 3.156 32.076 -4.063 1.00 52.00 352 VAL A O 1
ATOM 2879 N N . VAL A 1 353 ? 3.297 32.885 -1.987 1.00 53.81 353 VAL A N 1
ATOM 2880 C CA . VAL A 1 353 ? 2.968 31.626 -1.306 1.00 53.81 353 VAL A CA 1
ATOM 2881 C C . VAL A 1 353 ? 1.513 31.204 -1.499 1.00 53.81 353 VAL A C 1
ATOM 2883 O O . VAL A 1 353 ? 1.242 30.049 -1.811 1.00 53.81 353 VAL A O 1
ATOM 2886 N N . PHE A 1 354 ? 0.565 32.123 -1.318 1.00 56.41 354 PHE A N 1
ATOM 2887 C CA . PHE A 1 354 ? -0.853 31.783 -1.419 1.00 56.41 354 PHE A CA 1
ATOM 2888 C C . PHE A 1 354 ? -1.271 31.402 -2.853 1.00 56.41 354 PHE A C 1
ATOM 2890 O O . PHE A 1 354 ? -1.872 30.339 -3.014 1.00 56.41 354 PHE A O 1
ATOM 2897 N N . PRO A 1 355 ? -0.892 32.157 -3.908 1.00 58.47 355 PRO A N 1
ATOM 2898 C CA . PRO A 1 355 ? -1.197 31.761 -5.283 1.00 58.47 355 PRO A CA 1
ATOM 2899 C C . PRO A 1 355 ? -0.542 30.432 -5.668 1.00 58.47 355 P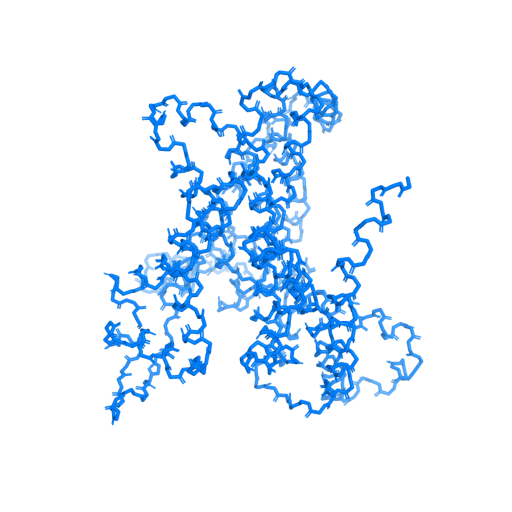RO A C 1
ATOM 2901 O O . PRO A 1 355 ? -1.185 29.588 -6.285 1.00 58.47 355 PRO A O 1
ATOM 2904 N N . SER A 1 356 ? 0.711 30.202 -5.258 1.00 58.72 356 SER A N 1
ATOM 2905 C CA . SER A 1 356 ? 1.424 28.963 -5.590 1.00 58.72 356 SER A CA 1
ATOM 2906 C C . SER A 1 356 ? 0.853 27.730 -4.882 1.00 58.72 356 SER A C 1
ATOM 2908 O O . SER A 1 356 ? 0.720 26.682 -5.510 1.00 58.72 356 SER A O 1
ATOM 2910 N N . ALA A 1 357 ? 0.422 27.854 -3.624 1.00 58.94 357 ALA A N 1
ATOM 2911 C CA . ALA A 1 357 ? -0.276 26.793 -2.900 1.00 58.94 357 ALA A CA 1
ATOM 2912 C C . ALA A 1 357 ? -1.638 26.440 -3.527 1.00 58.94 357 ALA A C 1
ATOM 2914 O O . ALA A 1 357 ? -1.999 25.266 -3.607 1.00 58.94 357 ALA A O 1
ATOM 2915 N N . VAL A 1 358 ? -2.385 27.449 -3.988 1.00 65.69 358 VAL A N 1
ATOM 2916 C CA . VAL A 1 358 ? -3.664 27.256 -4.686 1.00 65.69 358 VAL A CA 1
ATOM 2917 C C . VAL A 1 358 ? -3.435 26.548 -6.017 1.00 65.69 358 VAL A C 1
ATOM 2919 O O . VAL A 1 358 ? -4.028 25.494 -6.242 1.00 65.69 358 VAL A O 1
ATOM 2922 N N . ILE A 1 359 ? -2.525 27.066 -6.850 1.00 64.56 359 ILE A N 1
ATOM 2923 C CA . ILE A 1 359 ? -2.141 26.438 -8.122 1.00 64.56 359 ILE A CA 1
ATOM 2924 C C . ILE A 1 359 ? -1.771 24.977 -7.884 1.00 64.56 359 ILE A C 1
ATOM 2926 O O . ILE A 1 359 ? -2.261 24.112 -8.590 1.00 64.56 359 ILE A O 1
ATOM 2930 N N . PHE A 1 360 ? -0.987 24.688 -6.849 1.00 66.62 360 PHE A N 1
ATOM 2931 C CA . PHE A 1 360 ? -0.534 23.340 -6.539 1.00 66.62 360 PHE A CA 1
ATOM 2932 C C . PHE A 1 360 ? -1.647 22.381 -6.103 1.00 66.62 360 PHE A C 1
ATOM 2934 O O . PHE A 1 360 ? -1.692 21.239 -6.560 1.00 66.62 360 PHE A O 1
ATOM 2941 N N . HIS A 1 361 ? -2.562 22.832 -5.244 1.00 71.19 361 HIS A N 1
ATOM 2942 C CA . HIS A 1 361 ? -3.724 22.029 -4.875 1.00 71.19 361 HIS A CA 1
ATOM 2943 C C . HIS A 1 361 ? -4.571 21.693 -6.110 1.00 71.19 361 HIS A C 1
ATOM 2945 O O . HIS A 1 361 ? -4.990 20.547 -6.275 1.00 71.19 361 HIS A O 1
ATOM 2951 N N . PHE A 1 362 ? -4.755 22.661 -7.012 1.00 72.25 362 PHE A N 1
ATOM 2952 C CA . PHE A 1 362 ? -5.420 22.430 -8.291 1.00 72.25 362 PHE A CA 1
ATOM 2953 C C . PHE A 1 362 ? -4.606 21.508 -9.211 1.00 72.25 362 PHE A C 1
ATOM 2955 O O . PHE A 1 362 ? -5.189 20.599 -9.787 1.00 72.25 362 PHE A O 1
ATOM 2962 N N . 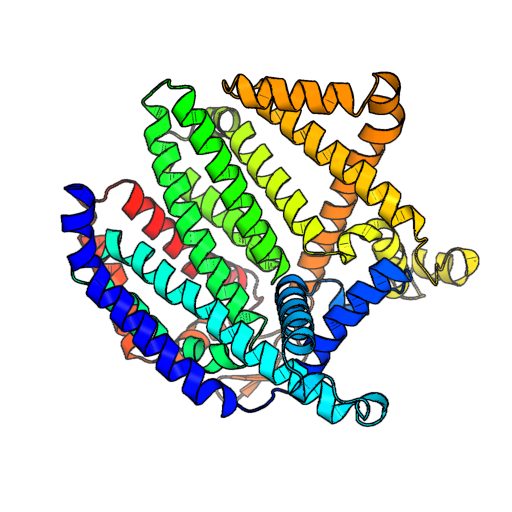SER A 1 363 ? -3.279 21.644 -9.293 1.00 70.81 363 SER A N 1
ATOM 2963 C CA . SER A 1 363 ? -2.395 20.738 -10.044 1.00 70.81 363 SER A CA 1
ATOM 2964 C C . SER A 1 363 ? -2.554 19.292 -9.593 1.00 70.81 363 SER A C 1
ATOM 2966 O O . SER A 1 363 ? -2.757 18.404 -10.420 1.00 70.81 363 SER A O 1
ATOM 2968 N N . PHE A 1 364 ? -2.496 19.063 -8.277 1.00 80.75 364 PHE A N 1
ATOM 2969 C CA . PHE A 1 364 ? -2.726 17.751 -7.689 1.00 80.75 364 PHE A CA 1
ATOM 2970 C C . PHE A 1 364 ? -4.126 17.250 -8.032 1.00 80.75 364 PHE A C 1
ATOM 2972 O O . PHE A 1 364 ? -4.267 16.116 -8.472 1.00 80.75 364 PHE A O 1
ATOM 2979 N N . LEU A 1 365 ? -5.158 18.080 -7.847 1.00 80.19 365 LEU A N 1
ATOM 2980 C CA . LEU A 1 365 ? -6.541 17.678 -8.079 1.00 80.19 365 LEU A CA 1
ATOM 2981 C C . LEU A 1 365 ? -6.779 17.301 -9.543 1.00 80.19 365 LEU A C 1
ATOM 2983 O O . LEU A 1 365 ? -7.385 16.267 -9.807 1.00 80.19 365 LEU A O 1
ATOM 2987 N N . ILE A 1 366 ? -6.273 18.097 -10.487 1.00 74.81 366 ILE A N 1
ATOM 2988 C CA . ILE A 1 366 ? -6.424 17.809 -11.912 1.00 74.81 366 ILE A CA 1
ATOM 2989 C C . ILE A 1 366 ? -5.635 16.551 -12.274 1.00 74.81 366 ILE A C 1
ATOM 2991 O O . ILE A 1 366 ? -6.191 15.678 -12.937 1.00 74.81 366 ILE A O 1
ATOM 2995 N N . TRP A 1 367 ? -4.388 16.401 -11.806 1.00 80.12 367 TRP A N 1
ATOM 2996 C CA . TRP A 1 367 ? -3.623 15.166 -12.014 1.00 80.12 367 TRP A CA 1
ATOM 2997 C C . TRP A 1 367 ? -4.354 13.954 -11.439 1.00 80.12 367 TRP A C 1
ATOM 2999 O O . TRP A 1 367 ? -4.485 12.942 -12.116 1.00 80.12 367 TRP A O 1
ATOM 3009 N N . PHE A 1 368 ? -4.878 14.066 -10.220 1.00 83.75 368 PHE A N 1
ATOM 3010 C CA . PHE A 1 368 ? -5.551 12.981 -9.520 1.00 83.75 368 PHE A CA 1
ATOM 3011 C C . PHE A 1 368 ? -6.835 12.567 -10.239 1.00 83.75 368 PHE A C 1
ATOM 3013 O O . PHE A 1 368 ? -7.036 11.385 -10.502 1.00 83.75 368 PHE A O 1
ATOM 3020 N N . VAL A 1 369 ? -7.677 13.528 -10.630 1.00 80.31 369 VAL A N 1
ATOM 3021 C CA . VAL A 1 369 ? -8.880 13.252 -11.428 1.00 80.31 369 VAL A CA 1
ATOM 3022 C C . VAL A 1 369 ? -8.500 12.652 -12.782 1.00 80.31 369 VAL A C 1
ATOM 3024 O O . VAL A 1 369 ? -9.111 11.671 -13.195 1.00 80.31 369 VAL A O 1
ATOM 3027 N N . SER A 1 370 ? -7.461 13.173 -13.438 1.00 76.69 370 SER A N 1
ATOM 3028 C CA . SER A 1 370 ? -6.966 12.630 -14.710 1.00 76.69 370 SER A CA 1
ATOM 3029 C C . SER A 1 370 ? -6.472 11.196 -14.552 1.00 76.69 370 SER A C 1
ATOM 3031 O O . SER A 1 370 ? -6.809 10.354 -15.374 1.00 76.69 370 SER A O 1
ATOM 3033 N N . ALA A 1 371 ? -5.762 10.884 -13.466 1.00 79.44 371 ALA A N 1
ATOM 3034 C CA . ALA A 1 371 ? -5.309 9.537 -13.147 1.00 79.44 371 ALA A CA 1
ATOM 3035 C C . ALA A 1 371 ? -6.491 8.582 -12.936 1.00 79.44 371 ALA A C 1
ATOM 3037 O O . ALA A 1 371 ? -6.471 7.462 -13.437 1.00 79.44 371 ALA A O 1
ATOM 3038 N N . LEU A 1 372 ? -7.546 9.019 -12.240 1.00 80.00 372 LEU A N 1
ATOM 3039 C CA . LEU A 1 372 ? -8.763 8.221 -12.056 1.00 80.00 372 LEU A CA 1
ATOM 3040 C C . LEU A 1 372 ? -9.511 7.993 -13.373 1.00 80.00 372 LEU A C 1
ATOM 3042 O O . LEU A 1 372 ? -9.964 6.880 -13.642 1.00 80.00 372 LEU A O 1
ATOM 3046 N N . VAL A 1 373 ? -9.644 9.029 -14.202 1.00 74.81 373 VAL A N 1
ATOM 3047 C CA . VAL A 1 373 ? -10.284 8.924 -15.520 1.00 74.81 373 VAL A CA 1
ATOM 3048 C C . VAL A 1 373 ? -9.469 8.015 -16.432 1.00 74.81 373 VAL A C 1
ATOM 3050 O O . VAL A 1 373 ? -10.038 7.134 -17.067 1.00 74.81 373 VAL A O 1
ATOM 3053 N N . TYR A 1 374 ? -8.148 8.181 -16.455 1.00 75.19 374 TYR A N 1
ATOM 3054 C CA . TYR A 1 374 ? -7.248 7.325 -17.209 1.00 75.19 374 TYR A CA 1
ATOM 3055 C C . TYR A 1 374 ? -7.380 5.875 -16.746 1.00 75.19 374 TYR A C 1
ATOM 3057 O O . TYR A 1 374 ? -7.740 5.033 -17.549 1.00 75.19 374 TYR A O 1
ATOM 3065 N N . LEU A 1 375 ? -7.217 5.576 -15.455 1.00 74.38 375 LEU A N 1
ATOM 3066 C CA . LEU A 1 375 ? -7.283 4.200 -14.944 1.00 74.38 375 LEU A CA 1
ATOM 3067 C C . LEU A 1 375 ? -8.670 3.555 -15.070 1.00 74.38 375 LEU A C 1
ATOM 3069 O O . LEU A 1 375 ? -8.756 2.337 -15.172 1.00 74.38 375 LEU A O 1
ATOM 3073 N N . SER A 1 376 ? -9.751 4.340 -15.067 1.00 69.94 376 SER A N 1
ATOM 3074 C CA . SER A 1 376 ? -11.106 3.814 -15.301 1.00 69.94 376 SER A CA 1
ATOM 3075 C C . SER A 1 376 ? -11.410 3.565 -16.778 1.00 69.94 376 SER A C 1
ATOM 3077 O O . SER A 1 376 ? -12.184 2.665 -17.088 1.00 69.94 376 SER A O 1
ATOM 3079 N N . LYS A 1 377 ? -10.813 4.341 -17.692 1.00 65.50 377 LYS A N 1
ATOM 3080 C CA . LYS A 1 377 ? -10.995 4.189 -19.144 1.00 65.50 377 LYS A CA 1
ATOM 3081 C C . LYS A 1 377 ? -9.943 3.309 -19.807 1.00 65.50 377 LYS A C 1
ATOM 3083 O O . LYS A 1 377 ? -10.216 2.793 -20.887 1.00 65.50 377 LYS A O 1
ATOM 3088 N N . HIS A 1 378 ? -8.771 3.143 -19.194 1.00 65.00 378 HIS A N 1
ATOM 3089 C CA . HIS A 1 378 ? -7.669 2.308 -19.667 1.00 65.00 378 HIS A CA 1
ATOM 3090 C C . HIS A 1 378 ? -8.035 0.836 -19.467 1.00 65.00 378 HIS A C 1
ATOM 3092 O O . HIS A 1 378 ? -7.512 0.119 -18.619 1.00 65.00 378 HIS A O 1
ATOM 3098 N N . SER A 1 379 ? -9.024 0.422 -20.244 1.00 58.03 379 SER A N 1
ATOM 3099 C CA . SER A 1 379 ? -9.465 -0.946 -20.385 1.00 58.03 379 SER A CA 1
ATOM 3100 C C . SER A 1 379 ? -8.647 -1.536 -21.521 1.00 58.03 379 SER A C 1
ATOM 3102 O O . SER A 1 379 ? -8.603 -1.009 -22.637 1.00 58.03 379 SER A O 1
ATOM 3104 N N . TRP A 1 380 ? -7.922 -2.598 -21.194 1.00 69.06 380 TRP A N 1
ATOM 3105 C CA . TRP A 1 380 ? -7.233 -3.411 -22.178 1.00 69.06 380 TRP A CA 1
ATOM 3106 C C . TRP A 1 380 ? -8.257 -3.862 -23.224 1.00 69.06 380 TRP A C 1
ATOM 3108 O O . TRP A 1 380 ? -9.236 -4.510 -22.878 1.00 69.06 380 TRP A O 1
ATOM 3118 N N . LYS A 1 381 ? -8.050 -3.500 -24.493 1.00 73.38 381 LYS A N 1
ATOM 3119 C CA . LYS A 1 381 ? -9.010 -3.742 -25.588 1.00 73.38 381 LYS A CA 1
ATOM 3120 C C . LYS A 1 381 ? -9.032 -5.192 -26.088 1.00 73.38 381 LYS A C 1
ATOM 3122 O O . LYS A 1 381 ? -9.477 -5.445 -27.202 1.00 73.38 381 LYS A O 1
ATOM 3127 N N . GLY A 1 382 ? -8.462 -6.118 -25.327 1.00 81.12 382 GLY A N 1
ATOM 3128 C CA . GLY A 1 382 ? -8.401 -7.516 -25.719 1.00 81.12 382 GLY A CA 1
ATOM 3129 C C . GLY A 1 382 ? -9.663 -8.282 -25.349 1.00 81.12 382 GLY A C 1
ATOM 3130 O O . GLY A 1 382 ? -10.519 -7.811 -24.594 1.00 81.12 382 GLY A O 1
ATOM 3131 N N . ASP A 1 383 ? -9.742 -9.497 -25.876 1.00 88.19 383 ASP A N 1
ATOM 3132 C CA . ASP A 1 383 ? -10.777 -10.453 -25.517 1.00 88.19 383 ASP A CA 1
ATOM 3133 C C . ASP A 1 383 ? -10.280 -11.367 -24.398 1.00 88.19 383 ASP A C 1
ATOM 3135 O O . ASP A 1 383 ? -9.136 -11.831 -24.389 1.00 88.19 383 ASP A O 1
ATOM 3139 N N . VAL A 1 384 ? -11.163 -11.643 -23.447 1.00 88.44 384 VAL A N 1
ATOM 3140 C CA . VAL A 1 384 ? -10.938 -12.584 -22.357 1.00 88.44 384 VAL A CA 1
ATOM 3141 C C . VAL A 1 384 ? -11.674 -13.873 -22.689 1.00 88.44 384 VAL A C 1
ATOM 3143 O O . VAL A 1 384 ? -12.874 -13.864 -22.957 1.00 88.44 384 VAL A O 1
ATOM 3146 N N . LEU A 1 385 ? -10.963 -15.000 -22.642 1.00 89.69 385 LEU A N 1
ATOM 3147 C CA . LEU A 1 385 ? -11.602 -16.310 -22.684 1.00 89.69 385 LEU A CA 1
ATOM 3148 C C . LEU A 1 385 ? -12.312 -16.557 -21.346 1.00 89.69 385 LEU A C 1
ATOM 3150 O O . LEU A 1 385 ? -11.665 -16.821 -20.330 1.00 89.69 385 LEU A O 1
ATOM 3154 N N . PHE A 1 386 ? -13.638 -16.468 -21.346 1.00 90.69 386 PHE A N 1
ATOM 3155 C CA . PHE A 1 386 ? -14.483 -16.660 -20.173 1.00 90.69 386 PHE A CA 1
ATOM 3156 C C . PHE A 1 386 ? -15.677 -17.546 -20.527 1.00 90.69 386 PHE A C 1
ATOM 3158 O O . PHE A 1 386 ? -16.375 -17.313 -21.510 1.00 90.69 386 PHE A O 1
ATOM 3165 N N . ASP A 1 387 ? -15.900 -18.597 -19.738 1.00 88.88 387 ASP A N 1
ATOM 3166 C CA . ASP A 1 387 ? -16.989 -19.565 -19.943 1.00 88.88 387 ASP A CA 1
ATOM 3167 C C . ASP A 1 387 ? -17.033 -20.173 -21.350 1.00 88.88 387 ASP A C 1
ATOM 3169 O O . ASP A 1 387 ? -18.092 -20.376 -21.936 1.00 88.88 387 ASP A O 1
ATOM 3173 N N . GLY A 1 388 ? -15.847 -20.471 -21.886 1.00 91.38 388 GLY A N 1
ATOM 3174 C CA . GLY A 1 388 ? -15.681 -21.080 -23.206 1.00 91.38 388 GLY A CA 1
ATOM 3175 C C . GLY A 1 388 ? -15.853 -20.113 -24.378 1.00 91.38 388 GLY A C 1
ATOM 3176 O O . GLY A 1 388 ? -15.698 -20.538 -25.517 1.00 91.38 388 GLY A O 1
ATOM 3177 N N . ASN A 1 389 ? -16.119 -18.829 -24.121 1.00 92.12 389 ASN A N 1
ATOM 3178 C CA . ASN A 1 389 ? -16.304 -17.808 -25.148 1.00 92.12 389 ASN A CA 1
ATOM 3179 C C . ASN A 1 389 ? -15.240 -16.714 -25.031 1.00 92.12 389 ASN A C 1
ATOM 3181 O O . ASN A 1 389 ? -14.828 -16.347 -23.932 1.00 92.12 389 ASN A O 1
ATOM 3185 N N . PHE A 1 390 ? -14.818 -16.161 -26.165 1.00 92.38 390 PHE A N 1
ATOM 3186 C CA . PHE A 1 390 ? -14.048 -14.922 -26.178 1.00 92.38 390 PHE A CA 1
ATOM 3187 C C . PHE A 1 390 ? -15.014 -13.753 -26.006 1.00 92.38 390 PHE A C 1
ATOM 3189 O O . PHE A 1 390 ? -15.858 -13.500 -26.864 1.00 92.38 390 PHE A O 1
ATOM 3196 N N . ILE A 1 391 ? -14.922 -13.082 -24.862 1.00 90.94 391 ILE A N 1
ATOM 3197 C CA . ILE A 1 391 ? -15.745 -11.926 -24.519 1.00 90.94 391 ILE A CA 1
ATOM 3198 C C . ILE A 1 391 ? -14.822 -10.720 -24.446 1.00 90.94 391 ILE A C 1
ATOM 3200 O O . ILE A 1 391 ? -13.799 -10.760 -23.762 1.00 90.94 391 ILE A O 1
ATOM 3204 N N . SER A 1 392 ? -15.190 -9.636 -25.122 1.00 88.12 392 SER A N 1
ATOM 3205 C CA . SER A 1 392 ? -14.452 -8.379 -25.011 1.00 88.12 392 SER A CA 1
ATOM 3206 C C . SER A 1 392 ? -14.355 -7.941 -23.551 1.00 88.12 392 SER A C 1
ATOM 3208 O O . SER A 1 392 ? -15.357 -7.959 -22.834 1.00 88.12 392 SER A O 1
ATOM 3210 N N . ALA A 1 393 ? -13.176 -7.482 -23.124 1.00 83.44 393 ALA A N 1
ATOM 3211 C CA . ALA A 1 393 ? -12.957 -6.975 -21.769 1.00 83.44 393 ALA A CA 1
ATOM 3212 C C . ALA A 1 393 ? -13.880 -5.797 -21.388 1.00 83.44 393 ALA A C 1
ATOM 3214 O O . ALA A 1 393 ? -14.012 -5.481 -20.214 1.00 83.44 393 ALA A O 1
ATOM 3215 N N . HIS A 1 394 ? -14.534 -5.152 -22.360 1.00 81.38 394 HIS A N 1
ATOM 3216 C CA . HIS A 1 394 ? -15.521 -4.095 -22.114 1.00 81.38 394 HIS A CA 1
ATOM 3217 C C . HIS A 1 394 ? -16.941 -4.615 -21.832 1.00 81.38 394 HIS A C 1
ATOM 3219 O O . HIS A 1 394 ? -17.782 -3.850 -21.371 1.00 81.38 394 HIS A O 1
ATOM 3225 N N . ASN A 1 395 ? -17.216 -5.888 -22.129 1.00 85.12 395 ASN A N 1
ATOM 3226 C CA . ASN A 1 395 ? -18.550 -6.496 -22.086 1.00 85.12 395 ASN A CA 1
ATOM 3227 C C . ASN A 1 395 ? -18.595 -7.717 -21.154 1.00 85.12 395 ASN A C 1
ATOM 3229 O O . ASN A 1 395 ? -19.405 -8.627 -21.352 1.00 85.12 395 ASN A O 1
ATOM 3233 N N . LEU A 1 396 ? -17.708 -7.777 -20.158 1.00 86.38 396 LEU A N 1
ATOM 3234 C CA . LEU A 1 396 ? -17.684 -8.891 -19.219 1.00 86.38 396 LEU A CA 1
ATOM 3235 C C . LEU A 1 396 ? -18.952 -8.888 -18.354 1.00 86.38 396 LEU A C 1
ATOM 3237 O O . LEU A 1 396 ? -19.390 -7.830 -17.898 1.00 86.38 396 LEU A O 1
ATOM 3241 N N . PRO A 1 397 ? -19.558 -10.060 -18.104 1.00 89.94 397 PRO A N 1
ATOM 3242 C CA . PRO A 1 397 ? -20.722 -10.153 -17.238 1.00 89.94 397 PRO A CA 1
ATOM 3243 C C . PRO A 1 397 ? -20.331 -9.902 -15.778 1.00 89.94 397 PRO A C 1
ATOM 3245 O O . PRO A 1 397 ? -19.213 -10.191 -15.354 1.00 89.94 397 PRO A O 1
ATOM 3248 N N . TRP A 1 398 ? -21.299 -9.488 -14.958 1.00 88.44 398 TRP A N 1
ATOM 3249 C CA . TRP A 1 398 ? -21.082 -9.283 -13.520 1.00 88.44 398 TRP A CA 1
ATOM 3250 C C . TRP A 1 398 ? -20.556 -10.532 -12.789 1.00 88.44 398 TRP A C 1
ATOM 3252 O O . TRP A 1 398 ? -19.906 -10.421 -11.748 1.00 88.44 398 TRP A O 1
ATOM 3262 N N . THR A 1 399 ? -20.824 -11.725 -13.335 1.00 90.94 399 THR A N 1
ATOM 3263 C CA . THR A 1 399 ? -20.360 -13.018 -12.815 1.00 90.94 399 THR A CA 1
ATOM 3264 C C . THR A 1 399 ? -18.856 -13.230 -12.980 1.00 90.94 399 THR A C 1
ATOM 3266 O O . THR A 1 399 ? -18.302 -14.109 -12.316 1.00 90.94 399 THR A O 1
ATOM 3269 N N . TYR A 1 400 ? -18.184 -12.423 -13.809 1.00 90.38 400 TYR A N 1
ATOM 3270 C CA . TYR A 1 400 ? -16.755 -12.531 -14.079 1.00 90.38 400 TYR A CA 1
ATOM 3271 C C . TYR A 1 400 ? -15.916 -12.405 -12.805 1.00 90.38 400 TYR A C 1
ATOM 3273 O O . TYR A 1 400 ? -15.188 -13.336 -12.469 1.00 90.38 400 TYR A O 1
ATOM 3281 N N . ILE A 1 401 ? -16.064 -11.312 -12.044 1.00 89.00 401 ILE A N 1
ATOM 3282 C CA . ILE A 1 401 ? -15.256 -11.068 -10.836 1.00 89.00 401 ILE A CA 1
ATOM 3283 C C . ILE A 1 401 ? -15.451 -12.177 -9.780 1.00 89.00 401 ILE A C 1
ATOM 3285 O O . ILE A 1 401 ? -14.444 -12.741 -9.338 1.00 89.00 401 ILE A O 1
ATOM 3289 N N . PRO A 1 402 ? -16.687 -12.551 -9.374 1.00 90.38 402 PRO A N 1
ATOM 3290 C CA . PRO A 1 402 ? -16.886 -13.639 -8.418 1.00 90.38 402 PRO A CA 1
ATOM 3291 C C . PRO A 1 402 ? -16.299 -14.972 -8.894 1.00 90.38 402 PRO A C 1
ATOM 3293 O O . PRO A 1 402 ? -15.603 -15.642 -8.130 1.00 90.38 402 PRO A O 1
ATOM 3296 N N . LYS A 1 403 ? -16.525 -15.342 -10.163 1.00 92.38 403 LYS A N 1
ATOM 3297 C CA . LYS A 1 403 ? -16.024 -16.604 -10.722 1.00 92.38 403 LYS A CA 1
ATOM 3298 C C . LYS A 1 403 ? -14.504 -16.606 -10.822 1.00 92.38 403 LYS A C 1
ATOM 3300 O O . LYS A 1 403 ? -13.873 -17.585 -10.436 1.00 92.38 403 LYS A O 1
ATOM 3305 N N . TRP A 1 404 ? -13.907 -15.497 -11.252 1.00 89.56 404 TRP A N 1
ATOM 3306 C CA . TRP A 1 404 ? -12.459 -15.325 -11.311 1.00 89.56 404 TRP A CA 1
ATOM 3307 C C . TRP A 1 404 ? -11.811 -15.449 -9.925 1.00 89.56 404 TRP A C 1
ATOM 3309 O O . TRP A 1 404 ? -10.786 -16.117 -9.774 1.00 89.56 404 TRP A O 1
ATOM 3319 N N . LEU A 1 405 ? -12.420 -14.881 -8.880 1.00 89.06 405 LEU A N 1
ATOM 3320 C CA . LEU A 1 405 ? -11.949 -15.077 -7.504 1.00 89.06 405 LEU A CA 1
ATOM 3321 C C . LEU A 1 405 ? -12.063 -16.545 -7.065 1.00 89.06 405 LEU A C 1
ATOM 3323 O O . LEU A 1 405 ? -11.104 -17.081 -6.511 1.00 89.06 405 LEU A O 1
ATOM 3327 N N . MET A 1 406 ? -13.181 -17.214 -7.363 1.00 91.25 406 MET A N 1
ATOM 3328 C CA . MET A 1 406 ? -13.392 -18.627 -7.016 1.00 91.25 406 MET A CA 1
ATOM 3329 C C . MET A 1 406 ? -12.419 -19.582 -7.715 1.00 91.25 406 MET A C 1
ATOM 3331 O O . MET A 1 406 ? -11.990 -20.557 -7.107 1.00 91.25 406 MET A O 1
ATOM 3335 N N . ILE A 1 407 ? -12.052 -19.331 -8.973 1.00 90.88 407 ILE A N 1
ATOM 3336 C CA . ILE A 1 407 ? -11.111 -20.207 -9.691 1.00 90.88 407 ILE A CA 1
ATOM 3337 C C . ILE A 1 407 ? -9.649 -19.902 -9.344 1.00 90.88 407 ILE A C 1
ATOM 3339 O O . ILE A 1 407 ? -8.797 -20.776 -9.478 1.00 90.88 407 ILE A O 1
ATOM 3343 N N . THR A 1 408 ? -9.333 -18.677 -8.903 1.00 89.81 408 THR A N 1
ATOM 3344 C CA . THR A 1 408 ? -7.941 -18.270 -8.641 1.00 89.81 408 THR A CA 1
ATOM 3345 C C . THR A 1 408 ? -7.501 -18.405 -7.187 1.00 89.81 408 THR A C 1
ATOM 3347 O O . THR A 1 408 ? -6.300 -18.483 -6.920 1.00 89.81 408 THR A O 1
ATOM 3350 N N . ILE A 1 409 ? -8.437 -18.435 -6.239 1.00 92.00 409 ILE A N 1
ATOM 3351 C CA . ILE A 1 409 ? -8.148 -18.668 -4.823 1.00 92.00 409 ILE A CA 1
ATOM 3352 C C . ILE A 1 409 ? -8.334 -20.164 -4.546 1.00 92.00 409 ILE A C 1
ATOM 3354 O O . ILE A 1 409 ? -9.436 -20.666 -4.746 1.00 92.00 409 ILE A O 1
ATOM 3358 N N . PRO A 1 410 ? -7.321 -20.903 -4.057 1.00 93.75 410 PRO A N 1
ATOM 3359 C CA . PRO A 1 410 ? -7.496 -22.327 -3.782 1.00 93.75 410 PRO A CA 1
ATOM 3360 C C . PRO A 1 410 ? -8.618 -22.596 -2.766 1.00 93.75 410 PRO A C 1
ATOM 3362 O O . PRO A 1 410 ? -8.761 -21.869 -1.779 1.00 93.75 410 PRO A O 1
ATOM 3365 N N . LEU A 1 411 ? -9.382 -23.672 -2.987 1.00 94.06 411 LEU A N 1
ATOM 3366 C CA . LEU A 1 411 ? -10.567 -24.032 -2.197 1.00 94.06 411 LEU A CA 1
ATOM 3367 C C . LEU A 1 411 ? -10.345 -24.021 -0.666 1.00 94.06 411 LEU A C 1
ATOM 3369 O O . LEU A 1 411 ? -11.199 -23.470 0.031 1.00 94.06 411 LEU A O 1
ATOM 3373 N N . PRO A 1 412 ? -9.217 -24.521 -0.110 1.00 93.31 412 PRO A N 1
ATOM 3374 C CA . PRO A 1 412 ? -8.979 -24.456 1.334 1.00 93.31 412 PRO A CA 1
ATOM 3375 C C . PRO A 1 412 ? -9.015 -23.030 1.902 1.00 93.31 412 PRO A C 1
ATOM 3377 O O . PRO A 1 412 ? -9.533 -22.820 2.997 1.00 93.31 412 PRO A O 1
ATOM 3380 N N . PHE A 1 413 ? -8.529 -22.032 1.152 1.00 92.88 413 PHE A N 1
ATOM 3381 C CA . PHE A 1 413 ? -8.565 -20.632 1.585 1.00 92.88 413 PHE A CA 1
ATOM 3382 C C . PHE A 1 413 ? -9.972 -20.044 1.516 1.00 92.88 413 PHE A C 1
ATOM 3384 O O . PHE A 1 413 ? -10.320 -19.227 2.362 1.00 92.88 413 PHE A O 1
ATOM 3391 N N . GLN A 1 414 ? -10.794 -20.474 0.555 1.00 92.62 414 GLN A N 1
ATOM 3392 C CA . GLN A 1 414 ? -12.198 -20.058 0.483 1.00 92.62 414 GLN A CA 1
ATOM 3393 C C . GLN A 1 414 ? -12.993 -20.598 1.677 1.00 92.62 414 GLN A C 1
ATOM 3395 O O . GLN A 1 414 ? -13.723 -19.851 2.326 1.00 92.62 414 GLN A O 1
ATOM 3400 N N . ILE A 1 415 ? -12.795 -21.875 2.019 1.00 93.94 415 ILE A N 1
ATOM 3401 C CA . ILE A 1 415 ? -13.420 -22.499 3.193 1.00 93.94 415 ILE A CA 1
ATOM 3402 C C . ILE A 1 415 ? -12.957 -21.792 4.474 1.00 93.94 415 ILE A C 1
ATOM 3404 O O . ILE A 1 415 ? -13.787 -21.379 5.284 1.00 93.94 415 ILE A O 1
ATOM 3408 N N . ALA A 1 416 ? -11.645 -21.586 4.636 1.00 91.06 416 ALA A N 1
ATOM 3409 C CA . ALA A 1 416 ? -11.086 -20.885 5.791 1.00 91.06 416 ALA A CA 1
ATOM 3410 C C . ALA A 1 416 ? -11.613 -19.445 5.914 1.00 91.06 416 ALA A C 1
ATOM 3412 O O . ALA A 1 416 ? -11.892 -18.983 7.020 1.00 91.06 416 ALA A O 1
ATOM 3413 N N . PHE A 1 417 ? -11.793 -18.749 4.789 1.00 91.06 417 PHE A N 1
ATOM 3414 C CA . PHE A 1 417 ? -12.370 -17.410 4.743 1.00 91.06 417 PHE A CA 1
ATOM 3415 C C . PHE A 1 417 ? -13.819 -17.386 5.250 1.00 91.06 417 PHE A C 1
ATOM 3417 O O . PHE A 1 417 ? -14.144 -16.577 6.120 1.00 91.06 417 PHE A O 1
ATOM 3424 N N . VAL A 1 418 ? -14.670 -18.302 4.771 1.00 92.38 418 VAL A N 1
ATOM 3425 C CA . VAL A 1 418 ? -16.072 -18.406 5.216 1.00 92.38 418 VAL A CA 1
ATOM 3426 C C . VAL A 1 418 ? -16.146 -18.747 6.705 1.00 92.38 418 VAL A C 1
ATOM 3428 O O . VAL A 1 418 ? -16.839 -18.058 7.453 1.00 92.38 418 VAL A O 1
ATOM 3431 N N . ILE A 1 419 ? -15.386 -19.750 7.160 1.00 91.25 419 ILE A N 1
ATOM 3432 C CA . ILE A 1 419 ? -15.323 -20.129 8.581 1.00 91.25 419 ILE A CA 1
ATOM 3433 C C . ILE A 1 419 ? -14.856 -18.944 9.434 1.00 91.25 419 ILE A C 1
ATOM 3435 O O . ILE A 1 419 ? -15.454 -18.666 10.471 1.00 91.25 419 ILE A O 1
ATOM 3439 N N . GLY A 1 420 ? -13.828 -18.215 8.988 1.00 88.31 420 GLY A N 1
ATOM 3440 C CA . GLY A 1 420 ? -13.299 -17.045 9.687 1.00 88.31 420 GLY A CA 1
ATOM 3441 C C . GLY A 1 420 ? -14.326 -15.920 9.829 1.00 88.31 420 GLY A C 1
ATOM 3442 O O . GLY A 1 420 ? -14.483 -15.372 10.920 1.00 88.31 420 GLY A O 1
ATOM 3443 N N . ILE A 1 421 ? -15.074 -15.609 8.765 1.00 87.19 421 ILE A N 1
ATOM 3444 C CA . ILE A 1 421 ? -16.157 -14.615 8.823 1.00 87.19 421 ILE A CA 1
ATOM 3445 C C . ILE A 1 421 ? -17.250 -15.057 9.798 1.00 87.19 421 ILE A C 1
ATOM 3447 O O . ILE A 1 421 ? -17.633 -14.274 10.669 1.00 87.19 421 ILE A O 1
ATOM 3451 N N . LEU A 1 422 ? -17.728 -16.301 9.687 1.00 88.94 422 LEU A N 1
ATOM 3452 C CA . LEU A 1 422 ? -18.770 -16.825 10.573 1.00 88.94 422 LEU A CA 1
ATOM 3453 C C . LEU A 1 422 ? -18.311 -16.801 12.035 1.00 88.94 422 LEU A C 1
ATOM 3455 O O . LEU A 1 422 ? -19.050 -16.335 12.899 1.00 88.94 422 LEU A O 1
ATOM 3459 N N . PHE A 1 423 ? -17.072 -17.211 12.308 1.00 86.06 423 PHE A N 1
ATOM 3460 C CA . PHE A 1 423 ? -16.487 -17.168 13.646 1.00 86.06 423 PHE A CA 1
ATOM 3461 C C . PHE A 1 423 ? -16.497 -15.751 14.234 1.00 86.06 423 PHE A C 1
ATOM 3463 O O . PHE A 1 423 ? -16.937 -15.559 15.368 1.00 86.06 423 PHE A O 1
ATOM 3470 N N . ILE A 1 424 ? -16.074 -14.742 13.464 1.00 81.94 424 ILE A N 1
ATOM 3471 C CA . ILE A 1 424 ? -16.049 -13.348 13.931 1.00 81.94 424 ILE A CA 1
ATOM 3472 C C . ILE A 1 424 ? -17.472 -12.819 14.177 1.00 81.94 424 ILE A C 1
ATOM 3474 O O . ILE A 1 424 ? -17.701 -12.140 15.181 1.00 81.94 424 ILE A O 1
ATOM 3478 N N . ILE A 1 425 ? -18.429 -13.145 13.299 1.00 82.38 425 ILE A N 1
ATOM 3479 C CA . ILE A 1 425 ? -19.833 -12.722 13.426 1.00 82.38 425 ILE A CA 1
ATOM 3480 C C . ILE A 1 425 ? -20.491 -13.350 14.661 1.00 82.38 425 ILE A C 1
ATOM 3482 O O . ILE A 1 425 ? -21.145 -12.643 15.430 1.00 82.38 425 ILE A O 1
ATOM 3486 N N . PHE A 1 426 ? -20.315 -14.654 14.884 1.00 83.75 426 PHE A N 1
ATOM 3487 C CA . PHE A 1 426 ? -20.948 -15.351 16.008 1.00 83.75 426 PHE A CA 1
ATOM 3488 C C . PHE A 1 426 ? -20.269 -15.062 17.352 1.00 83.75 426 PHE A C 1
ATOM 3490 O O . PHE A 1 426 ? -20.938 -15.066 18.385 1.00 83.75 426 PHE A O 1
ATOM 3497 N N . ASN A 1 427 ? -18.977 -14.726 17.356 1.00 77.38 427 ASN A N 1
ATOM 3498 C CA . ASN A 1 427 ? -18.225 -14.404 18.571 1.00 77.38 427 ASN A CA 1
ATOM 3499 C C . ASN A 1 427 ? -18.188 -12.890 18.894 1.00 77.38 427 ASN A C 1
ATOM 3501 O O . ASN A 1 427 ? -17.295 -12.399 19.584 1.00 77.38 427 ASN A O 1
ATOM 3505 N N . ASN A 1 428 ? -19.153 -12.114 18.386 1.00 67.62 428 ASN A N 1
ATOM 3506 C CA . ASN A 1 428 ? -19.131 -10.645 18.420 1.00 67.62 428 ASN A CA 1
ATOM 3507 C C . ASN A 1 428 ? -19.502 -10.024 19.792 1.00 67.62 428 ASN A C 1
ATOM 3509 O O . ASN A 1 428 ? -19.350 -8.822 19.997 1.00 67.62 428 ASN A O 1
ATOM 3513 N N . LYS A 1 429 ? -19.968 -10.822 20.768 1.00 56.03 429 LYS A N 1
ATOM 3514 C CA . LYS A 1 429 ? -20.495 -10.318 22.058 1.00 56.03 429 LYS A CA 1
ATOM 3515 C C . LYS A 1 429 ? -19.455 -9.653 22.978 1.00 56.03 429 LYS A C 1
ATOM 3517 O O . LYS A 1 429 ? -19.850 -8.943 23.897 1.00 56.03 429 LYS A O 1
ATOM 3522 N N . HIS A 1 430 ? -18.157 -9.829 22.722 1.00 56.19 430 HIS A N 1
ATOM 3523 C CA . HIS A 1 430 ? -17.074 -9.268 23.543 1.00 56.19 430 HIS A CA 1
ATOM 3524 C C . HIS A 1 430 ? -16.001 -8.530 22.732 1.00 56.19 430 HIS A C 1
ATOM 3526 O O . HIS A 1 430 ? -14.855 -8.448 23.170 1.00 56.19 430 HIS A O 1
ATOM 3532 N N . GLN A 1 431 ? -16.338 -8.004 21.548 1.00 67.25 431 GLN A N 1
ATOM 3533 C CA . GLN A 1 431 ? -15.320 -7.346 20.734 1.00 67.25 431 GLN A CA 1
ATOM 3534 C C . GLN A 1 431 ? -14.890 -6.001 21.319 1.00 67.25 431 GLN A C 1
ATOM 3536 O O . GLN A 1 431 ? -15.677 -5.056 21.407 1.00 67.25 431 GLN A O 1
ATOM 3541 N N . GLU A 1 432 ? -13.604 -5.892 21.657 1.00 80.31 432 GLU A N 1
ATOM 3542 C CA . GLU A 1 432 ? -12.985 -4.598 21.914 1.00 80.31 432 GLU A CA 1
ATOM 3543 C C . GLU A 1 432 ? -13.081 -3.728 20.654 1.00 80.31 432 GLU A C 1
ATOM 3545 O O . GLU A 1 432 ? -12.997 -4.210 19.520 1.00 80.31 432 GLU A O 1
ATOM 3550 N N . GLN A 1 433 ? -13.172 -2.412 20.843 1.00 81.38 433 GLN A N 1
ATOM 3551 C CA . GLN A 1 433 ? -13.244 -1.432 19.755 1.00 81.38 433 GLN A CA 1
ATOM 3552 C C . GLN A 1 433 ? -12.160 -1.635 18.679 1.00 81.38 433 GLN A C 1
ATOM 3554 O O . GLN A 1 433 ? -12.384 -1.397 17.489 1.00 81.38 433 GLN A O 1
ATOM 3559 N N . TYR A 1 434 ? -10.979 -2.098 19.090 1.00 85.69 434 TYR A N 1
ATOM 3560 C CA . TYR A 1 434 ? -9.882 -2.422 18.188 1.00 85.69 434 TYR A CA 1
ATOM 3561 C C . TYR A 1 434 ? -10.206 -3.591 17.244 1.00 85.69 434 TYR A C 1
ATOM 3563 O O . TYR A 1 434 ? -9.993 -3.469 16.040 1.00 85.69 434 TYR A O 1
ATOM 3571 N N . GLN A 1 435 ? -10.770 -4.689 17.759 1.00 88.50 435 GLN A N 1
ATOM 3572 C CA . GLN A 1 435 ? -11.174 -5.853 16.957 1.00 88.50 435 GLN A CA 1
ATOM 3573 C C . GLN A 1 435 ? -12.272 -5.471 15.960 1.00 88.50 435 GLN A C 1
ATOM 3575 O O . GLN A 1 435 ? -12.158 -5.774 14.772 1.00 88.50 435 GLN A O 1
ATOM 3580 N N . LYS A 1 436 ? -13.270 -4.705 16.423 1.00 88.00 436 LYS A N 1
ATOM 3581 C CA . LYS A 1 436 ? -14.349 -4.184 15.575 1.00 88.00 436 LYS A CA 1
ATOM 3582 C C . LYS A 1 436 ? -13.812 -3.314 14.434 1.00 88.00 436 LYS A C 1
ATOM 3584 O O . LYS A 1 436 ? -14.253 -3.450 13.296 1.00 88.00 436 LYS A O 1
ATOM 3589 N N . SER A 1 437 ? -12.834 -2.451 14.724 1.00 90.25 437 SER A N 1
ATOM 3590 C CA . SER A 1 437 ? -12.193 -1.592 13.717 1.00 90.25 437 SER A CA 1
ATOM 3591 C C . SER A 1 437 ? -11.461 -2.409 12.650 1.00 90.25 437 SER A C 1
ATOM 3593 O O . SER A 1 437 ? -11.608 -2.122 11.465 1.00 90.25 437 SER A O 1
ATOM 3595 N N . ILE A 1 438 ? -10.712 -3.446 13.052 1.00 92.06 438 ILE A N 1
ATOM 3596 C CA . ILE A 1 438 ? -10.037 -4.355 12.110 1.00 92.06 438 ILE A CA 1
ATOM 3597 C C . ILE A 1 438 ? -11.069 -5.053 11.223 1.00 92.06 438 ILE A C 1
ATOM 3599 O O . ILE A 1 438 ? -10.935 -5.038 10.003 1.00 92.06 438 ILE A O 1
ATOM 3603 N N . PHE A 1 439 ? -12.106 -5.639 11.822 1.00 90.62 439 PHE A N 1
ATOM 3604 C CA . PHE A 1 439 ? -13.115 -6.392 11.082 1.00 90.62 439 PHE A CA 1
ATOM 3605 C C . PHE A 1 439 ? -13.841 -5.530 10.043 1.00 90.62 439 PHE A C 1
ATOM 3607 O O . PHE A 1 439 ? -13.936 -5.921 8.882 1.00 90.62 439 PHE A O 1
ATOM 3614 N N . LEU A 1 440 ? -14.290 -4.333 10.429 1.00 91.44 440 LEU A N 1
ATOM 3615 C CA . LEU A 1 440 ? -14.965 -3.407 9.517 1.00 91.44 440 LEU A CA 1
ATOM 3616 C C . LEU A 1 440 ? -14.048 -2.935 8.383 1.00 91.44 440 LEU A C 1
ATOM 3618 O O . LEU A 1 440 ? -14.480 -2.923 7.232 1.00 91.44 440 LEU A O 1
ATOM 3622 N N . LEU A 1 441 ? -12.785 -2.604 8.682 1.00 94.00 441 LEU A N 1
ATOM 3623 C CA . LEU A 1 441 ? -11.806 -2.247 7.651 1.00 94.00 441 LEU A CA 1
ATOM 3624 C C . LEU A 1 441 ? -11.661 -3.371 6.620 1.00 94.00 441 LEU A C 1
ATOM 3626 O O . LEU A 1 441 ? -11.753 -3.105 5.424 1.00 94.00 441 LEU A O 1
ATOM 3630 N N . LEU A 1 442 ? -11.486 -4.615 7.076 1.00 92.50 442 LEU A N 1
ATOM 3631 C CA . LEU A 1 442 ? -11.351 -5.773 6.190 1.00 92.50 442 LEU A CA 1
ATOM 3632 C C . LEU A 1 442 ? -12.619 -5.999 5.357 1.00 92.50 442 LEU A C 1
ATOM 3634 O O . LEU A 1 442 ? -12.519 -6.199 4.149 1.00 92.50 442 LEU A O 1
ATOM 3638 N N . LEU A 1 443 ? -13.808 -5.905 5.961 1.00 91.50 443 LEU A N 1
ATOM 3639 C CA . LEU A 1 443 ? -15.077 -6.041 5.238 1.00 91.50 443 LEU A CA 1
ATOM 3640 C C . LEU A 1 443 ? -15.217 -4.999 4.125 1.00 91.50 443 LEU A C 1
ATOM 3642 O O . LEU A 1 443 ? -15.520 -5.357 2.986 1.00 91.50 443 LEU A O 1
ATOM 3646 N N . PHE A 1 444 ? -14.966 -3.721 4.425 1.00 93.06 444 PHE A N 1
ATOM 3647 C CA . PHE A 1 444 ? -15.023 -2.681 3.400 1.00 93.06 444 PHE A CA 1
ATOM 3648 C C . PHE A 1 444 ? -13.999 -2.937 2.292 1.00 93.06 444 PHE A C 1
ATOM 3650 O O . PHE A 1 444 ? -14.342 -2.826 1.121 1.00 93.06 444 PHE A O 1
ATOM 3657 N N . GLN A 1 445 ? -12.777 -3.348 2.626 1.00 92.81 445 GLN A N 1
ATOM 3658 C CA . GLN A 1 445 ? -11.738 -3.636 1.631 1.00 92.81 445 GLN A CA 1
ATOM 3659 C C . GLN A 1 445 ? -12.097 -4.805 0.705 1.00 92.81 445 GLN A C 1
ATOM 3661 O O . GLN A 1 445 ? -11.829 -4.728 -0.493 1.00 92.81 445 GLN A O 1
ATOM 3666 N N . ILE A 1 446 ? -12.703 -5.865 1.245 1.00 89.62 446 ILE A N 1
ATOM 3667 C CA . ILE A 1 446 ? -13.070 -7.063 0.480 1.00 89.62 446 ILE A CA 1
ATOM 3668 C C . ILE A 1 446 ? -14.236 -6.774 -0.465 1.00 89.62 446 ILE A C 1
ATOM 3670 O O . ILE A 1 446 ? -14.198 -7.186 -1.621 1.00 89.62 446 ILE A O 1
ATOM 3674 N N . PHE A 1 447 ? -15.275 -6.084 0.010 1.00 88.25 447 PHE A N 1
ATOM 3675 C CA . PHE A 1 447 ? -16.537 -5.996 -0.728 1.00 88.25 447 PHE A CA 1
ATOM 3676 C C . PHE A 1 447 ? -16.710 -4.699 -1.521 1.00 88.25 447 PHE A C 1
ATOM 3678 O O . PHE A 1 447 ? -17.348 -4.721 -2.569 1.00 88.25 447 PHE A O 1
ATOM 3685 N N . PHE A 1 448 ? -1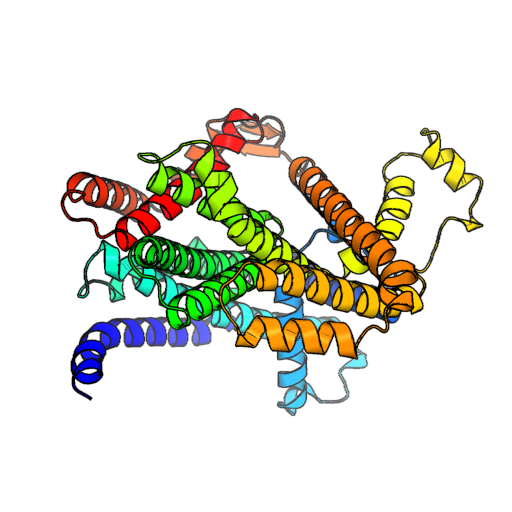6.141 -3.574 -1.080 1.00 87.81 448 PHE A N 1
ATOM 3686 C CA . PHE A 1 448 ? -16.451 -2.263 -1.664 1.00 87.81 448 PHE A CA 1
ATOM 3687 C C . PHE A 1 448 ? -16.074 -2.151 -3.146 1.00 87.81 448 PHE A C 1
ATOM 3689 O O . PHE A 1 448 ? -16.921 -1.792 -3.961 1.00 87.81 448 PHE A O 1
ATOM 3696 N N . LEU A 1 449 ? -14.830 -2.472 -3.519 1.00 84.06 449 LEU A N 1
ATOM 3697 C CA . LEU A 1 449 ? -14.389 -2.343 -4.914 1.00 84.06 449 LEU A CA 1
ATOM 3698 C C . LEU A 1 449 ? -15.058 -3.351 -5.853 1.00 84.06 449 LEU A C 1
ATOM 3700 O O . LEU A 1 449 ? -15.548 -2.906 -6.891 1.00 84.06 449 LEU A O 1
ATOM 3704 N N . PRO A 1 450 ? -15.154 -4.656 -5.518 1.00 83.50 450 PRO A N 1
ATOM 3705 C CA . PRO A 1 450 ? -15.899 -5.598 -6.350 1.00 83.50 450 PRO A CA 1
ATOM 3706 C C . PRO A 1 450 ? -17.356 -5.179 -6.566 1.00 83.50 450 PRO A C 1
ATOM 3708 O O . PRO A 1 450 ? -17.841 -5.233 -7.692 1.00 83.50 450 PRO A O 1
ATOM 3711 N N . LEU A 1 451 ? -18.039 -4.689 -5.524 1.00 85.00 451 LEU A N 1
ATOM 3712 C CA . LEU A 1 451 ? -19.419 -4.208 -5.645 1.00 85.00 451 LEU A CA 1
ATOM 3713 C C . LEU A 1 451 ? -19.526 -2.984 -6.563 1.00 85.00 451 LEU A C 1
ATOM 3715 O O . LEU A 1 451 ? -20.438 -2.913 -7.386 1.00 85.00 451 LEU A O 1
ATOM 3719 N N . ILE A 1 452 ? -18.597 -2.031 -6.470 1.00 83.06 452 ILE A N 1
ATOM 3720 C CA . ILE A 1 452 ? -18.580 -0.861 -7.362 1.00 83.06 452 ILE A CA 1
ATOM 3721 C C . ILE A 1 452 ? -18.308 -1.272 -8.811 1.00 83.06 452 ILE A C 1
ATOM 3723 O O . ILE A 1 452 ? -18.973 -0.768 -9.713 1.00 83.06 452 ILE A O 1
ATOM 3727 N N . ALA A 1 453 ? -17.363 -2.185 -9.042 1.00 79.56 453 ALA A N 1
ATOM 3728 C CA . ALA A 1 453 ? -17.049 -2.673 -10.383 1.00 79.56 453 ALA A CA 1
ATOM 3729 C C . ALA A 1 453 ? -18.263 -3.368 -11.020 1.00 79.56 453 ALA A C 1
ATOM 3731 O O . ALA A 1 453 ? -18.645 -3.035 -12.142 1.00 79.56 453 ALA A O 1
ATOM 3732 N N . ILE A 1 454 ? -18.932 -4.241 -10.257 1.00 82.50 454 ILE A N 1
ATOM 3733 C CA . ILE A 1 454 ? -20.155 -4.936 -10.677 1.00 82.50 454 ILE A CA 1
ATOM 3734 C C . ILE A 1 454 ? -21.285 -3.949 -10.986 1.00 82.50 454 ILE A C 1
ATOM 3736 O O . ILE A 1 454 ? -21.892 -4.014 -12.052 1.00 82.50 454 ILE A O 1
ATOM 3740 N N . THR A 1 455 ? -21.559 -3.007 -10.082 1.00 77.50 455 THR A N 1
ATOM 3741 C CA . THR A 1 455 ? -22.671 -2.051 -10.248 1.00 77.50 455 THR A CA 1
ATOM 3742 C C . THR A 1 455 ? -22.451 -1.053 -11.380 1.00 77.50 455 THR A C 1
ATOM 3744 O O . THR A 1 455 ? -23.421 -0.547 -11.939 1.00 77.50 455 THR A O 1
ATOM 3747 N N . ARG A 1 456 ? -21.196 -0.774 -11.748 1.00 72.06 456 ARG A N 1
ATOM 3748 C CA . ARG A 1 456 ? -20.857 0.098 -12.880 1.00 72.06 456 ARG A CA 1
ATOM 3749 C C . ARG A 1 456 ? -20.743 -0.629 -14.218 1.00 72.06 456 ARG A C 1
ATOM 3751 O O . ARG A 1 456 ? -20.428 0.028 -15.206 1.00 72.06 456 ARG A O 1
ATOM 3758 N N . GLY A 1 457 ? -20.952 -1.948 -14.259 1.00 66.81 457 GLY A N 1
ATOM 3759 C CA . GLY A 1 457 ? -20.693 -2.746 -15.462 1.00 66.81 457 GLY A CA 1
ATOM 3760 C C . GLY A 1 457 ? -19.242 -2.627 -15.938 1.00 66.81 457 GLY A C 1
ATOM 3761 O O . GLY A 1 457 ? -18.970 -2.737 -17.124 1.00 66.81 457 GLY A O 1
ATOM 3762 N N . SER A 1 458 ? -18.322 -2.321 -15.017 1.00 59.94 458 SER A N 1
ATOM 3763 C CA . SER A 1 458 ? -16.880 -2.203 -15.266 1.00 59.94 458 SER A CA 1
ATOM 3764 C C . SER A 1 458 ? -16.160 -3.485 -14.827 1.00 59.94 458 SER A C 1
ATOM 3766 O O . SER A 1 458 ? -15.079 -3.412 -14.240 1.00 59.94 458 SER A O 1
ATOM 3768 N N . THR A 1 459 ? -16.839 -4.626 -14.988 1.00 55.97 459 THR A N 1
ATOM 3769 C CA . THR A 1 459 ? -16.362 -5.963 -14.612 1.00 55.97 459 THR A CA 1
ATOM 3770 C C . THR A 1 459 ? -15.289 -6.495 -15.530 1.00 55.97 459 THR A C 1
ATOM 3772 O O . THR A 1 459 ? -15.283 -6.093 -16.711 1.00 55.97 459 THR A O 1
#

Sequence (459 aa):
MKKYTELFPIWLPTVLVILLIGTIGVSIVGDYGITTDEPMEIDMVQWNIDLIKEGKPLPEDLSFYGPFFNTIAEIIFRITKTLSPSLRDGSFHNNSKKLLLKKIKVKHYSTFLFSILAYFTVAKLAGPLCGKNSIWLAPVILAFLPRFWGHSFFNPKDIPFATMFIVCTFVAALLLRNLSINNNSESEKRDTFLVKEIIAFAIAVGILTGIRVGGFFLIFYLLATHLFIEYPKLKFKFFREYKNFYKLLIATWQITTTVCYPSIWYAPIVIFMLASSYFGKDTWFGNFLATHPSLQLKKIPQWYGILFLIAFTSWVLTVFVQTSKDFHITATKRIAERASNFLFKKPVKYIVVFPSAVIFHFSFLIWFVSALVYLSKHSWKGDVLFDGNFISAHNLPWTYIPKWLMITIPLPFQIAFVIGILFIIFNNKHQEQYQKSIFLLLLFQIFFLPLIAITRGST

Foldseek 3Di:
DVVVVVVCVLCVLQVVLLVVLLVVCVVCLVVDDADPCLVVLLVLLVQLVCCQPWQADDPPLNLQAQNQLSVVLVVQLVVVCVVDPVNPDPVPPPDPPVVSVSSQSSSLSSLLVLLSLQSVLQLVLCCQQPHRNCSNVRSVVQCPFCVQVVCSRGPSQPSNLNSLLSVLLSLLLVLQQLVVVPVVDDDLVSLVVSLVSLLVSLLSLLSSCSSPVVSVCLLVLSVVLSCVLCVVVDDVVVCVVCVLSVLSSVLSNLLNNCVRRSSLLCQVLVVLLCCLVVVPCPDPSVVVCVVPVVSNDSGDDNVSNVLSVLLSVLLVLVSQQVSLVPRPNPVSNVVSVCVNVVSDDPVCCPPRRPVSSVVSVVSSVVSSVVSVVCVLPVFDQAFDCDPNDTHGLLQDALVCVVVVCVVSGDPVVVVVVVVSVVSCVVVVPDRDSSSSSSVSSVVCVVPVPSVVCSVVSVD

Radius of gyration: 24.56 Å; chains: 1; bounding box: 60×65×69 Å

pLDDT: mean 78.29, std 16.04, range [38.75, 97.94]